Protein AF-A0A7S4UX08-F1 (afdb_monomer_lite)

Sequence (496 aa):
QDEPAREAARRLRASIAGLVKRAPEQLQDCSLLAELLALPMDWGSMAAATCVAMAPLLVRRKPPGAFLEALRAALRIGKPAAPIAEALARRELREVERAEGPLAATVLVALAEHGAASAELAAALQPPLLERLPAAEFWRLAALLAGHGPCDAALRPSVQARLQAAAEAPGAQGPLAQLPQPLLLQLANSAGRSEALGDPALGAIAGAAAPVLAQWPPADALRLVALVASSEGARASERGAALLAEAPQALAPGLAELEPREVVEAACAVSLSESCRGLLEAMAKRLQPCLRDLELLQLLLLTEALLPLGTDHAAAAPAMKRCVEVLASDKGWSKAPMRADADAAVRLASSLARAEGEPKAEELLSKLGKRLVKALDAMSPASLQCARATFASGPDFEGRDRFLAEAGRRVDRPDNGNARAGEGGGESKGDGSGSEHAEPDGRGAATGCAPSGAPGGPGTKASAERNGAADDPGRDPSGRRAAGEGAKEGSRSPPS

Secondary structure (DSSP, 8-state):
--HHHHHHHHHHHHHHHHHHHH-TTGGGSTHHHHHHHHS---HHHHHHHHHHHHHHHHHS---TTTTHHHHHHHHHH-GGGHHHHHHHHHHHHHHHTTS-HHHHHHHHHHHHHTTTTHHHHHHH-STTHHHHS-HHHHHHHHHHHHHHSTTHHHHHHHHHHHHHHHHHS-GGGSTTTTS-HHHHHHHHHHHTT-TTTHHHHHHHHHHHHGGGGGGS-HHHHHHHHHHHHH-HHHHHSHHHHHHHHHHHHHHGGGGGGS-HHHHHHHHHHHTT-GGGHHHHHHHHHHHGGGTTTS-HHHHHHHHHHHGGG-TT-TTTHHHHHHHHHHHHSTTTS-SS--HHHHHHHHHHHHHHTTSTT-HHHHHHHHHHHHHHGGGTTTS-HHHHHHHHHHHHHS---TTHHHHHHHHHHHHSS--TTSSSSS-S----------------------------------------PPPPPPP-------------------------

Foldseek 3Di:
DCVVVVVVLVVVLCVVLVCLQVCVVVCVQLVVLLVVLQDPHQLLVRQVSVLVSCVVVLVDDDAACSNVSNLLSLLVVPPSNLSVNLSSLVSNLVRLVVDAQVSSLSSLLSCLQRVRPLQSSLLSCDPPNVVRHQLQSLLSSLLSSLVVAPNQVSNQVSLVVLLVQQVPDPALPGSLLPYDLVSLLSSLVSQLRGPSCHLSVLLSSLRSCQVVLLVDQLLSSLSSLLSQLLHPSSCVDPSSVSSLLSSLVSNLVNLLVDDLQSLLSSLLSNLSPPSNLSVNLSSLVSCLVVLVVDQLLSLLSNLLSCPSCPCPRPSNVSSLVSNLVLLVDPVNAPLAHALSNLLSLLSSLLSLLVVPPDPSSLSSNQSSQVVNLSHVVSYDLVSLVSSLVSLVPHDDYDCSVVSNVSSVVVNPPPCPPPPPPPPDDDDDDDDDDDDDDDDDDDDDDDDDDDDDDDPPRPPPPPDPDDPDDDDDPDDDDPDDDDDDDDDDDDDDDDDD

Structure (mmCIF, N/CA/C/O backbone):
data_AF-A0A7S4UX08-F1
#
_entry.id   AF-A0A7S4UX08-F1
#
loop_
_atom_site.group_PDB
_atom_site.id
_atom_site.type_symbol
_atom_site.label_atom_id
_atom_site.label_alt_id
_atom_site.label_comp_id
_atom_site.label_asym_id
_atom_site.label_entity_id
_atom_site.label_seq_id
_atom_site.pdbx_PDB_ins_code
_atom_site.Cartn_x
_atom_site.Cartn_y
_atom_site.Cartn_z
_atom_site.occupancy
_atom_site.B_iso_or_equiv
_atom_site.auth_seq_id
_atom_site.auth_comp_id
_atom_site.auth_asym_id
_atom_site.auth_atom_id
_atom_site.pdbx_PDB_model_num
ATOM 1 N N . GLN A 1 1 ? 24.954 -40.751 -14.060 1.00 59.25 1 GLN A N 1
ATOM 2 C CA . GLN A 1 1 ? 24.078 -40.706 -15.250 1.00 59.25 1 GLN A CA 1
ATOM 3 C C . GLN A 1 1 ? 23.961 -39.293 -15.854 1.00 59.25 1 GLN A C 1
ATOM 5 O O . GLN A 1 1 ? 23.560 -39.195 -17.002 1.00 59.25 1 GLN A O 1
ATOM 10 N N . ASP A 1 2 ? 24.438 -38.227 -15.187 1.00 69.31 2 ASP A N 1
ATOM 11 C CA . ASP A 1 2 ? 24.372 -36.836 -15.704 1.00 69.31 2 ASP A CA 1
ATOM 12 C C . ASP A 1 2 ? 25.530 -36.393 -16.619 1.00 69.31 2 ASP A C 1
ATOM 14 O O . ASP A 1 2 ? 25.497 -35.311 -17.206 1.00 69.31 2 ASP A O 1
ATOM 18 N N . GLU A 1 3 ? 26.589 -37.193 -16.731 1.00 77.06 3 GLU A N 1
ATOM 19 C CA . GLU A 1 3 ? 27.788 -36.846 -17.502 1.00 77.06 3 GLU A CA 1
ATOM 20 C C . GLU A 1 3 ? 27.530 -36.551 -18.998 1.00 77.06 3 GLU A C 1
ATOM 22 O O . GLU A 1 3 ? 28.003 -35.510 -19.469 1.00 77.06 3 GLU A O 1
ATOM 27 N N . PRO A 1 4 ? 26.734 -37.348 -19.749 1.00 77.88 4 PRO A N 1
ATOM 28 C CA . PRO A 1 4 ? 26.448 -37.048 -21.155 1.00 77.88 4 PRO A CA 1
ATOM 29 C C . PRO A 1 4 ? 25.630 -35.760 -21.339 1.00 77.88 4 PRO A C 1
ATOM 31 O O . PRO A 1 4 ? 25.887 -35.003 -22.275 1.00 77.88 4 PRO A O 1
ATOM 34 N N . ALA A 1 5 ? 24.702 -35.453 -20.426 1.00 67.56 5 ALA A N 1
ATOM 35 C CA . ALA A 1 5 ? 23.927 -34.211 -20.463 1.00 67.56 5 ALA A CA 1
ATOM 36 C C . ALA A 1 5 ? 24.815 -32.979 -20.204 1.00 67.56 5 ALA A C 1
ATOM 38 O O . ALA A 1 5 ? 24.705 -31.966 -20.897 1.00 67.56 5 ALA A O 1
ATOM 39 N N . ARG A 1 6 ? 25.761 -33.080 -19.259 1.00 70.69 6 ARG A N 1
ATOM 40 C CA . ARG A 1 6 ? 26.743 -32.016 -18.978 1.00 70.69 6 ARG A CA 1
ATOM 41 C C . ARG A 1 6 ? 27.719 -31.794 -20.133 1.00 70.69 6 ARG A C 1
ATOM 43 O O . ARG A 1 6 ? 28.131 -30.661 -20.372 1.00 70.69 6 ARG A O 1
ATOM 50 N N . GLU A 1 7 ? 28.115 -32.849 -20.838 1.00 77.00 7 GLU A N 1
ATOM 51 C CA . GLU A 1 7 ? 28.972 -32.746 -22.024 1.00 77.00 7 GLU A CA 1
ATOM 52 C C . GLU A 1 7 ? 28.223 -32.131 -23.217 1.00 77.00 7 GLU A C 1
ATOM 54 O O . GLU A 1 7 ? 28.741 -31.222 -23.867 1.00 77.00 7 GLU A O 1
ATOM 59 N N . ALA A 1 8 ? 26.968 -32.529 -23.452 1.00 71.62 8 ALA A N 1
ATOM 60 C CA . ALA A 1 8 ? 26.111 -31.906 -24.461 1.00 71.62 8 ALA A CA 1
ATOM 61 C C . ALA A 1 8 ? 25.892 -30.409 -24.176 1.00 71.62 8 ALA A C 1
ATOM 63 O O . ALA A 1 8 ? 26.059 -29.581 -25.072 1.00 71.62 8 ALA A O 1
ATOM 64 N N . ALA A 1 9 ? 25.627 -30.040 -22.917 1.00 65.38 9 ALA A N 1
ATOM 65 C CA . ALA A 1 9 ? 25.504 -28.645 -22.501 1.00 65.38 9 ALA A CA 1
ATOM 66 C C . ALA A 1 9 ? 26.810 -27.857 -22.711 1.00 65.38 9 ALA A C 1
ATOM 68 O O . ALA A 1 9 ? 26.773 -26.724 -23.189 1.00 65.38 9 ALA A O 1
ATOM 69 N N . ARG A 1 10 ? 27.980 -28.446 -22.419 1.00 74.69 10 ARG A N 1
ATOM 70 C CA . ARG A 1 10 ? 29.292 -27.821 -22.683 1.00 74.69 10 ARG A CA 1
ATOM 71 C C . ARG A 1 10 ? 29.549 -27.603 -24.174 1.00 74.69 10 ARG A C 1
ATOM 73 O O . ARG A 1 10 ? 30.016 -26.530 -24.557 1.00 74.69 10 ARG A O 1
ATOM 80 N N . ARG A 1 11 ? 29.204 -28.569 -25.026 1.00 80.12 11 ARG A N 1
ATOM 81 C CA . ARG A 1 11 ? 29.330 -28.436 -26.489 1.00 80.12 11 ARG A CA 1
ATOM 82 C C . ARG A 1 11 ? 28.370 -27.399 -27.053 1.00 80.12 11 ARG A C 1
ATOM 84 O O . ARG A 1 11 ? 28.774 -26.610 -27.906 1.00 80.12 11 ARG A O 1
ATOM 91 N N . LEU A 1 12 ? 27.138 -27.352 -26.546 1.00 72.12 12 LEU A N 1
ATOM 92 C CA . LEU A 1 12 ? 26.158 -26.335 -26.916 1.00 72.12 12 LEU A CA 1
ATOM 93 C C . LEU A 1 12 ? 26.644 -24.937 -26.501 1.00 72.12 12 LEU A C 1
ATOM 95 O O . LEU A 1 12 ? 26.653 -24.033 -27.330 1.00 72.12 12 LEU A O 1
ATOM 99 N N . ARG A 1 13 ? 27.180 -24.783 -25.280 1.00 69.25 13 ARG A N 1
ATOM 100 C CA . ARG A 1 13 ? 27.829 -23.543 -24.806 1.00 69.25 13 ARG A CA 1
ATOM 101 C C . ARG A 1 13 ? 28.959 -23.092 -25.723 1.00 69.25 13 ARG A C 1
ATOM 103 O O . ARG A 1 13 ? 28.984 -21.937 -26.140 1.00 69.25 13 ARG A O 1
ATOM 110 N N . ALA A 1 14 ? 29.886 -23.993 -26.047 1.00 78.62 14 ALA A N 1
ATOM 111 C CA . ALA A 1 14 ? 31.010 -23.691 -26.929 1.00 78.62 14 ALA A CA 1
ATOM 112 C C . ALA A 1 14 ? 30.545 -23.343 -28.352 1.00 78.62 14 ALA A C 1
ATOM 114 O O . ALA A 1 14 ? 31.131 -22.474 -28.997 1.00 78.62 14 ALA A O 1
ATOM 115 N N . SER A 1 15 ? 29.471 -23.978 -28.824 1.00 80.06 15 SER A N 1
ATOM 116 C CA . SER A 1 15 ? 28.893 -23.724 -30.144 1.00 80.06 15 SER A CA 1
ATOM 117 C C . SER A 1 15 ? 28.190 -22.374 -30.200 1.00 80.06 15 SER A C 1
ATOM 119 O O . SER A 1 15 ? 28.465 -21.613 -31.118 1.00 80.06 15 SER A O 1
ATOM 121 N N . ILE A 1 16 ? 27.378 -22.026 -29.197 1.00 75.25 16 ILE A N 1
ATOM 122 C CA . ILE A 1 16 ? 26.711 -20.721 -29.087 1.00 75.25 16 ILE A CA 1
ATOM 123 C C . ILE A 1 16 ? 27.750 -19.609 -28.946 1.00 75.25 16 ILE A C 1
ATOM 125 O O . ILE A 1 16 ? 27.753 -18.670 -29.734 1.00 75.25 16 ILE A O 1
ATOM 129 N N . ALA A 1 17 ? 28.696 -19.737 -28.009 1.00 73.75 17 ALA A N 1
ATOM 130 C CA . ALA A 1 17 ? 29.774 -18.760 -27.854 1.00 73.75 17 ALA A CA 1
ATOM 131 C C . ALA A 1 17 ? 30.624 -18.654 -29.132 1.00 73.75 17 ALA A C 1
ATOM 133 O O . ALA A 1 17 ? 31.046 -17.566 -29.520 1.00 73.75 17 ALA A O 1
ATOM 134 N N . GLY A 1 18 ? 30.855 -19.780 -29.809 1.00 79.69 18 GLY A N 1
ATOM 135 C CA . GLY A 1 18 ? 31.549 -19.841 -31.086 1.00 79.69 18 GLY A CA 1
ATOM 136 C C . GLY A 1 18 ? 30.765 -19.211 -32.236 1.00 79.69 18 GLY A C 1
ATOM 137 O O . GLY A 1 18 ? 31.396 -18.631 -33.111 1.00 79.69 18 GLY A O 1
ATOM 138 N N . LEU A 1 19 ? 29.435 -19.305 -32.247 1.00 76.75 19 LEU A N 1
ATOM 139 C CA . LEU A 1 19 ? 28.553 -18.712 -33.254 1.00 76.75 19 LEU A CA 1
ATOM 140 C C . LEU A 1 19 ? 28.478 -17.197 -33.059 1.00 76.75 19 LEU A C 1
ATOM 142 O O . LEU A 1 19 ? 28.732 -16.454 -34.002 1.00 76.75 19 LEU A O 1
ATOM 146 N N . VAL A 1 20 ? 28.285 -16.746 -31.815 1.00 74.56 20 VAL A N 1
ATOM 147 C CA . VAL A 1 20 ? 28.310 -15.322 -31.449 1.00 74.56 20 VAL A CA 1
ATOM 148 C C . VAL A 1 20 ? 29.653 -14.680 -31.820 1.00 74.56 20 VAL A C 1
ATOM 150 O O . VAL A 1 20 ? 29.682 -13.573 -32.352 1.00 74.56 20 VAL A O 1
ATOM 153 N N . LYS A 1 21 ? 30.775 -15.385 -31.601 1.00 76.06 21 LYS A N 1
ATOM 154 C CA . LYS A 1 21 ? 32.117 -14.895 -31.962 1.00 76.06 21 LYS A CA 1
ATOM 155 C C . LYS A 1 21 ? 32.409 -14.929 -33.464 1.00 76.06 21 LYS A C 1
ATOM 157 O O . LYS A 1 21 ? 33.039 -14.004 -33.964 1.00 76.06 21 LYS A O 1
ATOM 162 N N . ARG A 1 22 ? 32.037 -16.005 -34.170 1.00 78.88 22 ARG A N 1
ATOM 163 C CA . ARG A 1 22 ? 32.418 -1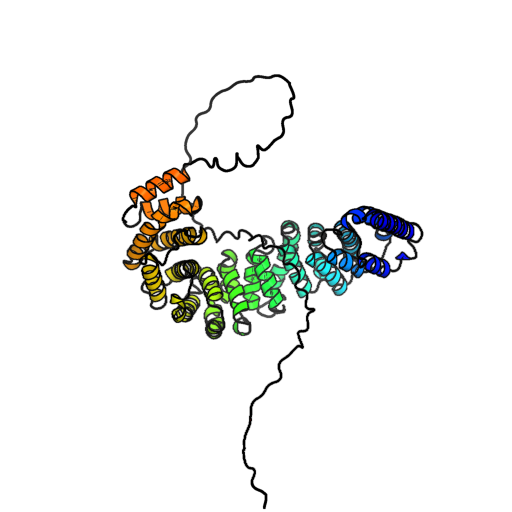6.218 -35.582 1.00 78.88 22 ARG A CA 1
ATOM 164 C C . ARG A 1 22 ? 31.513 -15.493 -36.566 1.00 78.88 22 ARG A C 1
ATOM 166 O O . ARG A 1 22 ? 31.974 -15.144 -37.646 1.00 78.88 22 ARG A O 1
ATOM 173 N N . ALA A 1 23 ? 30.256 -15.273 -36.204 1.00 75.75 23 ALA A N 1
ATOM 174 C CA . ALA A 1 23 ? 29.277 -14.652 -37.079 1.00 75.75 23 ALA A CA 1
ATOM 175 C C . ALA A 1 23 ? 28.464 -13.576 -36.339 1.00 75.75 23 ALA A C 1
ATOM 177 O O . ALA A 1 23 ? 27.236 -13.660 -36.290 1.00 75.75 23 ALA A O 1
ATOM 178 N N . PRO A 1 24 ? 29.112 -12.517 -35.806 1.00 71.31 24 PRO A N 1
ATOM 179 C CA . PRO A 1 24 ? 28.385 -11.388 -35.220 1.00 71.31 24 PRO A CA 1
ATOM 180 C C . PRO A 1 24 ? 27.459 -10.716 -36.247 1.00 71.31 24 PRO A C 1
ATOM 182 O O . PRO A 1 24 ? 26.475 -10.084 -35.874 1.00 71.31 24 PRO A O 1
ATOM 185 N N . GLU A 1 25 ? 27.755 -10.887 -37.540 1.00 74.94 25 GLU A N 1
ATOM 186 C CA . GLU A 1 25 ? 26.927 -10.432 -38.656 1.00 74.94 25 GLU A CA 1
ATOM 187 C C . GLU A 1 25 ? 25.599 -11.202 -38.773 1.00 74.94 25 GLU A C 1
ATOM 189 O O . GLU A 1 25 ? 24.603 -10.632 -39.196 1.00 74.94 25 GLU A O 1
ATOM 194 N N . GLN A 1 26 ? 25.546 -12.478 -38.374 1.00 71.12 26 GLN A N 1
ATOM 195 C CA . GLN A 1 26 ? 24.299 -13.257 -38.381 1.00 71.12 26 GLN A CA 1
ATOM 196 C C . GLN A 1 26 ? 23.383 -12.846 -37.224 1.00 71.12 26 GLN A C 1
ATOM 198 O O . GLN A 1 26 ? 22.171 -12.819 -37.382 1.00 71.12 26 GLN A O 1
ATOM 203 N N . LEU A 1 27 ? 23.964 -12.403 -36.105 1.00 68.50 27 LEU A N 1
ATOM 204 C CA . LEU A 1 27 ? 23.249 -11.764 -34.993 1.00 68.50 27 LEU A CA 1
ATOM 205 C C . LEU A 1 27 ? 22.913 -10.287 -35.263 1.00 68.50 27 LEU A C 1
ATOM 207 O O . LEU A 1 27 ? 22.579 -9.545 -34.338 1.00 68.50 27 LEU A O 1
ATOM 211 N N . GLN A 1 28 ? 23.019 -9.823 -36.516 1.00 68.75 28 GLN A N 1
ATOM 212 C CA . GLN A 1 28 ? 22.483 -8.515 -36.891 1.00 68.75 28 GLN A CA 1
ATOM 213 C C . GLN A 1 28 ? 20.975 -8.445 -36.672 1.00 68.75 28 GLN A C 1
ATOM 215 O O . GLN A 1 28 ? 20.488 -7.344 -36.392 1.00 68.75 28 GLN A O 1
ATOM 220 N N . ASP A 1 29 ? 20.290 -9.585 -36.777 1.00 77.94 29 ASP A N 1
ATOM 221 C CA . ASP A 1 29 ? 18.911 -9.735 -36.356 1.00 77.94 29 ASP A CA 1
ATOM 222 C C . ASP A 1 29 ? 18.860 -10.073 -34.860 1.00 77.94 29 ASP A C 1
ATOM 224 O O . ASP A 1 29 ? 19.256 -11.152 -34.411 1.00 77.94 29 ASP A O 1
ATOM 228 N N . CYS A 1 30 ? 18.403 -9.106 -34.068 1.00 82.94 30 CYS A N 1
ATOM 229 C CA . CYS A 1 30 ? 18.253 -9.245 -32.626 1.00 82.94 30 CYS A CA 1
ATOM 230 C C . CYS A 1 30 ? 17.197 -10.304 -32.245 1.00 82.94 30 CYS A C 1
ATOM 232 O O . CYS A 1 30 ? 17.172 -10.727 -31.087 1.00 82.94 30 CYS A O 1
ATOM 234 N N . SER A 1 31 ? 16.378 -10.768 -33.201 1.00 87.88 31 SER A N 1
ATOM 235 C CA . SER A 1 31 ? 15.421 -11.868 -33.024 1.00 87.88 31 SER A CA 1
ATOM 236 C C . SER A 1 31 ? 16.105 -13.171 -32.589 1.00 87.88 31 SER A C 1
ATOM 238 O O . SER A 1 31 ? 15.672 -13.798 -31.624 1.00 87.88 31 SER A O 1
ATOM 240 N N . LEU A 1 32 ? 17.249 -13.514 -33.193 1.00 88.38 32 LEU A N 1
ATOM 241 C CA . LEU A 1 32 ? 17.999 -14.736 -32.881 1.00 88.38 32 LEU A CA 1
ATOM 242 C C . LEU A 1 32 ? 18.510 -14.752 -31.440 1.00 88.38 32 LEU A C 1
ATOM 244 O O . LEU A 1 32 ? 18.630 -15.811 -30.827 1.00 88.38 32 LEU A O 1
ATOM 248 N N . LEU A 1 33 ? 18.810 -13.580 -30.875 1.00 90.69 33 LEU A N 1
ATOM 249 C CA . LEU A 1 33 ? 19.196 -13.481 -29.472 1.00 90.69 33 LEU A CA 1
ATOM 250 C C . LEU A 1 33 ? 18.003 -13.751 -28.545 1.00 90.69 33 LEU A C 1
ATOM 252 O O . LEU A 1 33 ? 18.175 -14.397 -27.513 1.00 90.69 33 LEU A O 1
ATOM 256 N N . ALA A 1 34 ? 16.804 -13.290 -28.907 1.00 93.62 34 ALA A N 1
ATOM 257 C CA . ALA A 1 34 ? 15.587 -13.594 -28.159 1.00 93.62 34 ALA A CA 1
ATOM 258 C C . ALA A 1 34 ? 15.242 -15.092 -28.229 1.00 93.62 34 ALA A C 1
ATOM 260 O O . ALA A 1 34 ? 14.940 -15.692 -27.199 1.00 93.62 34 ALA A O 1
ATOM 261 N N . GLU A 1 35 ? 15.367 -15.714 -29.406 1.00 92.31 35 GLU A N 1
ATOM 262 C CA . GLU A 1 35 ? 15.190 -17.163 -29.585 1.00 92.31 35 GLU A CA 1
ATOM 263 C C . GLU A 1 35 ? 16.203 -17.965 -28.768 1.00 92.31 35 GLU A C 1
ATOM 265 O O . GLU A 1 35 ? 15.839 -18.919 -28.081 1.00 92.31 35 GLU A O 1
ATOM 270 N N . LEU A 1 36 ? 17.471 -17.542 -28.779 1.00 90.31 36 LEU A N 1
ATOM 271 C CA . LEU A 1 36 ? 18.519 -18.150 -27.969 1.00 90.31 36 LEU A CA 1
ATOM 272 C C . LEU A 1 36 ? 18.176 -18.089 -26.477 1.00 90.31 36 LEU A C 1
ATOM 274 O O . LEU A 1 36 ? 18.363 -19.079 -25.774 1.00 90.31 36 LEU A O 1
ATOM 278 N N . LEU A 1 37 ? 17.677 -16.943 -26.003 1.00 92.88 37 LEU A N 1
ATOM 279 C CA . LEU A 1 37 ? 17.264 -16.732 -24.613 1.00 92.88 37 LEU A CA 1
ATOM 280 C C . LEU A 1 37 ? 16.026 -17.552 -24.229 1.00 92.88 37 LEU A C 1
ATOM 282 O O . LEU A 1 37 ? 15.894 -17.956 -23.078 1.00 92.88 37 LEU A O 1
ATOM 286 N N . ALA A 1 38 ? 15.158 -17.862 -25.190 1.00 92.44 38 ALA A N 1
ATOM 287 C CA . ALA A 1 38 ? 14.003 -18.727 -24.976 1.00 92.44 38 ALA A CA 1
ATOM 288 C C . ALA A 1 38 ? 14.372 -20.215 -24.806 1.00 92.44 38 ALA A C 1
ATOM 290 O O . ALA A 1 38 ? 13.530 -21.004 -24.373 1.00 92.44 38 ALA A O 1
ATOM 291 N N . LEU A 1 39 ? 15.609 -20.622 -25.119 1.00 89.81 39 LEU A N 1
ATOM 292 C CA . LEU A 1 39 ? 16.040 -22.007 -24.934 1.00 89.81 39 LEU A CA 1
ATOM 293 C C . LEU A 1 39 ? 16.183 -22.357 -23.438 1.00 89.81 39 LEU A C 1
ATOM 295 O O . LEU A 1 39 ? 16.720 -21.558 -22.660 1.00 89.81 39 LEU A O 1
ATOM 299 N N . PRO A 1 40 ? 15.785 -23.578 -23.024 1.00 89.06 40 PRO A N 1
ATOM 300 C CA . PRO A 1 40 ? 15.887 -24.041 -21.641 1.00 89.06 40 PRO A CA 1
ATOM 301 C C . PRO A 1 40 ? 17.341 -24.392 -21.292 1.00 89.06 40 PRO A C 1
ATOM 303 O O . PRO A 1 40 ? 17.736 -25.556 -21.233 1.00 89.06 40 PRO A O 1
ATOM 306 N N . MET A 1 41 ? 18.166 -23.365 -21.101 1.00 86.94 41 MET A N 1
ATOM 307 C CA . MET A 1 41 ? 19.579 -23.495 -20.756 1.00 86.94 41 MET A CA 1
ATOM 308 C C . MET A 1 41 ? 19.827 -23.189 -19.278 1.00 86.94 41 MET A C 1
ATOM 310 O O . MET A 1 41 ? 19.076 -22.467 -18.626 1.00 86.94 41 MET A O 1
ATOM 314 N N . ASP A 1 42 ? 20.931 -23.716 -18.748 1.00 88.88 42 ASP A N 1
ATOM 315 C CA . ASP A 1 42 ? 21.436 -23.346 -17.424 1.00 88.88 42 ASP A CA 1
ATOM 316 C C . ASP A 1 42 ? 22.088 -21.952 -17.482 1.00 88.88 42 ASP A C 1
ATOM 318 O O . ASP A 1 42 ? 23.312 -21.796 -17.560 1.00 88.88 42 ASP A O 1
ATOM 322 N N . TRP A 1 43 ? 21.235 -20.927 -17.495 1.00 92.00 43 TRP A N 1
ATOM 323 C CA . TRP A 1 43 ? 21.630 -19.525 -17.603 1.00 92.00 43 TRP A CA 1
ATOM 324 C C . TRP A 1 43 ? 22.507 -19.061 -16.443 1.00 92.00 43 TRP A C 1
ATOM 326 O O . TRP A 1 43 ? 23.393 -18.239 -16.664 1.00 92.00 43 TRP A O 1
ATOM 336 N N . GLY A 1 44 ? 22.366 -19.657 -15.255 1.00 93.19 44 GLY A N 1
ATOM 337 C CA . GLY A 1 44 ? 23.161 -19.293 -14.082 1.00 93.19 44 GLY A CA 1
ATOM 338 C C . GLY A 1 44 ? 24.665 -19.462 -14.304 1.00 93.19 44 GLY A C 1
ATOM 339 O O . GLY A 1 44 ? 25.452 -18.622 -13.878 1.00 93.19 44 GLY A O 1
ATOM 340 N N . SER A 1 45 ? 25.079 -20.496 -15.042 1.00 87.81 45 SER A N 1
ATOM 341 C CA . SER A 1 45 ? 26.493 -20.703 -15.383 1.00 87.81 45 SER A CA 1
ATOM 342 C C . SER A 1 45 ? 26.885 -20.197 -16.778 1.00 87.81 45 SER A C 1
ATOM 344 O O . SER A 1 45 ? 28.070 -20.182 -17.117 1.00 87.81 45 SER A O 1
ATOM 346 N N . MET A 1 46 ? 25.918 -19.768 -17.597 1.00 86.88 46 MET A N 1
ATOM 347 C CA . MET A 1 46 ? 26.151 -19.275 -18.961 1.00 86.88 46 MET A CA 1
ATOM 348 C C . MET A 1 46 ? 26.107 -17.752 -19.094 1.00 86.88 46 MET A C 1
ATOM 350 O O . MET A 1 46 ? 26.691 -17.224 -20.044 1.00 86.88 46 MET A O 1
ATOM 354 N N . ALA A 1 47 ? 25.446 -17.042 -18.177 1.00 92.31 47 ALA A N 1
ATOM 355 C CA . ALA A 1 47 ? 25.171 -15.615 -18.310 1.00 92.31 47 ALA A CA 1
ATOM 356 C C . ALA A 1 47 ? 26.443 -14.788 -18.528 1.00 92.31 47 ALA A C 1
ATOM 358 O O . ALA A 1 47 ? 26.531 -14.054 -19.507 1.00 92.31 47 ALA A O 1
ATOM 359 N N . ALA A 1 48 ? 27.475 -14.984 -17.700 1.00 90.31 48 ALA A N 1
ATOM 360 C CA . ALA A 1 48 ? 28.733 -14.241 -17.810 1.00 90.31 48 ALA A CA 1
ATOM 361 C C . ALA A 1 48 ? 29.437 -14.445 -19.166 1.00 90.31 48 ALA A C 1
ATOM 363 O O . ALA A 1 48 ? 29.823 -13.478 -19.823 1.00 90.31 48 ALA A O 1
ATOM 364 N N . ALA A 1 49 ? 29.566 -15.696 -19.623 1.00 85.25 49 ALA A N 1
ATOM 365 C CA . ALA A 1 49 ? 30.184 -16.004 -20.914 1.00 85.25 49 ALA A CA 1
ATOM 366 C C . ALA A 1 49 ? 29.377 -15.423 -22.086 1.00 85.25 49 ALA A C 1
ATOM 368 O O . ALA A 1 49 ? 29.953 -14.935 -23.061 1.00 85.25 49 ALA A O 1
ATOM 369 N N . THR A 1 50 ? 28.049 -15.438 -21.965 1.00 88.44 50 THR A N 1
ATOM 370 C CA . THR A 1 50 ? 27.131 -14.866 -22.953 1.00 88.44 50 THR A CA 1
ATOM 371 C C . THR A 1 50 ? 27.270 -13.344 -23.005 1.00 88.44 50 THR A C 1
ATOM 373 O O . THR A 1 50 ? 27.421 -12.801 -24.094 1.00 88.44 50 THR A O 1
ATOM 376 N N . CYS A 1 51 ? 27.355 -12.654 -21.861 1.00 92.00 51 CYS A N 1
ATOM 377 C CA . CYS A 1 51 ? 27.611 -11.210 -21.810 1.00 92.00 51 CYS A CA 1
ATOM 378 C C . CYS A 1 51 ? 28.935 -10.828 -22.484 1.00 92.00 51 CYS A C 1
ATOM 380 O O . CYS A 1 51 ? 28.972 -9.890 -23.279 1.00 92.00 51 CYS A O 1
ATOM 382 N N . VAL A 1 52 ? 30.014 -11.579 -22.223 1.00 88.75 52 VAL A N 1
ATOM 383 C CA . VAL A 1 52 ? 31.317 -11.358 -22.879 1.00 88.75 52 VAL A CA 1
ATOM 384 C C . VAL A 1 52 ? 31.204 -11.539 -24.392 1.00 88.75 52 VAL A C 1
ATOM 386 O O . VAL A 1 52 ? 31.742 -10.738 -25.153 1.00 88.75 52 VAL A O 1
ATOM 389 N N . ALA A 1 53 ? 30.486 -12.570 -24.842 1.00 85.62 53 ALA A N 1
ATOM 390 C CA . ALA A 1 53 ? 30.282 -12.823 -26.263 1.00 85.62 53 ALA A CA 1
ATOM 391 C C . ALA A 1 53 ? 29.407 -11.742 -26.928 1.00 85.62 53 ALA A C 1
ATOM 393 O O . ALA A 1 53 ? 29.673 -11.355 -28.062 1.00 85.62 53 ALA A O 1
ATOM 394 N N . MET A 1 54 ? 28.406 -11.217 -26.218 1.00 90.19 54 MET A N 1
ATOM 395 C CA . MET A 1 54 ? 27.510 -10.160 -26.695 1.00 90.19 54 MET A CA 1
ATOM 396 C C . MET A 1 54 ? 28.146 -8.766 -26.691 1.00 90.19 54 MET A C 1
ATOM 398 O O . MET A 1 54 ? 27.665 -7.891 -27.406 1.00 90.19 54 MET A O 1
ATOM 402 N N . ALA A 1 55 ? 29.215 -8.526 -25.925 1.00 92.19 55 ALA A N 1
ATOM 403 C CA . ALA A 1 55 ? 29.794 -7.191 -25.763 1.00 92.19 55 ALA A CA 1
ATOM 404 C C . ALA A 1 55 ? 30.075 -6.451 -27.095 1.00 92.19 55 ALA A C 1
ATOM 406 O O . ALA A 1 55 ? 29.664 -5.294 -27.207 1.00 92.19 55 ALA A O 1
ATOM 407 N N . PRO A 1 56 ? 30.660 -7.072 -28.145 1.00 89.19 56 PRO A N 1
ATOM 408 C CA . PRO A 1 56 ? 30.848 -6.408 -29.437 1.00 89.19 56 PRO A CA 1
ATOM 409 C C . PRO A 1 56 ? 29.529 -6.002 -30.108 1.00 89.19 56 PRO A C 1
ATOM 411 O O . PRO A 1 56 ? 29.448 -4.935 -30.716 1.00 89.19 56 PRO A O 1
ATOM 414 N N . LEU A 1 57 ? 28.481 -6.822 -29.973 1.00 90.19 57 LEU A N 1
ATOM 415 C CA . LEU A 1 57 ? 27.146 -6.537 -30.505 1.00 90.19 57 LEU A CA 1
ATOM 416 C C . LEU A 1 57 ? 26.507 -5.342 -29.781 1.00 90.19 57 LEU A C 1
ATOM 418 O O . LEU A 1 57 ? 25.908 -4.485 -30.426 1.00 90.19 57 LEU A O 1
ATOM 422 N N . LEU A 1 58 ? 26.705 -5.237 -28.462 1.00 93.12 58 LEU A N 1
ATOM 423 C CA . LEU A 1 58 ? 26.192 -4.135 -27.638 1.00 93.12 58 LEU A CA 1
ATOM 424 C C . LEU A 1 58 ? 26.961 -2.812 -27.812 1.00 93.12 58 LEU A C 1
ATOM 426 O O . LEU A 1 58 ? 26.517 -1.770 -27.337 1.00 93.12 58 LEU A O 1
ATOM 430 N N . VAL A 1 59 ? 28.114 -2.810 -28.478 1.00 93.12 59 VAL A N 1
ATOM 431 C CA . VAL A 1 59 ? 28.825 -1.565 -28.821 1.00 93.12 59 VAL A CA 1
ATOM 432 C C . VAL A 1 59 ? 28.370 -1.020 -30.180 1.00 93.12 59 VAL A C 1
ATOM 434 O O . VAL A 1 59 ? 28.464 0.183 -30.429 1.00 93.12 59 VAL A O 1
ATOM 437 N N . ARG A 1 60 ? 27.829 -1.873 -31.063 1.00 90.44 60 ARG A N 1
ATOM 438 C CA . ARG A 1 60 ? 27.337 -1.449 -32.381 1.00 90.44 60 ARG A CA 1
ATOM 439 C C . ARG A 1 60 ? 26.128 -0.518 -32.230 1.00 90.44 60 ARG A C 1
ATOM 441 O O . ARG A 1 60 ? 25.212 -0.761 -31.437 1.00 90.44 60 ARG A O 1
ATOM 448 N N . ARG A 1 61 ? 26.099 0.553 -33.028 1.00 90.62 61 ARG A N 1
ATOM 449 C CA . ARG A 1 61 ? 24.935 1.445 -33.113 1.00 90.62 61 ARG A CA 1
ATOM 450 C C . ARG A 1 61 ? 23.770 0.686 -33.747 1.00 90.62 61 ARG A C 1
ATOM 452 O O . ARG A 1 61 ? 23.892 0.165 -34.853 1.00 90.62 61 ARG A O 1
ATOM 459 N N . LYS A 1 62 ? 22.666 0.609 -33.017 1.00 92.62 62 LYS A N 1
ATOM 460 C CA . LYS A 1 62 ? 21.399 0.001 -33.421 1.00 92.62 62 LYS A CA 1
ATOM 461 C C . LYS A 1 62 ? 20.285 0.973 -33.025 1.00 92.62 62 LYS A C 1
ATOM 463 O O . LYS A 1 62 ? 20.512 1.762 -32.104 1.00 92.62 62 LYS A O 1
ATOM 468 N N . PRO A 1 63 ? 19.139 0.967 -33.725 1.00 93.69 63 PRO A N 1
ATOM 469 C CA . PRO A 1 63 ? 18.021 1.812 -33.333 1.00 93.69 63 PRO A CA 1
ATOM 470 C C . PRO A 1 63 ? 17.552 1.453 -31.910 1.00 93.69 63 PRO A C 1
ATOM 472 O O . PRO A 1 63 ? 17.723 0.303 -31.492 1.00 93.69 63 PRO A O 1
ATOM 475 N N . PRO A 1 64 ? 16.971 2.409 -31.167 1.00 92.88 64 PRO A N 1
ATOM 476 C CA . PRO A 1 64 ? 16.358 2.125 -29.874 1.00 92.88 64 PRO A CA 1
ATOM 477 C C . PRO A 1 64 ? 15.308 1.017 -29.997 1.00 92.88 64 PRO A C 1
ATOM 479 O O . PRO A 1 64 ? 14.611 0.926 -31.006 1.00 92.88 64 PRO A O 1
ATOM 482 N N . GLY A 1 65 ? 15.200 0.163 -28.986 1.00 94.12 65 GLY A N 1
ATOM 483 C CA . GLY A 1 65 ? 14.286 -0.975 -28.972 1.00 94.12 65 GLY A CA 1
ATOM 484 C C . GLY A 1 65 ? 14.749 -2.181 -29.792 1.00 94.12 65 GLY A C 1
ATOM 485 O O . GLY A 1 65 ? 14.072 -3.207 -29.759 1.00 94.12 65 GLY A O 1
ATOM 486 N N . ALA A 1 66 ? 15.891 -2.117 -30.489 1.00 95.06 66 ALA A N 1
ATOM 487 C CA . ALA A 1 66 ? 16.396 -3.244 -31.278 1.00 95.06 66 ALA A CA 1
ATOM 488 C C . ALA A 1 66 ? 16.584 -4.517 -30.439 1.00 95.06 66 ALA A C 1
ATOM 490 O O . ALA A 1 66 ? 16.349 -5.615 -30.932 1.00 95.06 66 ALA A O 1
ATOM 491 N N . PHE A 1 67 ? 16.968 -4.388 -29.169 1.00 95.69 67 PHE A N 1
ATOM 492 C CA . PHE A 1 67 ? 17.159 -5.510 -28.257 1.00 95.69 67 PHE A CA 1
ATOM 493 C C . PHE A 1 67 ? 15.982 -5.728 -27.301 1.00 95.69 67 PHE A C 1
ATOM 495 O O . PHE A 1 67 ? 16.112 -6.515 -26.365 1.00 95.69 67 PHE A O 1
ATOM 502 N N . LEU A 1 68 ? 14.833 -5.080 -27.510 1.00 94.69 68 LEU A N 1
ATOM 503 C CA . LEU A 1 68 ? 13.704 -5.150 -26.581 1.00 94.69 68 LEU A CA 1
ATOM 504 C C . LEU A 1 68 ? 13.160 -6.578 -26.408 1.00 94.69 68 LEU A C 1
ATOM 506 O O . LEU A 1 68 ? 12.895 -6.998 -25.284 1.00 94.69 68 LEU A O 1
ATOM 510 N N . GLU A 1 69 ? 13.045 -7.354 -27.488 1.00 95.31 69 GLU A N 1
ATOM 511 C CA . GLU A 1 69 ? 12.587 -8.750 -27.404 1.00 95.31 69 GLU A CA 1
ATOM 512 C C . GLU A 1 69 ? 13.602 -9.651 -26.695 1.00 95.31 69 GLU A C 1
ATOM 514 O O . GLU A 1 69 ? 13.229 -10.467 -25.851 1.00 95.31 69 GLU A O 1
ATOM 519 N N . ALA A 1 70 ? 14.896 -9.456 -26.962 1.00 95.75 70 ALA A N 1
ATOM 520 C CA . ALA A 1 70 ? 15.958 -10.163 -26.252 1.00 95.75 70 ALA A CA 1
ATOM 521 C C . ALA A 1 70 ? 15.969 -9.802 -24.759 1.00 95.75 70 ALA A C 1
ATOM 523 O O . ALA A 1 70 ? 16.095 -10.676 -23.907 1.00 95.75 70 ALA A O 1
ATOM 524 N N . LEU A 1 71 ? 15.778 -8.525 -24.427 1.00 95.94 71 LEU A N 1
ATOM 525 C CA . LEU A 1 71 ? 15.664 -8.053 -23.052 1.00 95.94 71 LEU A CA 1
ATOM 526 C C . LEU A 1 71 ? 14.473 -8.719 -22.355 1.00 95.94 71 LEU A C 1
ATOM 528 O O . LEU A 1 71 ? 14.653 -9.326 -21.305 1.00 95.94 71 LEU A O 1
ATOM 532 N N . ARG A 1 72 ? 13.279 -8.692 -22.959 1.00 95.38 72 ARG A N 1
ATOM 533 C CA . ARG A 1 72 ? 12.081 -9.364 -22.424 1.00 95.38 72 ARG A CA 1
ATOM 534 C C . ARG A 1 72 ? 12.308 -10.860 -22.222 1.00 95.38 72 ARG A C 1
ATOM 536 O O . ARG A 1 72 ? 11.916 -11.395 -21.189 1.00 95.38 72 ARG A O 1
ATOM 543 N N . ALA A 1 73 ? 12.959 -11.533 -23.171 1.00 95.31 73 ALA A N 1
ATOM 544 C CA . ALA A 1 73 ? 13.307 -12.944 -23.037 1.00 95.31 73 ALA A CA 1
ATOM 545 C C . ALA A 1 73 ? 14.242 -13.184 -21.838 1.00 95.31 73 ALA A C 1
ATOM 547 O O . ALA A 1 73 ? 13.950 -14.044 -21.011 1.00 95.31 73 ALA A O 1
ATOM 548 N N . ALA A 1 74 ? 15.297 -12.376 -21.679 1.00 96.00 74 ALA A N 1
ATOM 549 C CA . ALA A 1 74 ? 16.197 -12.461 -20.528 1.00 96.00 74 ALA A CA 1
ATOM 550 C C . ALA A 1 74 ? 15.470 -12.216 -19.193 1.00 96.00 74 ALA A C 1
ATOM 552 O O . ALA A 1 74 ? 15.710 -12.919 -18.215 1.00 96.00 74 ALA A O 1
ATOM 553 N N . LEU A 1 75 ? 14.548 -11.254 -19.156 1.00 94.19 75 LEU A N 1
ATOM 554 C CA . LEU A 1 75 ? 13.786 -10.907 -17.956 1.00 94.19 75 LEU A CA 1
ATOM 555 C C . LEU A 1 75 ? 12.794 -12.004 -17.541 1.00 94.19 75 LEU A C 1
ATOM 557 O O . LEU A 1 75 ? 12.659 -12.269 -16.348 1.00 94.19 75 LEU A O 1
ATOM 561 N N . ARG A 1 76 ? 12.169 -12.708 -18.499 1.00 94.94 76 ARG A N 1
ATOM 562 C CA . ARG A 1 76 ? 11.301 -13.873 -18.220 1.00 94.94 76 ARG A CA 1
ATOM 563 C C . ARG A 1 76 ? 12.052 -15.040 -17.575 1.00 94.94 76 ARG A C 1
ATOM 565 O O . ARG A 1 76 ? 11.457 -15.784 -16.805 1.00 94.94 76 ARG A O 1
ATOM 572 N N . ILE A 1 77 ? 13.346 -15.195 -17.863 1.00 95.12 77 ILE A N 1
ATOM 573 C CA . ILE A 1 77 ? 14.199 -16.217 -17.230 1.00 95.12 77 ILE A CA 1
ATOM 574 C C . ILE A 1 77 ? 14.456 -15.871 -15.750 1.00 95.12 77 ILE A C 1
ATOM 576 O O . ILE A 1 77 ? 14.654 -16.762 -14.923 1.00 95.12 77 ILE A O 1
ATOM 580 N N . GLY A 1 78 ? 14.444 -14.582 -15.397 1.00 94.69 78 GLY A N 1
ATOM 581 C CA . GLY A 1 78 ? 14.620 -14.092 -14.033 1.00 94.69 78 GLY A CA 1
ATOM 582 C C . GLY A 1 78 ? 16.081 -14.072 -13.571 1.00 94.69 78 GLY A C 1
ATOM 583 O O . GLY A 1 78 ? 17.001 -13.802 -14.345 1.00 94.69 78 GLY A O 1
ATOM 584 N N . LYS A 1 79 ? 16.308 -14.360 -12.281 1.00 95.12 79 LYS A N 1
ATOM 585 C CA . LYS A 1 79 ? 17.626 -14.243 -11.620 1.00 95.12 79 LYS A CA 1
ATOM 586 C C . LYS A 1 79 ? 18.794 -14.907 -12.378 1.00 95.12 79 LYS A C 1
ATOM 588 O O . LYS A 1 79 ? 19.852 -14.285 -12.440 1.00 95.12 79 LYS A O 1
ATOM 593 N N . PRO A 1 80 ? 18.651 -16.107 -12.981 1.00 95.56 80 PRO A N 1
ATOM 594 C CA . PRO A 1 80 ? 19.751 -16.754 -13.701 1.00 95.56 80 PRO A CA 1
ATOM 595 C C . PRO A 1 80 ? 20.287 -15.964 -14.904 1.00 95.56 80 PRO A C 1
ATOM 597 O O . PRO A 1 80 ? 21.460 -16.103 -15.237 1.00 95.56 80 PRO A O 1
ATOM 600 N N . ALA A 1 81 ? 19.459 -15.137 -15.551 1.00 95.50 81 ALA A N 1
ATOM 601 C CA . ALA A 1 81 ? 19.845 -14.330 -16.712 1.00 95.50 81 ALA A CA 1
ATOM 602 C C . ALA A 1 81 ? 19.981 -12.830 -16.392 1.00 95.50 81 ALA A C 1
ATOM 604 O O . ALA A 1 81 ? 20.155 -12.028 -17.312 1.00 95.50 81 ALA A O 1
ATOM 605 N N . ALA A 1 82 ? 19.961 -12.442 -15.110 1.00 94.94 82 ALA A N 1
ATOM 606 C CA . ALA A 1 82 ? 20.070 -11.044 -14.690 1.00 94.94 82 ALA A CA 1
ATOM 607 C C . ALA A 1 82 ? 21.282 -10.304 -15.300 1.00 94.94 82 ALA A C 1
ATOM 609 O O . ALA A 1 82 ? 21.079 -9.211 -15.826 1.00 94.94 82 ALA A O 1
ATOM 610 N N . PRO A 1 83 ? 22.502 -10.888 -15.386 1.00 95.69 83 PRO A N 1
ATOM 611 C CA . PRO A 1 83 ? 23.634 -10.202 -16.017 1.00 95.69 83 PRO A CA 1
ATOM 612 C C . PRO A 1 83 ? 23.415 -9.884 -17.504 1.00 95.69 83 PRO A C 1
ATOM 614 O O . PRO A 1 83 ? 23.906 -8.870 -18.001 1.00 95.69 83 PRO A O 1
ATOM 617 N N . ILE A 1 84 ? 22.687 -10.747 -18.225 1.00 95.62 84 ILE A N 1
ATOM 618 C CA . ILE A 1 84 ? 22.355 -10.527 -19.639 1.00 95.62 84 ILE A CA 1
ATOM 619 C C . ILE A 1 84 ? 21.307 -9.421 -19.741 1.00 95.62 84 ILE A C 1
ATOM 621 O O . ILE A 1 84 ? 21.483 -8.484 -20.520 1.00 95.62 84 ILE A O 1
ATOM 625 N N . ALA A 1 85 ? 20.249 -9.506 -18.931 1.00 96.25 85 ALA A N 1
ATOM 626 C CA . ALA A 1 85 ? 19.204 -8.494 -18.886 1.00 96.25 85 ALA A CA 1
ATOM 627 C C . ALA A 1 85 ? 19.766 -7.105 -18.551 1.00 96.25 85 ALA A C 1
ATOM 629 O O . ALA A 1 85 ? 19.427 -6.141 -19.226 1.00 96.25 85 ALA A O 1
ATOM 630 N N . GLU A 1 86 ? 20.687 -6.994 -17.592 1.00 95.56 86 GLU A N 1
ATOM 631 C CA . GLU A 1 86 ? 21.351 -5.732 -17.245 1.00 95.56 86 GLU A CA 1
ATOM 632 C C . GLU A 1 86 ? 22.228 -5.188 -18.380 1.00 95.56 86 GLU A C 1
ATOM 634 O O . GLU A 1 86 ? 22.227 -3.984 -18.648 1.00 95.56 86 GLU A O 1
ATOM 639 N N . ALA A 1 87 ? 22.972 -6.051 -19.077 1.00 95.75 87 ALA A N 1
ATOM 640 C CA . ALA A 1 87 ? 23.790 -5.631 -20.212 1.00 95.75 87 ALA A CA 1
ATOM 641 C C . ALA A 1 87 ? 22.922 -5.094 -21.366 1.00 95.75 87 ALA A C 1
ATOM 643 O O . ALA A 1 87 ? 23.242 -4.057 -21.958 1.00 95.75 87 ALA A O 1
ATOM 644 N N . LEU A 1 88 ? 21.801 -5.767 -21.646 1.00 96.62 88 LEU A N 1
ATOM 645 C CA . LEU A 1 88 ? 20.791 -5.332 -22.611 1.00 96.62 88 LEU A CA 1
ATOM 646 C C . LEU A 1 88 ? 20.093 -4.042 -22.159 1.00 96.62 88 LEU A C 1
ATOM 648 O O . LEU A 1 88 ? 19.949 -3.112 -22.947 1.00 96.62 88 LEU A O 1
ATOM 652 N N . ALA A 1 89 ? 19.755 -3.930 -20.877 1.00 96.56 89 ALA A N 1
ATOM 653 C CA . ALA A 1 89 ? 19.148 -2.742 -20.291 1.00 96.56 89 ALA A CA 1
ATOM 654 C C . ALA A 1 89 ? 20.034 -1.503 -20.442 1.00 96.56 89 ALA A C 1
ATOM 656 O O . ALA A 1 89 ? 19.604 -0.488 -20.982 1.00 96.56 89 ALA A O 1
ATOM 657 N N . ARG A 1 90 ? 21.312 -1.601 -20.053 1.00 96.38 90 ARG A N 1
ATOM 658 C CA . ARG A 1 90 ? 22.298 -0.515 -20.204 1.00 96.38 90 ARG A CA 1
ATOM 659 C C . ARG A 1 90 ? 22.537 -0.150 -21.669 1.00 96.38 90 ARG A C 1
ATOM 661 O O . ARG A 1 90 ? 22.918 0.980 -21.981 1.00 96.38 90 ARG A O 1
ATOM 668 N N . ARG A 1 91 ? 22.389 -1.102 -22.596 1.00 96.00 91 ARG A N 1
ATOM 669 C CA . ARG A 1 91 ? 22.452 -0.828 -24.038 1.00 96.00 91 ARG A CA 1
ATOM 670 C C . ARG A 1 91 ? 21.268 0.017 -24.485 1.00 96.00 91 ARG A C 1
ATOM 672 O O . ARG A 1 91 ? 21.502 1.020 -25.156 1.00 96.00 91 ARG A O 1
ATOM 679 N N . GLU A 1 92 ? 20.061 -0.416 -24.144 1.00 96.56 92 GLU A N 1
ATOM 680 C CA . GLU A 1 92 ? 18.808 0.221 -24.546 1.00 96.56 92 GLU A CA 1
ATOM 681 C C . GLU A 1 92 ? 18.660 1.610 -23.928 1.00 96.56 92 GLU A C 1
ATOM 683 O O . GLU A 1 92 ? 18.368 2.574 -24.630 1.00 96.56 92 GLU A O 1
ATOM 688 N N . LEU A 1 93 ? 19.002 1.752 -22.647 1.00 96.06 93 LEU A N 1
ATOM 689 C CA . LEU A 1 93 ? 18.968 3.032 -21.948 1.00 96.06 93 LEU A CA 1
ATOM 690 C C . LEU A 1 93 ? 19.878 4.086 -22.604 1.00 96.06 93 LEU A C 1
ATOM 692 O O . LEU A 1 93 ? 19.518 5.252 -22.673 1.00 96.06 93 LEU A O 1
ATOM 696 N N . ARG A 1 94 ? 21.027 3.682 -23.165 1.00 95.38 94 ARG A N 1
ATOM 697 C CA . ARG A 1 94 ? 21.922 4.595 -23.905 1.00 95.38 94 ARG A CA 1
ATOM 698 C C . ARG A 1 94 ? 21.356 5.073 -25.244 1.00 95.38 94 ARG A C 1
ATOM 700 O O . ARG A 1 94 ? 21.810 6.092 -25.754 1.00 95.38 94 ARG A O 1
ATOM 707 N N . GLU A 1 95 ? 20.424 4.339 -25.852 1.00 95.69 95 GLU A N 1
ATOM 708 C CA . GLU A 1 95 ? 19.782 4.753 -27.113 1.00 95.69 95 GLU A CA 1
ATOM 709 C C . GLU A 1 95 ? 18.423 5.400 -26.888 1.00 95.69 95 GLU A C 1
ATOM 711 O O . GLU A 1 95 ? 17.965 6.136 -27.759 1.00 95.69 95 GLU A O 1
ATOM 716 N N . VAL A 1 96 ? 17.788 5.180 -25.734 1.00 95.50 96 VAL A N 1
ATOM 717 C CA . VAL A 1 96 ? 16.448 5.701 -25.439 1.00 95.50 96 VAL A CA 1
ATOM 718 C C . VAL A 1 96 ? 16.378 7.225 -25.532 1.00 95.50 96 VAL A C 1
ATOM 720 O O . VAL A 1 96 ? 15.356 7.778 -25.926 1.00 95.50 96 VAL A O 1
ATOM 723 N N . GLU A 1 97 ? 17.488 7.918 -25.268 1.00 92.50 97 GLU A N 1
ATOM 724 C CA . GLU A 1 97 ? 17.600 9.366 -25.448 1.00 92.50 97 GLU A CA 1
ATOM 725 C C . GLU A 1 97 ? 17.302 9.802 -26.890 1.00 92.50 97 GLU A C 1
ATOM 727 O O . GLU A 1 97 ? 16.806 10.906 -27.109 1.00 92.50 97 GLU A O 1
ATOM 732 N N . ARG A 1 98 ? 17.542 8.936 -27.879 1.00 93.56 98 ARG A N 1
ATOM 733 C CA . ARG A 1 98 ? 17.286 9.186 -29.305 1.00 93.56 98 ARG A CA 1
ATOM 734 C C . ARG A 1 98 ? 15.941 8.641 -29.785 1.00 93.56 98 ARG A C 1
ATOM 736 O O . ARG A 1 98 ? 15.582 8.880 -30.933 1.00 93.56 98 ARG A O 1
ATOM 743 N N . ALA A 1 99 ? 15.219 7.901 -28.947 1.00 94.06 99 ALA A N 1
ATOM 744 C CA . ALA A 1 99 ? 13.936 7.312 -29.303 1.00 94.06 99 ALA A CA 1
ATOM 745 C C . ALA A 1 99 ? 12.807 8.351 -29.308 1.00 94.06 99 ALA A C 1
ATOM 747 O O . ALA A 1 99 ? 12.831 9.339 -28.569 1.00 94.06 99 ALA A O 1
ATOM 748 N N . GLU A 1 100 ? 11.785 8.096 -30.121 1.00 93.25 100 GLU A N 1
ATOM 749 C CA . GLU A 1 100 ? 10.517 8.821 -30.052 1.00 93.25 100 GLU A CA 1
ATOM 750 C C . GLU A 1 100 ? 9.723 8.411 -28.804 1.00 93.25 100 GLU A C 1
ATOM 752 O O . GLU A 1 100 ? 9.857 7.288 -28.315 1.00 93.25 100 GLU A O 1
ATOM 757 N N . GLY A 1 101 ? 8.874 9.314 -28.302 1.00 91.88 101 GLY A N 1
ATOM 758 C CA . GLY A 1 101 ? 8.173 9.179 -27.017 1.00 91.88 101 GLY A CA 1
ATOM 759 C C . GLY A 1 101 ? 7.531 7.805 -26.754 1.00 91.88 101 GLY A C 1
ATOM 760 O O . GLY A 1 101 ? 7.821 7.216 -25.712 1.00 91.88 101 GLY A O 1
ATOM 761 N N . PRO A 1 102 ? 6.716 7.242 -27.670 1.00 94.06 102 PRO A N 1
ATOM 762 C CA . PRO A 1 102 ? 6.066 5.943 -27.450 1.00 94.06 102 PRO A CA 1
ATOM 763 C C . PRO A 1 102 ? 7.041 4.758 -27.377 1.00 94.06 102 PRO A C 1
ATOM 765 O O . PRO A 1 102 ? 6.890 3.863 -26.540 1.00 94.06 102 PRO A O 1
ATOM 768 N N . LEU A 1 103 ? 8.068 4.754 -28.232 1.00 94.81 103 LEU A N 1
ATOM 769 C CA . LEU A 1 103 ? 9.093 3.710 -28.229 1.00 94.81 103 LEU A CA 1
ATOM 770 C C . LEU A 1 103 ? 9.967 3.818 -26.977 1.00 94.81 103 LEU A C 1
ATOM 772 O O . LEU A 1 103 ? 10.235 2.808 -26.328 1.00 94.81 103 LEU A O 1
ATOM 776 N N . ALA A 1 104 ? 10.348 5.044 -26.606 1.00 95.94 104 ALA A N 1
ATOM 777 C CA . ALA A 1 104 ? 11.058 5.327 -25.369 1.00 95.94 104 ALA A CA 1
ATOM 778 C C . ALA A 1 104 ? 10.279 4.795 -24.161 1.00 95.94 104 ALA A C 1
ATOM 780 O O . ALA A 1 104 ? 10.816 4.010 -23.387 1.00 95.94 104 ALA A O 1
ATOM 781 N N . ALA A 1 105 ? 8.995 5.146 -24.045 1.00 96.06 105 ALA A N 1
ATOM 782 C CA . ALA A 1 105 ? 8.122 4.659 -22.982 1.00 96.06 105 ALA A CA 1
ATOM 783 C C . ALA A 1 105 ? 8.086 3.126 -22.923 1.00 96.06 105 ALA A C 1
ATOM 785 O O . ALA A 1 105 ? 8.299 2.551 -21.860 1.00 96.06 105 ALA A O 1
ATOM 786 N N . THR A 1 106 ? 7.909 2.458 -24.067 1.00 95.81 106 THR A N 1
ATOM 787 C CA . THR A 1 106 ? 7.858 0.988 -24.138 1.00 95.81 106 THR A CA 1
ATOM 788 C C . THR A 1 106 ? 9.142 0.339 -23.610 1.00 95.81 106 THR A C 1
ATOM 790 O O . THR A 1 106 ? 9.079 -0.636 -22.858 1.00 95.81 106 THR A O 1
ATOM 793 N N . VAL A 1 107 ? 10.307 0.879 -23.983 1.00 95.19 107 VAL A N 1
ATOM 794 C CA . VAL A 1 107 ? 11.612 0.394 -23.509 1.00 95.19 107 VAL A CA 1
ATOM 795 C C . VAL A 1 107 ? 11.765 0.632 -22.007 1.00 95.19 107 VAL A C 1
ATOM 797 O O . VAL A 1 107 ? 12.086 -0.298 -21.272 1.00 95.19 107 VAL A O 1
ATOM 800 N N . LEU A 1 108 ? 11.498 1.852 -21.533 1.00 96.56 108 LEU A N 1
ATOM 801 C CA . LEU A 1 108 ? 11.641 2.213 -20.120 1.00 96.56 108 LEU A CA 1
ATOM 802 C C . LEU A 1 108 ? 10.700 1.390 -19.229 1.00 96.56 108 LEU A C 1
ATOM 804 O O . LEU A 1 108 ? 11.101 0.978 -18.145 1.00 96.56 108 LEU A O 1
ATOM 808 N N . VAL A 1 109 ? 9.464 1.130 -19.675 1.00 95.75 109 VAL A N 1
ATOM 809 C CA . VAL A 1 109 ? 8.476 0.363 -18.898 1.00 95.75 109 VAL A CA 1
ATOM 810 C C . VAL A 1 109 ? 8.932 -1.081 -18.760 1.00 95.75 109 VAL A C 1
ATOM 812 O O . VAL A 1 109 ? 8.930 -1.602 -17.650 1.00 95.75 109 VAL A O 1
ATOM 815 N N . ALA A 1 110 ? 9.420 -1.694 -19.841 1.00 94.19 110 ALA A N 1
ATOM 816 C CA . ALA A 1 110 ? 9.970 -3.047 -19.783 1.00 94.19 110 ALA A CA 1
ATOM 817 C C . ALA A 1 110 ? 11.164 -3.151 -18.814 1.00 94.19 110 ALA A C 1
ATOM 819 O O . ALA A 1 110 ? 11.324 -4.160 -18.133 1.00 94.19 110 ALA A O 1
ATOM 820 N N . LEU A 1 111 ? 11.991 -2.104 -18.718 1.00 95.06 111 LEU A N 1
ATOM 821 C CA . LEU A 1 111 ? 13.083 -2.040 -17.744 1.00 95.06 111 LEU A CA 1
ATOM 822 C C . LEU A 1 111 ? 12.569 -1.896 -16.306 1.00 95.06 111 LEU A C 1
ATOM 824 O O . LEU A 1 111 ? 13.016 -2.622 -15.414 1.00 95.06 111 LEU A O 1
ATOM 828 N N . ALA A 1 112 ? 11.606 -0.996 -16.095 1.00 95.38 112 ALA A N 1
ATOM 829 C CA . ALA A 1 112 ? 11.024 -0.723 -14.788 1.00 95.38 112 ALA A CA 1
ATOM 830 C C . ALA A 1 112 ? 10.236 -1.917 -14.235 1.00 95.38 112 ALA A C 1
ATOM 832 O O . ALA A 1 112 ? 10.343 -2.201 -13.050 1.00 95.38 112 ALA A O 1
ATOM 833 N N . GLU A 1 113 ? 9.476 -2.649 -15.052 1.00 93.69 113 GLU A N 1
ATOM 834 C CA . GLU A 1 113 ? 8.660 -3.792 -14.601 1.00 93.69 113 GLU A CA 1
ATOM 835 C C . GLU A 1 113 ? 9.492 -4.892 -13.937 1.00 93.69 113 GLU A C 1
ATOM 837 O O . GLU A 1 113 ? 9.031 -5.545 -13.003 1.00 93.69 113 GLU A O 1
ATOM 842 N N . HIS A 1 114 ? 10.741 -5.055 -14.366 1.00 90.88 114 HIS A N 1
ATOM 843 C CA . HIS A 1 114 ? 11.625 -6.092 -13.850 1.00 90.88 114 HIS A CA 1
ATOM 844 C C . HIS A 1 114 ? 12.766 -5.567 -12.969 1.00 90.88 114 HIS A C 1
ATOM 846 O O . HIS A 1 114 ? 13.640 -6.341 -12.579 1.00 90.88 114 HIS A O 1
ATOM 852 N N . GLY A 1 115 ? 12.781 -4.267 -12.663 1.00 90.94 115 GLY A N 1
ATOM 853 C CA . GLY A 1 115 ? 13.807 -3.651 -11.820 1.00 90.94 115 GLY A CA 1
ATOM 854 C C . GLY A 1 115 ? 15.222 -3.718 -12.412 1.00 90.94 115 GLY A C 1
ATOM 855 O O . GLY A 1 115 ? 16.208 -3.736 -11.674 1.00 90.94 115 GLY A O 1
ATOM 856 N N . ALA A 1 116 ? 15.341 -3.801 -13.740 1.00 91.62 116 ALA A N 1
ATOM 857 C CA . ALA A 1 116 ? 16.633 -3.871 -14.410 1.00 91.62 116 ALA A CA 1
ATOM 858 C C . ALA A 1 116 ? 17.221 -2.465 -14.560 1.00 91.62 116 ALA A C 1
ATOM 860 O O . ALA A 1 116 ? 16.613 -1.598 -15.188 1.00 91.62 116 ALA A O 1
ATOM 861 N N . ALA A 1 117 ? 18.425 -2.256 -14.016 1.00 91.81 117 ALA A N 1
ATOM 862 C CA . ALA A 1 117 ? 19.114 -0.963 -14.040 1.00 91.81 117 ALA A CA 1
ATOM 863 C C . ALA A 1 117 ? 18.255 0.192 -13.476 1.00 91.81 117 ALA A C 1
ATOM 865 O O . ALA A 1 117 ? 18.256 1.294 -14.018 1.00 91.81 117 ALA A O 1
ATOM 866 N N . SER A 1 118 ? 17.493 -0.053 -12.399 1.00 92.81 118 SER A N 1
ATOM 867 C CA . SER A 1 118 ? 16.529 0.915 -11.851 1.00 92.81 118 SER A CA 1
ATOM 868 C C . SER A 1 118 ? 17.164 2.259 -11.472 1.00 92.81 118 SER A C 1
ATOM 870 O O . SER A 1 118 ? 16.542 3.304 -11.653 1.00 92.81 118 SER A O 1
ATOM 872 N N . ALA A 1 119 ? 18.406 2.256 -10.973 1.00 92.81 119 ALA A N 1
ATOM 873 C CA . ALA A 1 119 ? 19.126 3.478 -10.612 1.00 92.81 119 ALA A CA 1
ATOM 874 C C . ALA A 1 119 ? 19.488 4.309 -11.851 1.00 92.81 119 ALA A C 1
ATOM 876 O O . ALA A 1 119 ? 19.210 5.508 -11.894 1.00 92.81 119 ALA A O 1
ATOM 877 N N . GLU A 1 120 ? 20.056 3.674 -12.880 1.00 95.12 120 GLU A N 1
ATOM 878 C CA . GLU A 1 120 ? 20.361 4.337 -14.146 1.00 95.12 120 GLU A CA 1
ATOM 879 C C . GLU A 1 120 ? 19.081 4.791 -14.861 1.00 95.12 120 GLU A C 1
ATOM 881 O O . GLU A 1 120 ? 19.041 5.885 -15.418 1.00 95.12 120 GLU A O 1
ATOM 886 N N . LEU A 1 121 ? 18.019 3.984 -14.804 1.00 95.56 121 LEU A N 1
ATOM 887 C CA . LEU A 1 121 ? 16.710 4.305 -15.360 1.00 95.56 121 LEU A CA 1
ATOM 888 C C . LEU A 1 121 ? 16.107 5.552 -14.702 1.00 95.56 121 LEU A C 1
ATOM 890 O O . LEU A 1 121 ? 15.682 6.464 -15.407 1.00 95.56 121 LEU A O 1
ATOM 894 N N . ALA A 1 122 ? 16.116 5.631 -13.369 1.00 95.38 122 ALA A N 1
ATOM 895 C CA . ALA A 1 122 ? 15.652 6.810 -12.642 1.00 95.38 122 ALA A CA 1
ATOM 896 C C . ALA A 1 122 ? 16.489 8.057 -12.977 1.00 95.38 122 ALA A C 1
ATOM 898 O O . ALA A 1 122 ? 15.929 9.129 -13.196 1.00 95.38 122 ALA A O 1
ATOM 899 N N . ALA A 1 123 ? 17.813 7.909 -13.096 1.00 94.00 123 ALA A N 1
ATOM 900 C CA . ALA A 1 123 ? 18.701 8.997 -13.506 1.00 94.00 123 ALA A CA 1
ATOM 901 C C . ALA A 1 123 ? 18.455 9.461 -14.954 1.00 94.00 123 ALA A C 1
ATOM 903 O O . ALA A 1 123 ? 18.625 10.640 -15.255 1.00 94.00 123 ALA A O 1
ATOM 904 N N . ALA A 1 124 ? 18.027 8.562 -15.845 1.00 94.50 124 ALA A N 1
ATOM 905 C CA . ALA A 1 124 ? 17.716 8.881 -17.236 1.00 94.50 124 ALA A CA 1
ATOM 906 C C . ALA A 1 124 ? 16.371 9.607 -17.415 1.00 94.50 124 ALA A C 1
ATOM 908 O O . ALA A 1 124 ? 16.161 10.239 -18.450 1.00 94.50 124 ALA A O 1
ATOM 909 N N . LEU A 1 125 ? 15.459 9.558 -16.432 1.00 95.19 125 LEU A N 1
ATOM 910 C CA . LEU A 1 125 ? 14.155 10.240 -16.469 1.00 95.19 125 LEU A CA 1
ATOM 911 C C . LEU A 1 125 ? 14.264 11.763 -16.271 1.00 95.19 125 LEU A C 1
ATOM 913 O O . LEU A 1 125 ? 13.501 12.358 -15.518 1.00 95.19 125 LEU A O 1
ATOM 917 N N . GLN A 1 126 ? 15.191 12.414 -16.963 1.00 94.06 126 GLN A N 1
ATOM 918 C CA . GLN A 1 126 ? 15.425 13.859 -16.947 1.00 94.06 126 GLN A CA 1
ATOM 919 C C . GLN A 1 126 ? 15.107 14.472 -18.328 1.00 94.06 126 GLN A C 1
ATOM 921 O O . GLN A 1 126 ? 14.924 13.737 -19.308 1.00 94.06 126 GLN A O 1
ATOM 926 N N . PRO A 1 127 ? 14.991 15.806 -18.458 1.00 93.62 127 PRO A N 1
ATOM 927 C CA . PRO A 1 127 ? 14.909 16.454 -19.768 1.00 93.62 127 PRO A CA 1
ATOM 928 C C . PRO A 1 127 ? 16.117 16.091 -20.660 1.00 93.62 127 PRO A C 1
ATOM 930 O O . PRO A 1 127 ? 17.232 15.990 -20.148 1.00 93.62 127 PRO A O 1
ATOM 933 N N . PRO A 1 128 ? 15.934 15.880 -21.981 1.00 93.88 128 PRO A N 1
ATOM 934 C CA . PRO A 1 128 ? 14.697 16.045 -22.757 1.00 93.88 128 PRO A CA 1
ATOM 935 C C . PRO A 1 128 ? 13.819 14.780 -22.814 1.00 93.88 128 PRO A C 1
ATOM 937 O O . PRO A 1 128 ? 12.757 14.781 -23.436 1.00 93.88 128 PRO A O 1
ATOM 940 N N . LEU A 1 129 ? 14.245 13.657 -22.222 1.00 93.94 129 LEU A N 1
ATOM 941 C CA . LEU A 1 129 ? 13.453 12.422 -22.227 1.00 93.94 129 LEU A CA 1
ATOM 942 C C . LEU A 1 129 ? 12.124 12.622 -21.499 1.00 93.94 129 LEU A C 1
ATOM 944 O O . LEU A 1 129 ? 11.078 12.266 -22.037 1.00 93.94 129 LEU A O 1
ATOM 948 N N . LEU A 1 130 ? 12.169 13.268 -20.333 1.00 93.62 130 LEU A N 1
ATOM 949 C CA . LEU A 1 130 ? 10.992 13.553 -19.519 1.00 93.62 130 LEU A CA 1
ATOM 950 C C . LEU A 1 130 ? 9.895 14.291 -20.298 1.00 93.62 130 LEU A C 1
ATOM 952 O O . LEU A 1 130 ? 8.728 13.955 -20.141 1.00 93.62 130 LEU A O 1
ATOM 956 N N . GLU A 1 131 ? 10.249 15.261 -21.139 1.00 93.44 131 GLU A N 1
ATOM 957 C CA . GLU A 1 131 ? 9.298 16.103 -21.883 1.00 93.44 131 GLU A CA 1
ATOM 958 C C . GLU A 1 131 ? 8.603 15.351 -23.023 1.00 93.44 131 GLU A C 1
ATOM 960 O O . GLU A 1 131 ? 7.463 15.652 -23.367 1.00 93.44 131 GLU A O 1
ATOM 965 N N . ARG A 1 132 ? 9.270 14.337 -23.584 1.00 94.31 132 ARG A N 1
ATOM 966 C CA . ARG A 1 132 ? 8.750 13.530 -24.699 1.00 94.31 132 ARG A CA 1
ATOM 967 C C . ARG A 1 132 ? 7.863 12.375 -24.247 1.00 94.31 132 ARG A C 1
ATOM 969 O O . ARG A 1 132 ? 7.154 11.800 -25.073 1.00 94.31 132 ARG A O 1
ATOM 976 N N . LEU A 1 133 ? 7.928 11.993 -22.971 1.00 95.50 133 LEU A N 1
ATOM 977 C CA . LEU A 1 133 ? 7.138 10.884 -22.451 1.00 95.50 133 LEU A CA 1
ATOM 978 C C . LEU A 1 133 ? 5.665 11.289 -22.284 1.00 95.50 133 LEU A C 1
ATOM 980 O O . LEU A 1 133 ? 5.381 12.319 -21.652 1.00 95.50 133 LEU A O 1
ATOM 984 N N . PRO A 1 134 ? 4.720 10.461 -22.775 1.00 94.56 134 PRO A N 1
ATOM 985 C CA . PRO A 1 134 ? 3.309 10.613 -22.446 1.00 94.56 134 PRO A CA 1
ATOM 986 C C . PRO A 1 134 ? 3.108 10.630 -20.927 1.00 94.56 134 PRO A C 1
ATOM 988 O O . PRO A 1 134 ? 3.759 9.876 -20.203 1.00 94.56 134 PRO A O 1
ATOM 991 N N . ALA A 1 135 ? 2.189 11.467 -20.435 1.00 92.62 135 ALA A N 1
ATOM 992 C CA . ALA A 1 135 ? 1.973 11.630 -18.996 1.00 92.62 135 ALA A CA 1
ATOM 993 C C . ALA A 1 135 ? 1.627 10.301 -18.300 1.00 92.62 135 ALA A C 1
ATOM 995 O O . ALA A 1 135 ? 2.195 9.998 -17.254 1.00 92.62 135 ALA A O 1
ATOM 996 N N . ALA A 1 136 ? 0.758 9.483 -18.904 1.00 95.00 136 ALA A N 1
ATOM 997 C CA . ALA A 1 136 ? 0.389 8.176 -18.361 1.00 95.00 136 ALA A CA 1
ATOM 998 C C . ALA A 1 136 ? 1.589 7.229 -18.225 1.00 95.00 136 ALA A C 1
ATOM 1000 O O . ALA A 1 136 ? 1.769 6.607 -17.179 1.00 95.00 136 ALA A O 1
ATOM 1001 N N . GLU A 1 137 ? 2.454 7.184 -19.238 1.00 96.00 137 GLU A N 1
ATOM 1002 C CA . GLU A 1 137 ? 3.649 6.341 -19.211 1.00 96.00 137 GLU A CA 1
ATOM 1003 C C . GLU A 1 137 ? 4.670 6.836 -18.186 1.00 96.00 137 GLU A C 1
ATOM 1005 O O . GLU A 1 137 ? 5.266 6.031 -17.474 1.00 96.00 137 GLU A O 1
ATOM 1010 N N . PHE A 1 138 ? 4.822 8.155 -18.027 1.00 96.12 138 PHE A N 1
ATOM 1011 C CA . PHE A 1 138 ? 5.652 8.714 -16.962 1.00 96.12 138 PHE A CA 1
ATOM 1012 C C . PHE A 1 138 ? 5.174 8.271 -15.571 1.00 96.12 138 PHE A C 1
ATOM 1014 O O . PHE A 1 138 ? 5.977 7.790 -14.774 1.00 96.12 138 PHE A O 1
ATOM 1021 N N . TRP A 1 139 ? 3.878 8.397 -15.272 1.00 96.19 139 TRP A N 1
ATOM 1022 C CA . TRP A 1 139 ? 3.353 8.025 -13.954 1.00 96.19 139 TRP A CA 1
ATOM 1023 C C . TRP A 1 139 ? 3.425 6.520 -13.701 1.00 96.19 139 TRP A C 1
ATOM 1025 O O . TRP A 1 139 ? 3.736 6.107 -12.584 1.00 96.19 139 TRP A O 1
ATOM 1035 N N . ARG A 1 140 ? 3.235 5.695 -14.738 1.00 96.75 140 ARG A N 1
ATOM 1036 C CA . ARG A 1 140 ? 3.476 4.248 -14.665 1.00 96.75 140 ARG A CA 1
ATOM 1037 C C . ARG A 1 140 ? 4.928 3.936 -14.325 1.00 96.75 140 ARG A C 1
ATOM 1039 O O . ARG A 1 140 ? 5.180 3.152 -13.413 1.00 96.75 140 ARG A O 1
ATOM 1046 N N . LEU A 1 141 ? 5.878 4.579 -1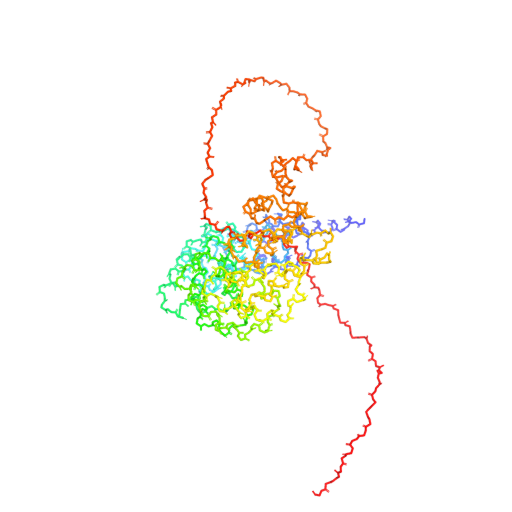5.002 1.00 96.38 141 LEU A N 1
ATOM 1047 C CA . LEU A 1 141 ? 7.307 4.431 -14.720 1.00 96.38 141 LEU A CA 1
ATOM 1048 C C . LEU A 1 141 ? 7.657 4.856 -13.296 1.00 96.38 141 LEU A C 1
ATOM 1050 O O . LEU A 1 141 ? 8.339 4.117 -12.592 1.00 96.38 141 LEU A O 1
ATOM 1054 N N . ALA A 1 142 ? 7.159 6.013 -12.858 1.00 96.12 142 ALA A N 1
ATOM 1055 C CA . ALA A 1 142 ? 7.391 6.517 -11.512 1.00 96.12 142 ALA A CA 1
ATOM 1056 C C . ALA A 1 142 ? 6.843 5.553 -10.449 1.00 96.12 142 ALA A C 1
ATOM 1058 O O . ALA A 1 142 ? 7.549 5.236 -9.495 1.00 96.12 142 ALA A O 1
ATOM 1059 N N . ALA A 1 143 ? 5.628 5.026 -10.639 1.00 96.00 143 ALA A N 1
ATOM 1060 C CA . ALA A 1 143 ? 5.028 4.058 -9.724 1.00 96.00 143 ALA A CA 1
ATOM 1061 C C . ALA A 1 143 ? 5.822 2.742 -9.653 1.00 96.00 143 ALA A C 1
ATOM 1063 O O . ALA A 1 143 ? 6.009 2.208 -8.557 1.00 96.00 143 ALA A O 1
ATOM 1064 N N . LEU A 1 144 ? 6.295 2.228 -10.795 1.00 95.88 144 LEU A N 1
ATOM 1065 C CA . LEU A 1 144 ? 7.120 1.016 -10.859 1.00 95.88 144 LEU A CA 1
ATOM 1066 C C . LEU A 1 144 ? 8.479 1.224 -10.179 1.00 95.88 144 LEU A C 1
ATOM 1068 O O . LEU A 1 144 ? 8.864 0.425 -9.332 1.00 95.88 144 LEU A O 1
ATOM 1072 N N . LEU A 1 145 ? 9.181 2.315 -10.497 1.00 95.31 145 LEU A N 1
ATOM 1073 C CA . LEU A 1 145 ? 10.491 2.641 -9.922 1.00 95.31 145 LEU A CA 1
ATOM 1074 C C . LEU A 1 145 ? 10.430 2.867 -8.409 1.00 95.31 145 LEU A C 1
ATOM 1076 O O . LEU A 1 145 ? 11.269 2.342 -7.680 1.00 95.31 145 LEU A O 1
ATOM 1080 N N . ALA A 1 146 ? 9.414 3.590 -7.938 1.00 93.56 146 ALA A N 1
ATOM 1081 C CA . ALA A 1 146 ? 9.150 3.781 -6.515 1.00 93.56 146 ALA A CA 1
ATOM 1082 C C . ALA A 1 146 ? 8.875 2.453 -5.787 1.00 93.56 146 ALA A C 1
ATOM 1084 O O . ALA A 1 146 ? 9.242 2.291 -4.628 1.00 93.56 146 ALA A O 1
ATOM 1085 N N . GLY A 1 147 ? 8.274 1.475 -6.474 1.00 91.62 147 GLY A N 1
ATOM 1086 C CA . GLY A 1 147 ? 8.052 0.133 -5.935 1.00 91.62 147 GLY A CA 1
ATOM 1087 C C . GLY A 1 147 ? 9.335 -0.670 -5.699 1.00 91.62 147 GLY A C 1
ATOM 1088 O O . GLY A 1 147 ? 9.316 -1.596 -4.891 1.00 91.62 147 GLY A O 1
ATOM 1089 N N . HIS A 1 148 ? 10.443 -0.316 -6.363 1.00 89.69 148 HIS A N 1
ATOM 1090 C CA . HIS A 1 148 ? 11.720 -1.023 -6.220 1.00 89.69 148 HIS A CA 1
ATOM 1091 C C . HIS A 1 148 ? 12.570 -0.524 -5.049 1.00 89.69 148 HIS A C 1
ATOM 1093 O O . HIS A 1 148 ? 13.355 -1.311 -4.527 1.00 89.69 148 HIS A O 1
ATOM 1099 N N . GLY A 1 149 ? 12.428 0.739 -4.621 1.00 83.25 149 GLY A N 1
ATOM 1100 C CA . GLY A 1 149 ? 13.070 1.300 -3.418 1.00 83.25 149 GLY A CA 1
ATOM 1101 C C . GLY A 1 149 ? 14.320 2.180 -3.634 1.00 83.25 149 GLY A C 1
ATOM 1102 O O . GLY A 1 149 ? 14.282 3.360 -3.296 1.00 83.25 149 GLY A O 1
ATOM 1103 N N . PRO A 1 150 ? 15.452 1.696 -4.190 1.00 82.31 150 PRO A N 1
ATOM 1104 C CA . PRO A 1 150 ? 16.738 2.409 -4.143 1.00 82.31 150 PRO A CA 1
ATOM 1105 C C . PRO A 1 150 ? 16.844 3.605 -5.108 1.00 82.31 150 PRO A C 1
ATOM 1107 O O . PRO A 1 150 ? 17.929 4.150 -5.305 1.00 82.31 150 PRO A O 1
ATOM 1110 N N . CYS A 1 151 ? 15.743 4.012 -5.738 1.00 88.38 151 CYS A N 1
ATOM 1111 C CA . CYS A 1 151 ? 15.721 5.006 -6.812 1.00 88.38 151 CYS A CA 1
ATOM 1112 C C . CYS A 1 151 ? 15.188 6.373 -6.376 1.00 88.38 151 CYS A C 1
ATOM 1114 O O . CYS A 1 151 ? 15.150 7.297 -7.190 1.00 88.38 151 CYS A O 1
ATOM 1116 N N . ASP A 1 152 ? 14.798 6.514 -5.109 1.00 88.75 152 ASP A N 1
ATOM 1117 C CA . ASP A 1 152 ? 14.035 7.668 -4.643 1.00 88.75 152 ASP A CA 1
ATOM 1118 C C . ASP A 1 152 ? 14.761 9.005 -4.873 1.00 88.75 152 ASP A C 1
ATOM 1120 O O . ASP A 1 152 ? 14.188 9.954 -5.412 1.00 88.75 152 ASP A O 1
ATOM 1124 N N . ALA A 1 153 ? 16.055 9.075 -4.554 1.00 92.00 153 ALA A N 1
ATOM 1125 C CA . ALA A 1 153 ? 16.835 10.301 -4.721 1.00 92.00 153 ALA A CA 1
ATOM 1126 C C . ALA A 1 153 ? 16.927 10.765 -6.189 1.00 92.00 153 ALA A C 1
ATOM 1128 O O . ALA A 1 153 ? 16.858 11.963 -6.458 1.00 92.00 153 ALA A O 1
ATOM 1129 N N . ALA A 1 154 ? 17.058 9.828 -7.135 1.00 93.50 154 ALA A N 1
ATOM 1130 C CA . ALA A 1 154 ? 17.187 10.132 -8.562 1.00 93.50 154 ALA A CA 1
ATOM 1131 C C . ALA A 1 154 ? 15.837 10.465 -9.219 1.00 93.50 154 ALA A C 1
ATOM 1133 O O . ALA A 1 154 ? 15.783 11.277 -10.141 1.00 93.50 154 ALA A O 1
ATOM 1134 N N . LEU A 1 155 ? 14.748 9.858 -8.734 1.00 93.88 155 LEU A N 1
ATOM 1135 C CA . LEU A 1 155 ? 13.399 10.039 -9.269 1.00 93.88 155 LEU A CA 1
ATOM 1136 C C . LEU A 1 155 ? 12.739 11.350 -8.800 1.00 93.88 155 LEU A C 1
ATOM 1138 O O . LEU A 1 155 ? 11.945 11.944 -9.535 1.00 93.88 155 LEU A O 1
ATOM 1142 N N . ARG A 1 156 ? 13.075 11.815 -7.588 1.00 94.88 156 ARG A N 1
ATOM 1143 C CA . ARG A 1 156 ? 12.443 12.969 -6.925 1.00 94.88 156 ARG A CA 1
ATOM 1144 C C . ARG A 1 156 ? 12.357 14.238 -7.792 1.00 94.88 156 ARG A C 1
ATOM 1146 O O . ARG A 1 156 ? 11.258 14.786 -7.864 1.00 94.88 156 ARG A O 1
ATOM 1153 N N . PRO A 1 157 ? 13.418 14.711 -8.483 1.00 95.12 157 PRO A N 1
ATOM 1154 C CA . PRO A 1 157 ? 13.339 15.950 -9.265 1.00 95.12 157 PRO A CA 1
ATOM 1155 C C . PRO A 1 157 ? 12.288 15.881 -10.381 1.00 95.12 157 PRO A C 1
ATOM 1157 O O . PRO A 1 157 ? 11.511 16.815 -10.578 1.00 95.12 157 PRO A O 1
ATOM 1160 N N . SER A 1 158 ? 12.218 14.745 -11.075 1.00 94.75 158 SER A N 1
ATOM 1161 C CA . SER A 1 158 ? 11.318 14.534 -12.213 1.00 94.75 158 SER A CA 1
ATOM 1162 C C . SER A 1 158 ? 9.866 14.406 -11.771 1.00 94.75 158 SER A C 1
ATOM 1164 O O . SER A 1 158 ? 8.969 14.967 -12.403 1.00 94.75 158 SER A O 1
ATOM 1166 N N . VAL A 1 159 ? 9.636 13.698 -10.661 1.00 95.12 159 VAL A N 1
ATOM 1167 C CA . VAL A 1 159 ? 8.321 13.610 -10.015 1.00 95.12 159 VAL A CA 1
ATOM 1168 C C . VAL A 1 159 ? 7.868 14.987 -9.556 1.00 95.12 159 VAL A C 1
ATOM 1170 O O . VAL A 1 159 ? 6.758 15.387 -9.887 1.00 95.12 159 VAL A O 1
ATOM 1173 N N . GLN A 1 160 ? 8.718 15.738 -8.854 1.00 94.56 160 GLN A N 1
ATOM 1174 C CA . GLN A 1 160 ? 8.363 17.056 -8.338 1.00 94.56 160 GLN A CA 1
ATOM 1175 C C . GLN A 1 160 ? 8.019 18.036 -9.466 1.00 94.56 160 GLN A C 1
ATOM 1177 O O . GLN A 1 160 ? 6.994 18.708 -9.385 1.00 94.56 160 GLN A O 1
ATOM 1182 N N . ALA A 1 161 ? 8.804 18.057 -10.548 1.00 93.25 161 ALA A N 1
ATOM 1183 C CA . ALA A 1 161 ? 8.516 18.886 -11.717 1.00 93.25 161 ALA A CA 1
ATOM 1184 C C . ALA A 1 161 ? 7.145 18.552 -12.339 1.00 93.25 161 ALA A C 1
ATOM 1186 O O . ALA A 1 161 ? 6.358 19.446 -12.655 1.00 93.25 161 ALA A O 1
ATOM 1187 N N . ARG A 1 162 ? 6.817 17.259 -12.475 1.00 94.62 162 ARG A N 1
ATOM 1188 C CA . ARG A 1 162 ? 5.527 16.809 -13.024 1.00 94.62 162 ARG A CA 1
ATOM 1189 C C . ARG A 1 162 ? 4.358 17.032 -12.064 1.00 94.62 162 ARG A C 1
ATOM 1191 O O . ARG A 1 162 ? 3.272 17.365 -12.529 1.00 94.62 162 ARG A O 1
ATOM 1198 N N . LEU A 1 163 ? 4.564 16.881 -10.755 1.00 93.81 163 LEU A N 1
ATOM 1199 C CA . LEU A 1 163 ? 3.562 17.200 -9.735 1.00 93.81 163 LEU A CA 1
ATOM 1200 C C . LEU A 1 163 ? 3.260 18.694 -9.702 1.00 93.81 163 LEU A C 1
ATOM 1202 O O . LEU A 1 163 ? 2.093 19.058 -9.618 1.00 93.81 163 LEU A O 1
ATOM 1206 N N . GLN A 1 164 ? 4.279 19.547 -9.804 1.00 92.38 164 GLN A N 1
ATOM 1207 C CA . GLN A 1 164 ? 4.093 20.993 -9.852 1.00 92.38 164 GLN A CA 1
ATOM 1208 C C . GLN A 1 164 ? 3.287 21.397 -11.092 1.00 92.38 164 GLN A C 1
ATOM 1210 O O . GLN A 1 164 ? 2.262 22.060 -10.959 1.00 92.38 164 GLN A O 1
ATOM 1215 N N . ALA A 1 165 ? 3.658 20.890 -12.272 1.00 90.06 165 ALA A N 1
ATOM 1216 C CA . ALA A 1 165 ? 2.888 21.114 -13.496 1.00 90.06 165 ALA A CA 1
ATOM 1217 C C . ALA A 1 165 ? 1.442 20.588 -13.386 1.00 90.06 165 ALA A C 1
ATOM 1219 O O . ALA A 1 165 ? 0.500 21.219 -13.862 1.00 90.06 165 ALA A O 1
ATOM 1220 N N . ALA A 1 166 ? 1.241 19.439 -12.730 1.00 90.06 166 ALA A N 1
ATOM 1221 C CA . ALA A 1 166 ? -0.092 18.904 -12.469 1.00 90.06 166 ALA A CA 1
ATOM 1222 C C . ALA A 1 166 ? -0.876 19.743 -11.451 1.00 90.06 166 ALA A C 1
ATOM 1224 O O . ALA A 1 166 ? -2.100 19.785 -11.515 1.00 90.06 166 ALA A O 1
ATOM 1225 N N . ALA A 1 167 ? -0.191 20.391 -10.508 1.00 87.19 167 ALA A N 1
ATOM 1226 C CA . ALA A 1 167 ? -0.814 21.215 -9.490 1.00 87.19 167 ALA A CA 1
ATOM 1227 C C . ALA A 1 167 ? -1.260 22.580 -10.017 1.00 87.19 167 ALA A C 1
ATOM 1229 O O . ALA A 1 167 ? -2.262 23.090 -9.525 1.00 87.19 167 ALA A O 1
ATOM 1230 N N . GLU A 1 168 ? -0.545 23.126 -10.999 1.00 88.88 168 GLU A N 1
ATOM 1231 C CA . GLU A 1 168 ? -0.882 24.371 -11.697 1.00 88.88 168 GLU A CA 1
ATOM 1232 C C . GLU A 1 168 ? -2.043 24.190 -12.691 1.00 88.88 168 GLU A C 1
ATOM 1234 O O . GLU A 1 168 ? -2.729 25.155 -13.029 1.00 88.88 168 GLU A O 1
ATOM 1239 N N . ALA A 1 169 ? -2.305 22.956 -13.138 1.00 87.00 169 ALA A N 1
ATOM 1240 C CA . ALA A 1 169 ? -3.435 22.658 -14.006 1.00 87.00 169 ALA A CA 1
ATOM 1241 C C . ALA A 1 169 ? -4.770 22.826 -13.243 1.00 87.00 169 ALA A C 1
ATOM 1243 O O . ALA A 1 169 ? -4.968 22.199 -12.198 1.00 87.00 169 ALA A O 1
ATOM 1244 N N . PRO A 1 170 ? -5.712 23.645 -13.743 1.00 77.06 170 PRO A N 1
ATOM 1245 C CA . PRO A 1 170 ? -6.967 23.898 -13.050 1.00 77.06 170 PRO A CA 1
ATOM 1246 C C . PRO A 1 170 ? -7.872 22.655 -13.032 1.00 77.06 170 PRO A C 1
ATOM 1248 O O . PRO A 1 170 ? -8.328 22.168 -14.068 1.00 77.06 170 PRO A O 1
ATOM 1251 N N . GLY A 1 171 ? -8.186 22.183 -11.824 1.00 69.00 171 GLY A N 1
ATOM 1252 C CA . GLY A 1 171 ? -9.259 21.223 -11.555 1.00 69.00 171 GLY A CA 1
ATOM 1253 C C . GLY A 1 171 ? -9.080 19.831 -12.178 1.00 69.00 171 GLY A C 1
ATOM 1254 O O . GLY A 1 171 ? -7.973 19.317 -12.330 1.00 69.00 171 GLY A O 1
ATOM 1255 N N . ALA A 1 172 ? -10.209 19.211 -12.539 1.00 73.00 172 ALA A N 1
ATOM 1256 C CA . ALA A 1 172 ? -10.315 17.828 -13.024 1.00 73.00 172 ALA A CA 1
ATOM 1257 C C . ALA A 1 172 ? -9.710 17.574 -14.423 1.00 73.00 172 ALA A C 1
ATOM 1259 O O . ALA A 1 172 ? -9.902 16.504 -14.992 1.00 73.00 172 ALA A O 1
ATOM 1260 N N . GLN A 1 173 ? -9.006 18.546 -15.007 1.00 83.31 173 GLN A N 1
ATOM 1261 C CA . GLN A 1 173 ? -8.399 18.428 -16.339 1.00 83.31 173 GLN A CA 1
ATOM 1262 C C . GLN A 1 173 ? -6.885 18.189 -16.297 1.00 83.31 173 GLN A C 1
ATOM 1264 O O . GLN A 1 173 ? -6.266 18.000 -17.347 1.00 83.31 173 GLN A O 1
ATOM 1269 N N . GLY A 1 174 ? -6.285 18.177 -15.103 1.00 89.44 174 GLY A N 1
ATOM 1270 C CA . GLY A 1 174 ? -4.859 17.925 -14.936 1.00 89.44 174 GLY A CA 1
ATOM 1271 C C . GLY A 1 174 ? -4.421 16.548 -15.464 1.00 89.44 174 GLY A C 1
ATOM 1272 O O . GLY A 1 174 ? -5.228 15.622 -15.562 1.00 89.44 174 GLY A O 1
ATOM 1273 N N . PRO A 1 175 ? -3.122 16.366 -15.759 1.00 93.06 175 PRO A N 1
ATOM 1274 C CA . PRO A 1 175 ? -2.594 15.123 -16.329 1.00 93.06 175 PRO A CA 1
ATOM 1275 C C . PRO A 1 175 ? -2.829 13.893 -15.439 1.00 93.06 175 PRO A C 1
ATOM 1277 O O . PRO A 1 175 ? -2.907 12.784 -15.955 1.00 93.06 175 PRO A O 1
ATOM 1280 N N . LEU A 1 176 ? -2.957 14.081 -14.118 1.00 94.94 176 LEU A N 1
ATOM 1281 C CA . LEU A 1 176 ? -3.313 13.013 -13.177 1.00 94.94 176 LEU A CA 1
ATOM 1282 C C . LEU A 1 176 ? -4.789 12.602 -13.287 1.00 94.94 176 LEU A C 1
ATOM 1284 O O . LEU A 1 176 ? -5.093 11.420 -13.203 1.00 94.94 176 LEU A O 1
ATOM 1288 N N . ALA A 1 177 ? -5.703 13.546 -13.523 1.00 94.81 177 ALA A N 1
ATOM 1289 C CA . ALA A 1 177 ? -7.135 13.257 -13.642 1.00 94.81 177 ALA A CA 1
ATOM 1290 C C . ALA A 1 177 ? -7.483 12.483 -14.927 1.00 94.81 177 ALA A C 1
ATOM 1292 O O . ALA A 1 177 ? -8.521 11.836 -15.003 1.00 94.81 177 ALA A O 1
ATOM 1293 N N . GLN A 1 178 ? -6.595 12.515 -15.925 1.00 94.50 178 GLN A N 1
ATOM 1294 C CA . GLN A 1 178 ? -6.727 11.757 -17.173 1.00 94.50 178 GLN A CA 1
ATOM 1295 C C . GLN A 1 178 ? -6.201 10.317 -17.064 1.00 94.50 178 GLN A C 1
ATOM 1297 O O . GLN A 1 178 ? -6.300 9.551 -18.024 1.00 94.50 178 GLN A O 1
ATOM 1302 N N . LEU A 1 179 ? -5.596 9.941 -15.932 1.00 96.06 179 LEU A N 1
ATOM 1303 C CA . LEU A 1 179 ? -5.049 8.602 -15.761 1.00 96.06 179 LEU A CA 1
ATOM 1304 C C . LEU A 1 179 ? -6.156 7.571 -15.512 1.00 96.06 179 LEU A C 1
ATOM 1306 O O . LEU A 1 179 ? -7.114 7.853 -14.792 1.00 96.06 179 LEU A O 1
ATOM 1310 N N . PRO A 1 180 ? -5.997 6.336 -16.022 1.00 96.50 180 PRO A N 1
ATOM 1311 C CA . PRO A 1 180 ? -6.864 5.231 -15.641 1.00 96.50 180 PRO A CA 1
ATOM 1312 C C . PRO A 1 180 ? -6.829 4.990 -14.128 1.00 96.50 180 PRO A C 1
ATOM 1314 O O . PRO A 1 180 ? -5.758 5.006 -13.516 1.00 96.50 180 PRO A O 1
ATOM 1317 N N . GLN A 1 181 ? -7.985 4.672 -13.542 1.00 96.62 181 GLN A N 1
ATOM 1318 C CA . GLN A 1 181 ? -8.116 4.352 -12.117 1.00 96.62 181 GLN A CA 1
ATOM 1319 C C . GLN A 1 181 ? -7.055 3.351 -11.605 1.00 96.62 181 GLN A C 1
ATOM 1321 O O . GLN A 1 181 ? -6.417 3.657 -10.594 1.00 96.62 181 GLN A O 1
ATOM 1326 N N . PRO A 1 182 ? -6.803 2.193 -12.262 1.00 97.19 182 PRO A N 1
ATOM 1327 C CA . PRO A 1 182 ? -5.826 1.226 -11.753 1.00 97.19 182 PRO A CA 1
ATOM 1328 C C . PRO A 1 182 ? -4.423 1.822 -11.609 1.00 97.19 182 PRO A C 1
ATOM 1330 O O . PRO A 1 182 ? -3.697 1.497 -10.672 1.00 97.19 182 PRO A O 1
ATOM 1333 N N . LEU A 1 183 ? -4.061 2.742 -12.506 1.00 96.56 183 LEU A N 1
ATOM 1334 C CA . LEU A 1 183 ? -2.772 3.418 -12.478 1.00 96.56 183 LEU A CA 1
ATOM 1335 C C . LEU A 1 183 ? -2.698 4.463 -11.355 1.00 96.56 183 LEU A C 1
ATOM 1337 O O . LEU A 1 183 ? -1.665 4.562 -10.697 1.00 96.56 183 LEU A O 1
ATOM 1341 N N . LEU A 1 184 ? -3.782 5.204 -11.089 1.00 97.56 184 LEU A N 1
ATOM 1342 C CA . LEU A 1 184 ? -3.850 6.124 -9.944 1.00 97.56 184 LEU A CA 1
ATOM 1343 C C . LEU A 1 184 ? -3.698 5.381 -8.617 1.00 97.56 184 LEU A C 1
ATOM 1345 O O . LEU A 1 184 ? -2.939 5.817 -7.753 1.00 97.56 184 LEU A O 1
ATOM 1349 N N . LEU A 1 185 ? -4.370 4.237 -8.473 1.00 97.69 185 LEU A N 1
ATOM 1350 C CA . LEU A 1 185 ? -4.266 3.420 -7.268 1.00 97.69 185 LEU A CA 1
ATOM 1351 C C . LEU A 1 185 ? -2.870 2.798 -7.123 1.00 97.69 185 LEU A C 1
ATOM 1353 O O . LEU A 1 185 ? -2.307 2.791 -6.028 1.00 97.69 185 LEU A O 1
ATOM 1357 N N . GLN A 1 186 ? -2.268 2.319 -8.216 1.00 96.75 186 GLN A N 1
ATOM 1358 C CA . GLN A 1 186 ? -0.881 1.848 -8.209 1.00 96.75 186 GLN A CA 1
ATOM 1359 C C . GLN A 1 186 ? 0.083 2.962 -7.777 1.00 96.75 186 GLN A C 1
ATOM 1361 O O . GLN A 1 186 ? 0.955 2.731 -6.939 1.00 96.75 186 GLN A O 1
ATOM 1366 N N . LEU A 1 187 ? -0.094 4.176 -8.305 1.00 96.88 187 LEU A N 1
ATOM 1367 C CA . LEU A 1 187 ? 0.724 5.330 -7.947 1.00 96.88 187 LEU A CA 1
ATOM 1368 C C . LEU A 1 187 ? 0.540 5.718 -6.473 1.00 96.88 187 LEU A C 1
ATOM 1370 O O . LEU A 1 187 ? 1.535 5.975 -5.803 1.00 96.88 187 LEU A O 1
ATOM 1374 N N . ALA A 1 188 ? -0.688 5.692 -5.943 1.00 97.69 188 ALA A N 1
ATOM 1375 C CA . ALA A 1 188 ? -0.964 5.952 -4.529 1.00 97.69 188 ALA A CA 1
ATOM 1376 C C . ALA A 1 188 ? -0.291 4.917 -3.610 1.00 97.69 188 ALA A C 1
ATOM 1378 O O . ALA A 1 188 ? 0.343 5.280 -2.621 1.00 97.69 188 ALA A O 1
ATOM 1379 N N . ASN A 1 189 ? -0.360 3.630 -3.967 1.00 96.50 189 ASN A N 1
ATOM 1380 C CA . ASN A 1 189 ? 0.313 2.551 -3.235 1.00 96.50 189 ASN A CA 1
ATOM 1381 C C . ASN A 1 189 ? 1.840 2.702 -3.244 1.00 96.50 189 ASN A C 1
ATOM 1383 O O . ASN A 1 189 ? 2.516 2.379 -2.265 1.00 96.50 189 ASN A O 1
ATOM 1387 N N . SER A 1 190 ? 2.412 3.159 -4.357 1.00 95.94 190 SER A N 1
ATOM 1388 C CA . SER A 1 190 ? 3.840 3.470 -4.426 1.00 95.94 190 SER A CA 1
ATOM 1389 C C . SER A 1 190 ? 4.182 4.738 -3.638 1.00 95.94 190 SER A C 1
ATOM 1391 O O . SER A 1 190 ? 5.206 4.761 -2.962 1.00 95.94 190 SER A O 1
ATOM 1393 N N . ALA A 1 191 ? 3.312 5.751 -3.640 1.00 96.25 191 ALA A N 1
ATOM 1394 C CA . ALA A 1 191 ? 3.495 6.980 -2.870 1.00 96.25 191 ALA A CA 1
ATOM 1395 C C . ALA A 1 191 ? 3.518 6.741 -1.357 1.00 96.25 191 ALA A C 1
ATOM 1397 O O . ALA A 1 191 ? 4.359 7.309 -0.672 1.00 96.25 191 ALA A O 1
ATOM 1398 N N . GLY A 1 192 ? 2.687 5.826 -0.848 1.00 94.44 192 GLY A N 1
ATOM 1399 C CA . GLY A 1 192 ? 2.709 5.432 0.566 1.00 94.44 192 GLY A CA 1
ATOM 1400 C C . GLY A 1 192 ? 3.958 4.650 1.005 1.00 94.44 192 GLY A C 1
ATOM 1401 O O . GLY A 1 192 ? 4.103 4.361 2.190 1.00 94.44 192 GLY A O 1
ATOM 1402 N N . ARG A 1 193 ? 4.844 4.268 0.072 1.00 93.44 193 ARG A N 1
ATOM 1403 C CA . ARG A 1 193 ? 6.059 3.473 0.343 1.00 93.44 193 ARG A CA 1
ATOM 1404 C C . ARG A 1 193 ? 7.364 4.172 -0.041 1.00 93.44 193 ARG A C 1
ATOM 1406 O O . ARG A 1 193 ? 8.402 3.808 0.498 1.00 93.44 193 ARG A O 1
ATOM 1413 N N . SER A 1 194 ? 7.318 5.120 -0.975 1.00 93.94 194 SER A N 1
ATOM 1414 C CA . SER A 1 194 ? 8.487 5.811 -1.531 1.00 93.94 194 SER A CA 1
ATOM 1415 C C . SER A 1 194 ? 8.538 7.255 -1.056 1.00 93.94 194 SER A C 1
ATOM 1417 O O . SER A 1 194 ? 7.578 8.007 -1.222 1.00 93.94 194 SER A O 1
ATOM 1419 N N . GLU A 1 195 ? 9.696 7.673 -0.550 1.00 91.50 195 GLU A N 1
ATOM 1420 C CA . GLU A 1 195 ? 9.958 9.054 -0.140 1.00 91.50 195 GLU A CA 1
ATOM 1421 C C . GLU A 1 195 ? 10.054 10.012 -1.338 1.00 91.50 195 GLU A C 1
ATOM 1423 O O . GLU A 1 195 ? 9.988 11.231 -1.175 1.00 91.50 195 GLU A O 1
ATOM 1428 N N . ALA A 1 196 ? 10.268 9.494 -2.551 1.00 90.25 196 ALA A N 1
ATOM 1429 C CA . ALA A 1 196 ? 10.331 10.316 -3.759 1.00 90.25 196 ALA A CA 1
ATOM 1430 C C . ALA A 1 196 ? 8.958 10.773 -4.241 1.00 90.25 196 ALA A C 1
ATOM 1432 O O . ALA A 1 196 ? 8.831 11.888 -4.744 1.00 90.25 196 ALA A O 1
ATOM 1433 N N . LEU A 1 197 ? 7.955 9.905 -4.106 1.00 93.00 197 LEU A N 1
ATOM 1434 C CA . LEU A 1 197 ? 6.562 10.229 -4.391 1.00 93.00 197 LEU A CA 1
ATOM 1435 C C . LEU A 1 197 ? 5.924 10.910 -3.169 1.00 93.00 197 LEU A C 1
ATOM 1437 O O . LEU A 1 197 ? 5.472 12.052 -3.268 1.00 93.00 197 LEU A O 1
ATOM 1441 N N . GLY A 1 198 ? 5.939 10.215 -2.027 1.00 93.12 198 GLY A N 1
ATOM 1442 C CA . GLY A 1 198 ? 5.514 10.697 -0.716 1.00 93.12 198 GLY A CA 1
ATOM 1443 C C . GLY A 1 198 ? 4.132 11.356 -0.661 1.00 93.12 198 GLY A C 1
ATOM 1444 O O . GLY A 1 198 ? 3.268 11.195 -1.530 1.00 93.12 198 GLY A O 1
ATOM 1445 N N . ASP A 1 199 ? 3.950 12.154 0.387 1.00 95.31 199 ASP A N 1
ATOM 1446 C CA . ASP A 1 199 ? 2.717 12.888 0.674 1.00 95.31 199 ASP A CA 1
ATOM 1447 C C . ASP A 1 199 ? 2.301 13.887 -0.427 1.00 95.31 199 ASP A C 1
ATOM 1449 O O . ASP A 1 199 ? 1.105 13.957 -0.728 1.00 95.31 199 ASP A O 1
ATOM 1453 N N . PRO A 1 200 ? 3.217 14.629 -1.094 1.00 95.06 200 PRO A N 1
ATOM 1454 C CA . PRO A 1 200 ? 2.832 15.547 -2.167 1.00 95.06 200 PRO A CA 1
ATOM 1455 C C . PRO A 1 200 ? 2.180 14.838 -3.359 1.00 95.06 200 PRO A C 1
ATOM 1457 O O . PRO A 1 200 ? 1.184 15.329 -3.898 1.00 95.06 200 PRO A O 1
ATOM 1460 N N . ALA A 1 201 ? 2.710 13.676 -3.764 1.00 95.94 201 ALA A N 1
ATOM 1461 C CA . ALA A 1 201 ? 2.099 12.879 -4.824 1.00 95.94 201 ALA A CA 1
ATOM 1462 C C . ALA A 1 201 ? 0.725 12.371 -4.392 1.00 95.94 201 ALA A C 1
ATOM 1464 O O . ALA A 1 201 ? -0.240 12.489 -5.145 1.00 95.94 201 ALA A O 1
ATOM 1465 N N . LEU A 1 202 ? 0.624 11.854 -3.167 1.00 96.62 202 LEU A N 1
ATOM 1466 C CA . LEU A 1 202 ? -0.617 11.298 -2.644 1.00 96.62 202 LEU A CA 1
ATOM 1467 C C . LEU A 1 202 ? -1.730 12.355 -2.534 1.00 96.62 202 LEU A C 1
ATOM 1469 O O . LEU A 1 202 ? -2.860 12.087 -2.939 1.00 96.62 202 LEU A O 1
ATOM 1473 N N . GLY A 1 203 ? -1.412 13.582 -2.108 1.00 95.88 203 GLY A N 1
ATOM 1474 C CA . GLY A 1 203 ? -2.351 14.709 -2.129 1.00 95.88 203 GLY A CA 1
ATOM 1475 C C . GLY A 1 203 ? -2.786 15.109 -3.547 1.00 95.88 203 GLY A C 1
ATOM 1476 O O . GLY A 1 203 ? -3.960 15.396 -3.787 1.00 95.88 203 GLY A O 1
ATOM 1477 N N . ALA A 1 204 ? -1.879 15.084 -4.529 1.00 95.50 204 ALA A N 1
ATOM 1478 C CA . ALA A 1 204 ? -2.229 15.361 -5.924 1.00 95.50 204 ALA A CA 1
ATOM 1479 C C . ALA A 1 204 ? -3.135 14.274 -6.533 1.00 95.50 204 ALA A C 1
ATOM 1481 O O . ALA A 1 204 ? -4.094 14.602 -7.232 1.00 95.50 204 ALA A O 1
ATOM 1482 N N . ILE A 1 205 ? -2.870 12.999 -6.227 1.00 96.69 205 ILE A N 1
ATOM 1483 C CA . ILE A 1 205 ? -3.710 11.859 -6.625 1.00 96.69 205 ILE A CA 1
ATOM 1484 C C . ILE A 1 205 ? -5.096 11.973 -5.988 1.00 96.69 205 ILE A C 1
ATOM 1486 O O . ILE A 1 205 ? -6.095 11.792 -6.680 1.00 96.69 205 ILE A O 1
ATOM 1490 N N . ALA A 1 206 ? -5.164 12.333 -4.703 1.00 96.88 206 ALA A N 1
ATOM 1491 C CA . ALA A 1 206 ? -6.424 12.554 -4.004 1.00 96.88 206 ALA A CA 1
ATOM 1492 C C . ALA A 1 206 ? -7.277 13.626 -4.697 1.00 96.88 206 ALA A C 1
ATOM 1494 O O . ALA A 1 206 ? -8.450 13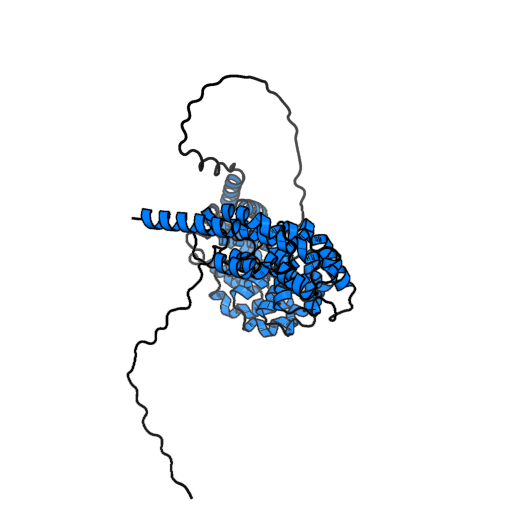.393 -4.976 1.00 96.88 206 ALA A O 1
ATOM 1495 N N . GLY A 1 207 ? -6.672 14.759 -5.069 1.00 95.06 207 GLY A N 1
ATOM 1496 C CA . GLY A 1 207 ? -7.370 15.821 -5.798 1.00 95.06 207 GLY A CA 1
ATOM 1497 C C . GLY A 1 207 ? -7.855 15.396 -7.188 1.00 95.06 207 GLY A C 1
ATOM 1498 O O . GLY A 1 207 ? -8.942 15.788 -7.602 1.00 95.06 207 GLY A O 1
ATOM 1499 N N . ALA A 1 208 ? -7.077 14.573 -7.897 1.00 95.56 208 ALA A N 1
ATOM 1500 C CA . ALA A 1 208 ? -7.466 14.037 -9.201 1.00 95.56 208 ALA A CA 1
ATOM 1501 C C . ALA A 1 208 ? -8.621 13.023 -9.106 1.00 95.56 208 ALA A C 1
ATOM 1503 O O . ALA A 1 208 ? -9.482 12.992 -9.983 1.00 95.56 208 ALA A O 1
ATOM 1504 N N . ALA A 1 209 ? -8.648 12.210 -8.047 1.00 96.81 209 ALA A N 1
ATOM 1505 C CA . ALA A 1 209 ? -9.636 11.152 -7.860 1.00 96.81 209 ALA A CA 1
ATOM 1506 C C . ALA A 1 209 ? -10.945 11.632 -7.214 1.00 96.81 209 ALA A C 1
ATOM 1508 O O . ALA A 1 209 ? -11.997 11.072 -7.510 1.00 96.81 209 ALA A O 1
ATOM 1509 N N . ALA A 1 210 ? -10.907 12.671 -6.371 1.00 96.38 210 ALA A N 1
ATOM 1510 C CA . ALA A 1 210 ? -12.073 13.181 -5.644 1.00 96.38 210 ALA A CA 1
ATOM 1511 C C . ALA A 1 210 ? -13.349 13.362 -6.495 1.00 96.38 210 ALA A C 1
ATOM 1513 O O . ALA A 1 210 ? -14.375 12.795 -6.120 1.00 96.38 210 ALA A O 1
ATOM 1514 N N . PRO A 1 211 ? -13.330 14.047 -7.660 1.00 95.56 211 PRO A N 1
ATOM 1515 C CA . PRO A 1 211 ? -14.551 14.277 -8.443 1.00 95.56 211 PRO A CA 1
ATOM 1516 C C . PRO A 1 211 ? -15.145 13.011 -9.082 1.00 95.56 211 PRO A C 1
ATOM 1518 O O . PRO A 1 211 ? -16.301 13.021 -9.501 1.00 95.56 211 PRO A O 1
ATOM 1521 N N . VAL A 1 212 ? -14.368 11.931 -9.193 1.00 96.62 212 VAL A N 1
ATOM 1522 C CA . VAL A 1 212 ? -14.783 10.671 -9.831 1.00 96.62 212 VAL A CA 1
ATOM 1523 C C . VAL A 1 212 ? -14.867 9.508 -8.842 1.00 96.62 212 VAL A C 1
ATOM 1525 O O . VAL A 1 212 ? -15.172 8.391 -9.251 1.00 96.62 212 VAL A O 1
ATOM 1528 N N . LEU A 1 213 ? -14.648 9.753 -7.544 1.00 97.38 213 LEU A N 1
ATOM 1529 C CA . LEU A 1 213 ? -14.537 8.707 -6.524 1.00 97.38 213 LEU A CA 1
ATOM 1530 C C . LEU A 1 213 ? -15.791 7.824 -6.445 1.00 97.38 213 LEU A C 1
ATOM 1532 O O . LEU A 1 213 ? -15.678 6.611 -6.323 1.00 97.38 213 LEU A O 1
ATOM 1536 N N . ALA A 1 214 ? -16.982 8.411 -6.579 1.00 97.31 214 ALA A N 1
ATOM 1537 C CA . ALA A 1 214 ? -18.252 7.677 -6.549 1.00 97.31 214 ALA A CA 1
ATOM 1538 C C . ALA A 1 214 ? -18.462 6.735 -7.753 1.00 97.31 214 ALA A C 1
ATOM 1540 O O . ALA A 1 214 ? -19.367 5.907 -7.733 1.00 97.31 214 ALA A O 1
ATOM 1541 N N . GLN A 1 215 ? -17.661 6.872 -8.815 1.00 97.25 215 GLN A N 1
ATOM 1542 C CA . GLN A 1 215 ? -17.728 6.028 -10.014 1.00 97.25 215 GLN A CA 1
ATOM 1543 C C . GLN A 1 215 ? -16.778 4.826 -9.929 1.00 97.25 215 GLN A C 1
ATOM 1545 O O . GLN A 1 215 ? -16.838 3.932 -10.771 1.00 97.25 215 GLN A O 1
ATOM 1550 N N . TRP A 1 216 ? -15.876 4.817 -8.946 1.00 98.00 216 TRP A N 1
ATOM 1551 C CA . TRP A 1 216 ? -14.913 3.741 -8.764 1.00 98.00 216 TRP A CA 1
ATOM 1552 C C . TRP A 1 216 ? -15.580 2.540 -8.071 1.00 98.00 216 TRP A C 1
ATOM 1554 O O . TRP A 1 216 ? -16.432 2.728 -7.201 1.00 98.00 216 TRP A O 1
ATOM 1564 N N . PRO A 1 217 ? -15.156 1.301 -8.380 1.00 97.75 217 PRO A N 1
ATOM 1565 C CA . PRO A 1 217 ? -15.374 0.138 -7.532 1.00 97.75 217 PRO A CA 1
ATOM 1566 C C . PRO A 1 217 ? -15.133 0.463 -6.045 1.00 97.75 217 PRO A C 1
ATOM 1568 O O . PRO A 1 217 ? -14.056 0.979 -5.714 1.00 97.75 217 PRO A O 1
ATOM 1571 N N . PRO A 1 218 ? -16.075 0.136 -5.135 1.00 97.38 218 PRO A N 1
ATOM 1572 C CA . PRO A 1 218 ? -15.983 0.521 -3.726 1.00 97.38 218 PRO A CA 1
ATOM 1573 C C . PRO A 1 218 ? -14.680 0.088 -3.049 1.00 97.38 218 PRO A C 1
ATOM 1575 O O . PRO A 1 218 ? -14.128 0.839 -2.250 1.00 97.38 218 PRO A O 1
ATOM 1578 N N . ALA A 1 219 ? -14.150 -1.089 -3.401 1.00 97.38 219 ALA A N 1
ATOM 1579 C CA . ALA A 1 219 ? -12.909 -1.610 -2.829 1.00 97.38 219 ALA A CA 1
ATOM 1580 C C . ALA A 1 219 ? -11.694 -0.737 -3.187 1.00 97.38 219 ALA A C 1
ATOM 1582 O O . ALA A 1 219 ? -10.864 -0.433 -2.331 1.00 97.38 219 ALA A O 1
ATOM 1583 N N . ASP A 1 220 ? -11.607 -0.282 -4.436 1.00 98.12 220 ASP A N 1
ATOM 1584 C CA . ASP A 1 220 ? -10.493 0.539 -4.914 1.00 98.12 220 ASP A CA 1
ATOM 1585 C C . ASP A 1 220 ? -10.581 1.975 -4.392 1.00 98.12 220 ASP A C 1
ATOM 1587 O O . ASP A 1 220 ? -9.574 2.543 -3.962 1.00 98.12 220 ASP A O 1
ATOM 1591 N N . ALA A 1 221 ? -11.789 2.547 -4.371 1.00 98.00 221 ALA A N 1
ATOM 1592 C CA . ALA A 1 221 ? -12.040 3.849 -3.761 1.00 98.00 221 ALA A CA 1
ATOM 1593 C C . ALA A 1 221 ? -11.695 3.837 -2.264 1.00 98.00 221 ALA A C 1
ATOM 1595 O O . ALA A 1 221 ? -11.034 4.751 -1.767 1.00 98.00 221 ALA A O 1
ATOM 1596 N N . LEU A 1 222 ? -12.074 2.770 -1.554 1.00 97.75 222 LEU A N 1
ATOM 1597 C CA . LEU A 1 222 ? -11.774 2.614 -0.138 1.00 97.75 222 LEU A CA 1
ATOM 1598 C C . LEU A 1 222 ? -10.269 2.491 0.122 1.00 97.75 222 LEU A C 1
ATOM 1600 O O . LEU A 1 222 ? -9.759 3.125 1.045 1.00 97.75 222 LEU A O 1
ATOM 1604 N N . ARG A 1 223 ? -9.546 1.732 -0.712 1.00 97.81 223 ARG A N 1
ATOM 1605 C CA . ARG A 1 223 ? -8.079 1.625 -0.636 1.00 97.81 223 ARG A CA 1
ATOM 1606 C C . ARG A 1 223 ? -7.406 2.981 -0.824 1.00 97.81 223 ARG A C 1
ATOM 1608 O O . ARG A 1 223 ? -6.513 3.318 -0.051 1.00 97.81 223 ARG A O 1
ATOM 1615 N N . LEU A 1 224 ? -7.848 3.780 -1.797 1.00 98.25 224 LEU A N 1
ATOM 1616 C CA . LEU A 1 224 ? -7.314 5.129 -1.991 1.00 98.25 224 LEU A CA 1
ATOM 1617 C C . LEU A 1 224 ? -7.563 6.021 -0.764 1.00 98.25 224 LEU A C 1
ATOM 1619 O O . LEU A 1 224 ? -6.633 6.665 -0.280 1.00 98.25 224 LEU A O 1
ATOM 1623 N N . VAL A 1 225 ? -8.792 6.036 -0.242 1.00 98.06 225 VAL A N 1
ATOM 1624 C CA . VAL A 1 225 ? -9.153 6.815 0.954 1.00 98.06 225 VAL A CA 1
ATOM 1625 C C . VAL A 1 225 ? -8.321 6.388 2.165 1.00 98.06 225 VAL A C 1
ATOM 1627 O O . VAL A 1 225 ? -7.812 7.245 2.883 1.00 98.06 225 VAL A O 1
ATOM 1630 N N . ALA A 1 226 ? -8.113 5.084 2.361 1.00 97.06 226 ALA A N 1
ATOM 1631 C CA . ALA A 1 226 ? -7.285 4.556 3.442 1.00 97.06 226 ALA A CA 1
ATOM 1632 C C . ALA A 1 226 ? -5.817 5.006 3.328 1.00 97.06 226 ALA A C 1
ATOM 1634 O O . ALA A 1 226 ? -5.227 5.426 4.326 1.00 97.06 226 ALA A O 1
ATOM 1635 N N . LEU A 1 227 ? -5.235 4.976 2.122 1.00 97.19 227 LEU A N 1
ATOM 1636 C CA . LEU A 1 227 ? -3.870 5.462 1.882 1.00 97.19 227 LEU A CA 1
ATOM 1637 C C . LEU A 1 227 ? -3.742 6.949 2.230 1.00 97.19 227 LEU A C 1
ATOM 1639 O O . LEU A 1 227 ? -2.833 7.333 2.963 1.00 97.19 227 LEU A O 1
ATOM 1643 N N . VAL A 1 228 ? -4.678 7.777 1.753 1.00 97.81 228 VAL A N 1
ATOM 1644 C CA . VAL A 1 228 ? -4.682 9.227 2.005 1.00 97.81 228 VAL A CA 1
ATOM 1645 C C . VAL A 1 228 ? -4.892 9.535 3.489 1.00 97.81 228 VAL A C 1
ATOM 1647 O O . VAL A 1 228 ? -4.199 10.389 4.030 1.00 97.81 228 VAL A O 1
ATOM 1650 N N . ALA A 1 229 ? -5.795 8.826 4.171 1.00 96.88 229 ALA A N 1
ATOM 1651 C CA . ALA A 1 229 ? -6.069 9.038 5.594 1.00 96.88 229 ALA A CA 1
ATOM 1652 C C . ALA A 1 229 ? -4.905 8.622 6.513 1.00 96.88 229 ALA A C 1
ATOM 1654 O O . ALA A 1 229 ? -4.720 9.220 7.579 1.00 96.88 229 ALA A O 1
ATOM 1655 N N . SER A 1 230 ? -4.118 7.630 6.083 1.00 95.38 230 SER A N 1
ATOM 1656 C CA . SER A 1 230 ? -2.945 7.127 6.812 1.00 95.38 230 SER A CA 1
ATOM 1657 C C . SER A 1 230 ? -1.715 8.029 6.675 1.00 95.38 230 SER A C 1
ATOM 1659 O O . SER A 1 230 ? -0.814 7.959 7.508 1.00 95.38 230 SER A O 1
ATOM 1661 N N . SER A 1 231 ? -1.660 8.867 5.637 1.00 96.31 231 SER A N 1
ATOM 1662 C CA . SER A 1 231 ? -0.573 9.821 5.405 1.00 96.31 231 SER A CA 1
ATOM 1663 C C . SER A 1 231 ? -0.900 11.170 6.043 1.00 96.31 231 SER A C 1
ATOM 1665 O O . SER A 1 231 ? -1.899 11.811 5.714 1.00 96.31 231 SER A O 1
ATOM 1667 N N . GLU A 1 232 ? -0.042 11.627 6.955 1.00 95.31 232 GLU A N 1
ATOM 1668 C CA . GLU A 1 232 ? -0.235 12.901 7.647 1.00 95.31 232 GLU A CA 1
ATOM 1669 C C . GLU A 1 232 ? -0.174 14.092 6.681 1.00 95.31 232 GLU A C 1
ATOM 1671 O O . GLU A 1 232 ? -1.078 14.931 6.700 1.00 95.31 232 GLU A O 1
ATOM 1676 N N . GLY A 1 233 ? 0.828 14.150 5.796 1.00 95.25 233 GLY A N 1
ATOM 1677 C CA . GLY A 1 233 ? 0.959 15.246 4.839 1.00 95.25 233 GLY A CA 1
ATOM 1678 C C . GLY A 1 233 ? -0.115 15.223 3.751 1.00 95.25 233 GLY A C 1
ATOM 1679 O O . GLY A 1 233 ? -0.607 16.286 3.368 1.00 95.25 233 GLY A O 1
ATOM 1680 N N . ALA A 1 234 ? -0.550 14.042 3.288 1.00 96.12 234 ALA A N 1
ATOM 1681 C CA . ALA A 1 234 ? -1.648 13.964 2.326 1.00 96.12 234 ALA A CA 1
ATOM 1682 C C . ALA A 1 234 ? -2.962 14.413 2.971 1.00 96.12 234 ALA A C 1
ATOM 1684 O O . ALA A 1 234 ? -3.661 15.243 2.389 1.00 96.12 234 ALA A O 1
ATOM 1685 N N . ARG A 1 235 ? -3.265 13.949 4.191 1.00 96.56 235 ARG A N 1
ATOM 1686 C CA . ARG A 1 235 ? -4.441 14.377 4.964 1.00 96.56 235 ARG A CA 1
ATOM 1687 C C . ARG A 1 235 ? -4.442 15.880 5.252 1.00 96.56 235 ARG A C 1
ATOM 1689 O O . ARG A 1 235 ? -5.501 16.495 5.196 1.00 96.56 235 ARG A O 1
ATOM 1696 N N . ALA A 1 236 ? -3.282 16.464 5.554 1.00 96.06 236 ALA A N 1
ATOM 1697 C CA . ALA A 1 236 ? -3.143 17.898 5.814 1.00 96.06 236 ALA A CA 1
ATOM 1698 C C . ALA A 1 236 ? -3.243 18.764 4.544 1.00 96.06 236 ALA A C 1
ATOM 1700 O O . ALA A 1 236 ? -3.479 19.968 4.637 1.00 96.06 236 ALA A O 1
ATOM 1701 N N . SER A 1 237 ? -3.064 18.177 3.356 1.00 95.56 237 SER A N 1
ATOM 1702 C CA . SER A 1 237 ? -3.224 18.896 2.092 1.00 95.56 237 SER A CA 1
ATOM 1703 C C . SER A 1 237 ? -4.699 19.197 1.797 1.00 95.56 237 SER A C 1
ATOM 1705 O O . SER A 1 237 ? -5.569 18.362 2.036 1.00 95.56 237 SER A O 1
ATOM 1707 N N . GLU A 1 238 ? -4.985 20.355 1.194 1.00 95.50 238 GLU A N 1
ATOM 1708 C CA . GLU A 1 238 ? -6.347 20.757 0.792 1.00 95.50 238 GLU A CA 1
ATOM 1709 C C . GLU A 1 238 ? -7.031 19.694 -0.086 1.00 95.50 238 GLU A C 1
ATOM 1711 O O . GLU A 1 238 ? -8.198 19.360 0.104 1.00 95.50 238 GLU A O 1
ATOM 1716 N N . ARG A 1 239 ? -6.272 19.104 -1.017 1.00 95.31 239 ARG A N 1
ATOM 1717 C CA . ARG A 1 239 ? -6.756 18.075 -1.947 1.00 95.31 239 ARG A CA 1
ATOM 1718 C C . ARG A 1 239 ? -7.063 16.749 -1.254 1.00 95.31 239 ARG A C 1
ATOM 1720 O O . ARG A 1 239 ? -8.055 16.106 -1.587 1.00 95.31 239 ARG A O 1
ATOM 1727 N N . GLY A 1 240 ? -6.227 16.341 -0.299 1.00 96.44 240 GLY A N 1
ATOM 1728 C CA . GLY A 1 240 ? -6.487 15.156 0.515 1.00 96.44 240 GLY A CA 1
ATOM 1729 C C . GLY A 1 240 ? -7.694 15.356 1.423 1.00 96.44 240 GLY A C 1
ATOM 1730 O O . GLY A 1 240 ? -8.584 14.512 1.435 1.00 96.44 240 GLY A O 1
ATOM 1731 N N . ALA A 1 241 ? -7.786 16.501 2.103 1.00 96.38 241 ALA A N 1
ATOM 1732 C CA . ALA A 1 241 ? -8.943 16.853 2.922 1.00 96.38 241 ALA A CA 1
ATOM 1733 C C . ALA A 1 241 ? -10.251 16.848 2.110 1.00 96.38 241 ALA A C 1
ATOM 1735 O O . ALA A 1 241 ? -11.246 16.288 2.568 1.00 96.38 241 ALA A O 1
ATOM 1736 N N . ALA A 1 242 ? -10.238 17.385 0.883 1.00 95.94 242 ALA A N 1
ATOM 1737 C CA . ALA A 1 242 ? -11.390 17.348 -0.018 1.00 95.94 242 ALA A CA 1
ATOM 1738 C C . ALA A 1 242 ? -11.820 15.910 -0.363 1.00 95.94 242 ALA A C 1
ATOM 1740 O O . ALA A 1 242 ? -12.995 15.578 -0.226 1.00 95.94 242 ALA A O 1
ATOM 1741 N N . LEU A 1 243 ? -10.879 15.027 -0.731 1.00 97.62 243 LEU A N 1
ATOM 1742 C CA . LEU A 1 243 ? -11.180 13.607 -0.963 1.00 97.62 243 LEU A CA 1
ATOM 1743 C C . LEU A 1 243 ? -11.812 12.955 0.279 1.00 97.62 243 LEU A C 1
ATOM 1745 O O . LEU A 1 243 ? -12.810 12.246 0.167 1.00 97.62 243 LEU A O 1
ATOM 1749 N N . LEU A 1 244 ? -11.233 13.186 1.461 1.00 97.75 244 LEU A N 1
ATOM 1750 C CA . LEU A 1 244 ? -11.698 12.585 2.714 1.00 97.75 244 LEU A CA 1
ATOM 1751 C C . LEU A 1 244 ? -13.074 13.109 3.155 1.00 97.75 244 LEU A C 1
ATOM 1753 O O . LEU A 1 244 ? -13.804 12.371 3.815 1.00 97.75 244 LEU A O 1
ATOM 1757 N N . ALA A 1 245 ? -13.435 14.340 2.785 1.00 96.38 245 ALA A N 1
ATOM 1758 C CA . ALA A 1 245 ? -14.755 14.919 3.032 1.00 96.38 245 ALA A CA 1
ATOM 1759 C C . ALA A 1 245 ? -15.841 14.350 2.096 1.00 96.38 245 ALA A C 1
ATOM 1761 O O . ALA A 1 245 ? -16.981 14.173 2.524 1.00 96.38 245 ALA A O 1
ATOM 1762 N N . GLU A 1 246 ? -15.489 14.019 0.850 1.00 96.75 246 GLU A N 1
ATOM 1763 C CA . GLU A 1 246 ? -16.393 13.389 -0.130 1.00 96.75 246 GLU A CA 1
ATOM 1764 C C . GLU A 1 246 ? -16.554 11.874 0.096 1.00 96.75 246 GLU A C 1
ATOM 1766 O O . GLU A 1 246 ? -17.589 11.279 -0.224 1.00 96.75 246 GLU A O 1
ATOM 1771 N N . ALA A 1 247 ? -15.545 11.233 0.694 1.00 97.50 247 ALA A N 1
ATOM 1772 C CA . ALA A 1 247 ? -15.492 9.788 0.896 1.00 97.50 247 ALA A CA 1
ATOM 1773 C C . ALA A 1 247 ? -16.742 9.174 1.569 1.00 97.50 247 ALA A C 1
ATOM 1775 O O . ALA A 1 247 ? -17.205 8.143 1.076 1.00 97.50 247 ALA A O 1
ATOM 1776 N N . PRO A 1 248 ? -17.345 9.754 2.633 1.00 97.31 248 PRO A N 1
ATOM 1777 C CA . PRO A 1 248 ? -18.565 9.211 3.231 1.00 97.31 248 PRO A CA 1
ATOM 1778 C C . PRO A 1 248 ? -19.723 9.083 2.238 1.00 97.31 248 PRO A C 1
ATOM 1780 O O . PRO A 1 248 ? -20.417 8.071 2.247 1.00 97.31 248 PRO A O 1
ATOM 1783 N N . GLN A 1 249 ? -19.924 10.082 1.374 1.00 96.88 249 GLN A N 1
ATOM 1784 C CA . GLN A 1 249 ? -21.030 10.085 0.413 1.00 96.88 249 GLN A CA 1
ATOM 1785 C C . GLN A 1 249 ? -20.768 9.110 -0.737 1.00 96.88 249 GLN A C 1
ATOM 1787 O O . GLN A 1 249 ? -21.667 8.368 -1.128 1.00 96.88 249 GLN A O 1
ATOM 1792 N N . ALA A 1 250 ? -19.529 9.075 -1.235 1.00 97.25 250 ALA A N 1
ATOM 1793 C CA . ALA A 1 250 ? -19.132 8.204 -2.336 1.00 97.25 250 ALA A CA 1
ATOM 1794 C C . ALA A 1 250 ? -19.127 6.714 -1.951 1.00 97.25 250 ALA A C 1
ATOM 1796 O O . ALA A 1 250 ? -19.551 5.872 -2.739 1.00 97.25 250 ALA A O 1
ATOM 1797 N N . LEU A 1 251 ? -18.654 6.376 -0.746 1.00 97.62 251 LEU A N 1
ATOM 1798 C CA . LEU A 1 251 ? -18.410 4.986 -0.349 1.00 97.62 251 LEU A CA 1
ATOM 1799 C C . LEU A 1 251 ? -19.571 4.334 0.399 1.00 97.62 251 LEU A C 1
ATOM 1801 O O . LEU A 1 251 ? -19.728 3.118 0.291 1.00 97.62 251 LEU A O 1
ATOM 1805 N N . ALA A 1 252 ? -20.385 5.091 1.147 1.00 96.06 252 ALA A N 1
ATOM 1806 C CA . ALA A 1 252 ? -21.437 4.510 1.988 1.00 96.06 252 ALA A CA 1
ATOM 1807 C C . ALA A 1 252 ? -22.385 3.540 1.246 1.00 96.06 252 ALA A C 1
ATOM 1809 O O . ALA A 1 252 ? -22.673 2.484 1.816 1.00 96.06 252 ALA A O 1
ATOM 1810 N N . PRO A 1 253 ? -22.829 3.809 -0.002 1.00 97.38 253 PRO A N 1
ATOM 1811 C CA . PRO A 1 253 ? -23.679 2.876 -0.746 1.00 97.38 253 PRO A CA 1
ATOM 1812 C C . PRO A 1 253 ? -22.998 1.535 -1.065 1.00 97.38 253 PRO A C 1
ATOM 1814 O O . PRO A 1 253 ? -23.662 0.502 -1.074 1.00 97.38 253 PRO A O 1
ATOM 1817 N N . GLY A 1 254 ? -21.680 1.543 -1.293 1.00 97.62 254 GLY A N 1
ATOM 1818 C CA . GLY A 1 254 ? -20.897 0.373 -1.704 1.00 97.62 254 GLY A CA 1
ATOM 1819 C C . GLY A 1 254 ? -20.339 -0.468 -0.552 1.00 97.62 254 GLY A C 1
ATOM 1820 O O . GLY A 1 254 ? -19.860 -1.574 -0.782 1.00 97.62 254 GLY A O 1
ATOM 1821 N N . LEU A 1 255 ? -20.422 -0.003 0.703 1.00 97.75 255 LEU A N 1
ATOM 1822 C CA . LEU A 1 255 ? -19.891 -0.741 1.864 1.00 97.75 255 LEU A CA 1
ATOM 1823 C C . LEU A 1 255 ? -20.536 -2.124 2.052 1.00 97.75 255 LEU A C 1
ATOM 1825 O O . LEU A 1 255 ? -19.948 -3.007 2.678 1.00 97.75 255 LEU A O 1
ATOM 1829 N N . ALA A 1 256 ? -21.754 -2.327 1.542 1.00 97.38 256 ALA A N 1
ATOM 1830 C CA . ALA A 1 256 ? -22.433 -3.620 1.577 1.00 97.38 256 ALA A CA 1
ATOM 1831 C C . ALA A 1 256 ? -21.659 -4.712 0.816 1.00 97.38 256 ALA A C 1
ATOM 1833 O O . ALA A 1 256 ? -21.632 -5.855 1.272 1.00 97.38 256 ALA A O 1
ATOM 1834 N N . GLU A 1 257 ? -20.998 -4.337 -0.280 1.00 97.69 257 GLU A N 1
ATOM 1835 C CA . GLU A 1 257 ? -20.312 -5.229 -1.225 1.00 97.69 257 GLU A CA 1
ATOM 1836 C C . GLU A 1 257 ? -18.925 -5.667 -0.746 1.00 97.69 257 GLU A C 1
ATOM 1838 O O . GLU A 1 257 ? -18.341 -6.592 -1.303 1.00 97.69 257 GLU A O 1
ATOM 1843 N N . LEU A 1 258 ? -18.395 -5.003 0.281 1.00 97.94 258 LEU A N 1
ATOM 1844 C CA . LEU A 1 258 ? -17.051 -5.241 0.786 1.00 97.94 258 LEU A CA 1
ATOM 1845 C C . LEU A 1 258 ? -17.008 -6.370 1.808 1.00 97.94 258 LEU A C 1
ATOM 1847 O O . LEU A 1 258 ? -17.928 -6.553 2.617 1.00 97.94 258 LEU A O 1
ATOM 1851 N N . GLU A 1 259 ? -15.880 -7.074 1.820 1.00 97.25 259 GLU A N 1
ATOM 1852 C CA . GLU A 1 259 ? -15.600 -8.088 2.825 1.00 97.25 259 GLU A CA 1
ATOM 1853 C C . GLU A 1 259 ? -15.401 -7.438 4.205 1.00 97.25 259 GLU A C 1
ATOM 1855 O O . GLU A 1 259 ? -14.734 -6.402 4.309 1.00 97.25 259 GLU A O 1
ATOM 1860 N N . PRO A 1 260 ? -15.907 -8.035 5.305 1.00 97.25 260 PRO A N 1
ATOM 1861 C CA . PRO A 1 260 ? -15.784 -7.456 6.645 1.00 97.25 260 PRO A CA 1
ATOM 1862 C C . PRO A 1 260 ? -14.346 -7.097 7.030 1.00 97.25 260 PRO A C 1
ATOM 1864 O O . PRO A 1 260 ? -14.111 -6.079 7.678 1.00 97.25 260 PRO A O 1
ATOM 1867 N N . ARG A 1 261 ? -13.375 -7.907 6.592 1.00 96.62 261 ARG A N 1
ATOM 1868 C CA . ARG A 1 261 ? -11.951 -7.660 6.826 1.00 96.62 261 ARG A CA 1
ATOM 1869 C C . ARG A 1 261 ? -11.474 -6.352 6.190 1.00 96.62 261 ARG A C 1
ATOM 1871 O O . ARG A 1 261 ? -10.802 -5.578 6.863 1.00 96.62 261 ARG A O 1
ATOM 1878 N N . GLU A 1 262 ? -11.836 -6.097 4.934 1.00 96.56 262 GLU A N 1
ATOM 1879 C CA . GLU A 1 262 ? -11.446 -4.875 4.219 1.00 96.56 262 GLU A CA 1
ATOM 1880 C C . GLU A 1 262 ? -12.065 -3.634 4.878 1.00 96.56 262 GLU A C 1
ATOM 1882 O O . GLU A 1 262 ? -11.408 -2.603 5.015 1.00 96.56 262 GLU A O 1
ATOM 1887 N N . VAL A 1 263 ? -13.307 -3.752 5.366 1.00 97.94 263 VAL A N 1
ATOM 1888 C CA . VAL A 1 263 ? -13.987 -2.671 6.095 1.00 97.94 263 VAL A CA 1
ATOM 1889 C C . VAL A 1 263 ? -13.291 -2.366 7.427 1.00 97.94 263 VAL A C 1
ATOM 1891 O O . VAL A 1 263 ? -13.143 -1.197 7.771 1.00 97.94 263 VAL A O 1
ATOM 1894 N N . VAL A 1 264 ? -12.831 -3.383 8.168 1.00 97.88 264 VAL A N 1
ATOM 1895 C CA . VAL A 1 264 ? -12.069 -3.185 9.417 1.00 97.88 264 VAL A CA 1
ATOM 1896 C C . VAL A 1 264 ? -10.722 -2.515 9.141 1.00 97.88 264 VAL A C 1
ATOM 1898 O O . VAL A 1 264 ? -10.386 -1.541 9.811 1.00 97.88 264 VAL A O 1
ATOM 1901 N N . GLU A 1 265 ? -9.965 -2.998 8.151 1.00 95.94 265 GLU A N 1
ATOM 1902 C CA . GLU A 1 265 ? -8.661 -2.421 7.788 1.00 95.94 265 GLU A CA 1
ATOM 1903 C C . GLU A 1 265 ? -8.801 -0.944 7.386 1.00 95.94 265 GLU A C 1
ATOM 1905 O O . GLU A 1 265 ? -8.034 -0.092 7.842 1.00 95.94 265 GLU A O 1
ATOM 1910 N N . ALA A 1 266 ? -9.835 -0.610 6.611 1.00 96.12 266 ALA A N 1
ATOM 1911 C CA . ALA A 1 266 ? -10.094 0.771 6.240 1.00 96.12 266 ALA A CA 1
ATOM 1912 C C . ALA A 1 266 ? -10.612 1.629 7.401 1.00 96.12 266 ALA A C 1
ATOM 1914 O O . ALA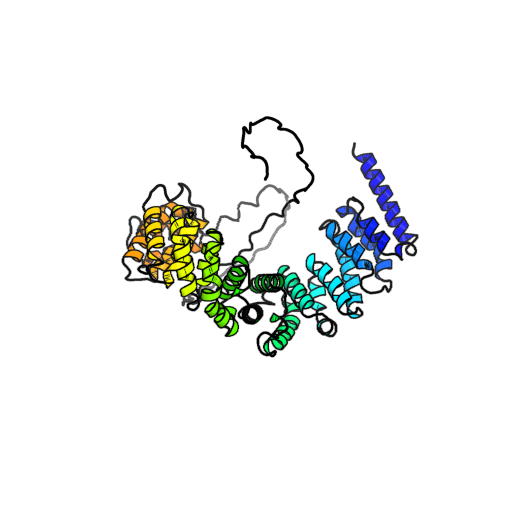 A 1 266 ? -10.218 2.790 7.496 1.00 96.12 266 ALA A O 1
ATOM 1915 N N . ALA A 1 267 ? -11.431 1.081 8.307 1.00 97.88 267 ALA A N 1
ATOM 1916 C CA . ALA A 1 267 ? -11.867 1.784 9.514 1.00 97.88 267 ALA A CA 1
ATOM 1917 C C . ALA A 1 267 ? -10.663 2.250 10.349 1.00 97.88 267 ALA A C 1
ATOM 1919 O O . ALA A 1 267 ? -10.625 3.404 10.771 1.00 97.88 267 ALA A O 1
ATOM 1920 N N . CYS A 1 268 ? -9.649 1.394 10.517 1.00 96.44 268 CYS A N 1
ATOM 1921 C CA . CYS A 1 268 ? -8.402 1.751 11.199 1.00 96.44 268 CYS A CA 1
ATOM 1922 C C . CYS A 1 268 ? -7.618 2.860 10.485 1.00 96.44 268 CYS A C 1
ATOM 1924 O O . CYS A 1 268 ? -6.997 3.692 11.139 1.00 96.44 268 CYS A O 1
ATOM 1926 N N . ALA A 1 269 ? -7.624 2.875 9.151 1.00 95.75 269 ALA A N 1
ATOM 1927 C CA . ALA A 1 269 ? -6.933 3.905 8.380 1.00 95.75 269 ALA A CA 1
ATOM 1928 C C . ALA A 1 269 ? -7.630 5.271 8.494 1.00 95.75 269 ALA A C 1
ATOM 1930 O O . ALA A 1 269 ? -6.977 6.302 8.649 1.00 95.75 269 ALA A O 1
ATOM 1931 N N . VAL A 1 270 ? -8.966 5.286 8.439 1.00 97.12 270 VAL A N 1
ATOM 1932 C CA . VAL A 1 270 ? -9.751 6.529 8.432 1.00 97.12 270 VAL A CA 1
ATOM 1933 C C . VAL A 1 270 ? -10.041 7.086 9.823 1.00 97.12 270 VAL A C 1
ATOM 1935 O O . VAL A 1 270 ? -10.377 8.264 9.931 1.00 97.12 270 VAL A O 1
ATOM 1938 N N . SER A 1 271 ? -9.872 6.298 10.892 1.00 96.62 271 SER A N 1
ATOM 1939 C CA . SER A 1 271 ? -10.142 6.732 12.272 1.00 96.62 271 SER A CA 1
ATOM 1940 C C . SER A 1 271 ? -9.275 7.901 12.738 1.00 96.62 271 SER A C 1
ATOM 1942 O O . SER A 1 271 ? -9.604 8.558 13.718 1.00 96.62 271 SER A O 1
ATOM 1944 N N . LEU A 1 272 ? -8.167 8.176 12.049 1.00 92.62 272 LEU A N 1
ATOM 1945 C CA . LEU A 1 272 ? -7.287 9.309 12.340 1.00 92.62 272 LEU A CA 1
ATOM 1946 C C . LEU A 1 272 ? -7.744 10.623 11.680 1.00 92.62 272 LEU A C 1
ATOM 1948 O O . LEU A 1 272 ? -7.094 11.651 11.862 1.00 92.62 272 LEU A O 1
ATOM 1952 N N . SER A 1 273 ? -8.814 10.599 10.879 1.00 94.88 273 SER A N 1
ATOM 1953 C CA . SER A 1 273 ? -9.328 11.760 10.153 1.00 94.88 273 SER A CA 1
ATOM 1954 C C . SER A 1 273 ? -10.742 12.119 10.600 1.00 94.88 273 SER A C 1
ATOM 1956 O O . SER A 1 273 ? -11.700 11.404 10.309 1.00 94.88 273 SER A O 1
ATOM 1958 N N . GLU A 1 274 ? -10.896 13.292 11.216 1.00 94.50 274 GLU A N 1
ATOM 1959 C CA . GLU A 1 274 ? -12.206 13.838 11.603 1.00 94.50 274 GLU A CA 1
ATOM 1960 C C . GLU A 1 274 ? -13.152 14.007 10.403 1.00 94.50 274 GLU A C 1
ATOM 1962 O O . GLU A 1 274 ? -14.362 13.812 10.519 1.00 94.50 274 GLU A O 1
ATOM 1967 N N . SER A 1 275 ? -12.610 14.295 9.212 1.00 95.44 275 SER A N 1
ATOM 1968 C CA . SER A 1 275 ? -13.403 14.411 7.976 1.00 95.44 275 SER A CA 1
ATOM 1969 C C . SER A 1 275 ? -14.070 13.090 7.575 1.00 95.44 275 SER A C 1
ATOM 1971 O O . SER A 1 275 ? -15.089 13.090 6.892 1.00 95.44 275 SER A O 1
ATOM 1973 N N . CYS A 1 276 ? -13.537 11.958 8.042 1.00 97.00 276 CYS A N 1
ATOM 1974 C CA . CYS A 1 276 ? -14.063 10.627 7.761 1.00 97.00 276 CYS A CA 1
ATOM 1975 C C . CYS A 1 276 ? -15.007 10.095 8.844 1.00 97.00 276 CYS A C 1
ATOM 1977 O O . CYS A 1 276 ? -15.419 8.937 8.762 1.00 97.00 276 CYS A O 1
ATOM 1979 N N . ARG A 1 277 ? -15.406 10.910 9.830 1.00 96.88 277 ARG A N 1
ATOM 1980 C CA . ARG A 1 277 ? -16.303 10.483 10.914 1.00 96.88 277 ARG A CA 1
ATOM 1981 C C . ARG A 1 277 ? -17.588 9.824 10.399 1.00 96.88 277 ARG A C 1
ATOM 1983 O O . ARG A 1 277 ? -17.947 8.739 10.849 1.00 96.88 277 ARG A O 1
ATOM 1990 N N . GLY A 1 278 ? -18.237 10.423 9.397 1.00 97.06 278 GLY A N 1
ATOM 1991 C CA . GLY A 1 278 ? -19.451 9.861 8.790 1.00 97.06 278 GLY A CA 1
ATOM 1992 C C . GLY A 1 278 ? -19.220 8.519 8.080 1.00 97.06 278 GLY A C 1
ATOM 1993 O O . GLY A 1 278 ? -20.067 7.629 8.146 1.00 97.06 278 GLY A O 1
ATOM 1994 N N . LEU A 1 279 ? -18.054 8.340 7.450 1.00 97.75 279 LEU A N 1
ATOM 1995 C CA . LEU A 1 279 ? -17.670 7.072 6.826 1.00 97.75 279 LEU A CA 1
ATOM 1996 C C . LEU A 1 279 ? -17.410 5.997 7.890 1.00 97.75 279 LEU A C 1
ATOM 1998 O O . LEU A 1 279 ? -17.900 4.877 7.759 1.00 97.75 279 LEU A O 1
ATOM 2002 N N . LEU A 1 280 ? -16.708 6.350 8.969 1.00 98.19 280 LEU A N 1
ATOM 2003 C CA . LEU A 1 280 ? -16.434 5.461 10.096 1.00 98.19 280 LEU A CA 1
ATOM 2004 C C . LEU A 1 280 ? -17.733 4.970 10.762 1.00 98.19 280 LEU A C 1
ATOM 2006 O O . LEU A 1 280 ? -17.876 3.784 11.063 1.00 98.19 280 LEU A O 1
ATOM 2010 N N . GLU A 1 281 ? -18.728 5.847 10.921 1.00 98.31 281 GLU A N 1
ATOM 2011 C CA . GLU A 1 281 ? -20.063 5.462 11.393 1.00 98.31 281 GLU A CA 1
ATOM 2012 C C . GLU A 1 281 ? -20.774 4.491 10.440 1.00 98.31 281 GLU A C 1
ATOM 2014 O O . GLU A 1 281 ? -21.420 3.540 10.892 1.00 98.31 281 GLU A O 1
ATOM 2019 N N . ALA A 1 282 ? -20.670 4.713 9.127 1.00 98.06 282 ALA A N 1
ATOM 2020 C CA . ALA A 1 282 ? -21.256 3.832 8.121 1.00 98.06 282 ALA A CA 1
ATOM 2021 C C . ALA A 1 282 ? -20.597 2.440 8.133 1.00 98.06 282 ALA A C 1
ATOM 2023 O O . ALA A 1 282 ? -21.300 1.427 8.103 1.00 98.06 282 ALA A O 1
ATOM 2024 N N . MET A 1 283 ? -19.269 2.377 8.273 1.00 98.44 283 MET A N 1
ATOM 2025 C CA . MET A 1 283 ? -18.508 1.130 8.423 1.00 98.44 283 MET A CA 1
ATOM 2026 C C . MET A 1 283 ? -18.914 0.359 9.680 1.00 98.44 283 MET A C 1
ATOM 2028 O O . MET A 1 283 ? -19.178 -0.842 9.617 1.00 98.44 283 MET A O 1
ATOM 2032 N N . ALA A 1 284 ? -19.036 1.049 10.814 1.00 98.25 284 ALA A N 1
ATOM 2033 C CA . ALA A 1 284 ? -19.470 0.443 12.068 1.00 98.25 284 ALA A CA 1
ATOM 2034 C C . ALA A 1 284 ? -20.876 -0.169 11.956 1.00 98.25 284 ALA A C 1
ATOM 2036 O O . ALA A 1 284 ? -21.092 -1.318 12.345 1.00 98.25 284 ALA A O 1
ATOM 2037 N N . LYS A 1 285 ? -21.825 0.564 11.354 1.00 98.19 285 LYS A N 1
ATOM 2038 C CA . LYS A 1 285 ? -23.187 0.069 11.087 1.00 98.19 285 LYS A CA 1
ATOM 2039 C C . LYS A 1 285 ? -23.175 -1.153 10.167 1.00 98.19 285 LYS A C 1
ATOM 2041 O O . LYS A 1 285 ? -23.870 -2.129 10.438 1.00 98.19 285 LYS A O 1
ATOM 2046 N N . ARG A 1 286 ? -22.355 -1.133 9.111 1.00 97.44 286 ARG A N 1
ATOM 2047 C CA . ARG A 1 286 ? -22.181 -2.258 8.178 1.00 97.44 286 ARG A CA 1
ATOM 2048 C C . ARG A 1 286 ? -21.622 -3.511 8.858 1.00 97.44 286 ARG A C 1
ATOM 2050 O O . ARG A 1 286 ? -22.007 -4.624 8.492 1.00 97.44 286 ARG A O 1
ATOM 2057 N N . LEU A 1 287 ? -20.714 -3.344 9.816 1.00 98.12 287 LEU A N 1
ATOM 2058 C CA . LEU A 1 287 ? -20.071 -4.447 10.535 1.00 98.12 287 LEU A CA 1
ATOM 2059 C C . LEU A 1 287 ? -20.907 -4.986 11.698 1.00 98.12 287 LEU A C 1
ATOM 2061 O O . LEU A 1 287 ? -20.678 -6.115 12.127 1.00 98.12 287 LEU A O 1
ATOM 2065 N N . GLN A 1 288 ? -21.902 -4.233 12.174 1.00 97.88 288 GLN A N 1
ATOM 2066 C CA . GLN A 1 288 ? -22.774 -4.616 13.286 1.00 97.88 288 GLN A CA 1
ATOM 2067 C C . GLN A 1 288 ? -23.333 -6.055 13.212 1.00 97.88 288 GLN A C 1
ATOM 2069 O O . GLN A 1 288 ? -23.216 -6.766 14.215 1.00 97.88 288 GLN A O 1
ATOM 2074 N N . PRO A 1 289 ? -23.907 -6.535 12.086 1.00 98.00 289 PRO A N 1
ATOM 2075 C CA . PRO A 1 289 ? -24.405 -7.911 11.999 1.00 98.00 289 PRO A CA 1
ATOM 2076 C C . PRO A 1 289 ? -23.296 -8.973 12.074 1.00 98.00 289 PRO A C 1
ATOM 2078 O O . PRO A 1 289 ? -23.563 -10.085 12.516 1.00 98.00 289 PRO A O 1
ATOM 2081 N N . CYS A 1 290 ? -22.062 -8.629 11.698 1.00 97.62 290 CYS A N 1
ATOM 2082 C CA . CYS A 1 290 ? -20.923 -9.546 11.610 1.00 97.62 290 CYS A CA 1
ATOM 2083 C C . CYS A 1 290 ? -20.027 -9.531 12.860 1.00 97.62 290 CYS A C 1
ATOM 2085 O O . CYS A 1 290 ? -19.087 -10.315 12.943 1.00 97.62 290 CYS A O 1
ATOM 2087 N N . LEU A 1 291 ? -20.291 -8.676 13.860 1.00 97.75 291 LEU A N 1
ATOM 2088 C CA . LEU A 1 291 ? -19.434 -8.523 15.053 1.00 97.75 291 LEU A CA 1
ATOM 2089 C C . LEU A 1 291 ? -19.184 -9.830 15.822 1.00 97.75 291 LEU A C 1
ATOM 2091 O O . LEU A 1 291 ? -18.212 -9.941 16.568 1.00 97.75 291 LEU A O 1
ATOM 2095 N N . ARG A 1 292 ? -20.086 -10.809 15.706 1.00 96.50 292 ARG A N 1
ATOM 2096 C CA . ARG A 1 292 ? -19.935 -12.115 16.361 1.00 96.50 292 ARG A CA 1
ATOM 2097 C C . ARG A 1 292 ? -18.948 -13.029 15.647 1.00 96.50 292 ARG A C 1
ATOM 2099 O O . ARG A 1 292 ? -18.353 -13.859 16.332 1.00 96.50 292 ARG A O 1
ATOM 2106 N N . ASP A 1 293 ? -18.798 -12.831 14.343 1.00 96.50 293 ASP A N 1
ATOM 2107 C CA . ASP A 1 293 ? -18.004 -13.655 13.436 1.00 96.50 293 ASP A CA 1
ATOM 2108 C C . ASP A 1 293 ? -16.594 -13.086 13.230 1.00 96.50 293 ASP A C 1
ATOM 2110 O O . ASP A 1 293 ? -15.717 -13.789 12.737 1.00 96.50 293 ASP A O 1
ATOM 2114 N N . LEU A 1 294 ? -16.360 -11.829 13.631 1.00 96.31 294 LEU A N 1
ATOM 2115 C CA . LEU A 1 294 ? -15.029 -11.225 13.611 1.00 96.31 294 LEU A CA 1
ATOM 2116 C C . LEU A 1 294 ? -14.067 -11.973 14.537 1.00 96.31 294 LEU A C 1
ATOM 2118 O O . LEU A 1 294 ? -14.385 -12.287 15.690 1.00 96.31 294 LEU A O 1
ATOM 2122 N N . GLU A 1 295 ? -12.850 -12.180 14.044 1.00 94.25 295 GLU A N 1
ATOM 2123 C CA . GLU A 1 295 ? -11.745 -12.681 14.855 1.00 94.25 295 GLU A CA 1
ATOM 2124 C C . GLU A 1 295 ? -11.389 -11.679 15.963 1.00 94.25 295 GLU A C 1
ATOM 2126 O O . GLU A 1 295 ? -11.622 -10.474 15.832 1.00 94.25 295 GLU A O 1
ATOM 2131 N N . LEU A 1 296 ? -10.774 -12.156 17.054 1.00 92.44 296 LEU A N 1
ATOM 2132 C CA . LEU A 1 296 ? -10.399 -11.294 18.182 1.00 92.44 296 LEU A CA 1
ATOM 2133 C C . LEU A 1 296 ? -9.540 -10.106 17.726 1.00 92.44 296 LEU A C 1
ATOM 2135 O O . LEU A 1 296 ? -9.815 -8.978 18.123 1.00 92.44 296 LEU A O 1
ATOM 2139 N N . LEU A 1 297 ? -8.550 -10.341 16.858 1.00 93.81 297 LEU A N 1
ATOM 2140 C CA . LEU A 1 297 ? -7.698 -9.280 16.325 1.00 93.81 297 LEU A CA 1
ATOM 2141 C C . LEU A 1 297 ? -8.512 -8.212 15.583 1.00 93.81 297 LEU A C 1
ATOM 2143 O O . LEU A 1 297 ? -8.351 -7.024 15.848 1.00 93.81 297 LEU A O 1
ATOM 2147 N N . GLN A 1 298 ? -9.416 -8.626 14.694 1.00 96.31 298 GLN A N 1
ATOM 2148 C CA . GLN A 1 298 ? -10.269 -7.713 13.929 1.00 96.31 298 GLN A CA 1
ATOM 2149 C C . GLN A 1 298 ? -11.219 -6.933 14.839 1.00 96.31 298 GLN A C 1
ATOM 2151 O O . GLN A 1 298 ? -11.409 -5.736 14.649 1.00 96.31 298 GLN A O 1
ATOM 2156 N N . LEU A 1 299 ? -11.783 -7.588 15.857 1.00 97.00 299 LEU A N 1
ATOM 2157 C CA . LEU A 1 299 ? -12.643 -6.941 16.842 1.00 97.00 299 LEU A CA 1
ATOM 2158 C C . LEU A 1 299 ? -11.875 -5.902 17.669 1.00 97.00 299 LEU A C 1
ATOM 2160 O O . LEU A 1 299 ? -12.399 -4.812 17.891 1.00 97.00 299 LEU A O 1
ATOM 2164 N N . LEU A 1 300 ? -10.647 -6.204 18.104 1.00 95.81 300 LEU A N 1
ATOM 2165 C CA . LEU A 1 300 ? -9.791 -5.261 18.834 1.00 95.81 300 LEU A CA 1
ATOM 2166 C C . LEU A 1 300 ? -9.445 -4.042 17.969 1.00 95.81 300 LEU A C 1
ATOM 2168 O O . LEU A 1 300 ? -9.608 -2.914 18.426 1.00 95.81 300 LEU A O 1
ATOM 2172 N N . LEU A 1 301 ? -9.038 -4.274 16.718 1.00 96.38 301 LEU A N 1
ATOM 2173 C CA . LEU A 1 301 ? -8.716 -3.224 15.748 1.00 96.38 301 LEU A CA 1
ATOM 2174 C C . LEU A 1 301 ? -9.926 -2.340 15.428 1.00 96.38 301 LEU A C 1
ATOM 2176 O O . LEU A 1 301 ? -9.816 -1.117 15.440 1.00 96.38 301 LEU A O 1
ATOM 2180 N N . LEU A 1 302 ? -11.095 -2.946 15.207 1.00 97.94 302 LEU A N 1
ATOM 2181 C CA . LEU A 1 302 ? -12.339 -2.211 15.000 1.00 97.94 302 LEU A CA 1
ATOM 2182 C C . LEU A 1 302 ? -12.701 -1.384 16.236 1.00 97.94 302 LEU A C 1
ATOM 2184 O O . LEU A 1 302 ? -13.071 -0.224 16.118 1.00 97.94 302 LEU A O 1
ATOM 2188 N N . THR A 1 303 ? -12.585 -1.967 17.428 1.00 97.25 303 THR A N 1
ATOM 2189 C CA . THR A 1 303 ? -12.880 -1.267 18.684 1.00 97.25 303 THR A CA 1
ATOM 2190 C C . THR A 1 303 ? -11.973 -0.046 18.844 1.00 97.25 303 THR A C 1
ATOM 2192 O O . THR A 1 303 ? -12.470 1.035 19.139 1.00 97.25 303 THR A O 1
ATOM 2195 N N . GLU A 1 304 ? -10.671 -0.193 18.581 1.00 96.19 304 GLU A N 1
ATOM 2196 C CA . GLU A 1 304 ? -9.696 0.904 18.593 1.00 96.19 304 GLU A CA 1
ATOM 2197 C C . GLU A 1 304 ? -10.065 1.993 17.575 1.00 96.19 304 GLU A C 1
ATOM 2199 O O . GLU A 1 304 ? -10.128 3.170 17.929 1.00 96.19 304 GLU A O 1
ATOM 2204 N N . ALA A 1 305 ? -10.390 1.598 16.341 1.00 97.38 305 ALA A N 1
ATOM 2205 C CA . ALA A 1 305 ? -10.767 2.513 15.268 1.00 97.38 305 ALA A CA 1
ATOM 2206 C C . ALA A 1 305 ? -12.039 3.320 15.571 1.00 97.38 305 ALA A C 1
ATOM 2208 O O . ALA A 1 305 ? -12.184 4.435 15.084 1.00 97.38 305 ALA A O 1
ATOM 2209 N N . LEU A 1 306 ? -12.966 2.779 16.369 1.00 97.50 306 LEU A N 1
ATOM 2210 C CA . LEU A 1 306 ? -14.238 3.430 16.699 1.00 97.50 306 LEU A CA 1
ATOM 2211 C C . LEU A 1 306 ? -14.175 4.345 17.928 1.00 97.50 306 LEU A C 1
ATOM 2213 O O . LEU A 1 306 ? -15.144 5.061 18.181 1.00 97.50 306 LEU A O 1
ATOM 2217 N N . LEU A 1 307 ? -13.063 4.367 18.671 1.00 95.94 307 LEU A N 1
ATOM 2218 C CA . LEU A 1 307 ? -12.909 5.232 19.848 1.00 95.94 307 LEU A CA 1
ATOM 2219 C C . LEU A 1 307 ? -13.135 6.728 19.580 1.00 95.94 307 LEU A C 1
ATOM 2221 O O . LEU A 1 307 ? -13.794 7.351 20.411 1.00 95.94 307 LEU A O 1
ATOM 2225 N N . PRO A 1 308 ? -12.698 7.317 18.448 1.00 95.69 308 PRO A N 1
ATOM 2226 C CA . PRO A 1 308 ? -12.961 8.728 18.145 1.00 95.69 308 PRO A CA 1
ATOM 2227 C C . PRO A 1 308 ? -14.452 9.093 18.064 1.00 95.69 308 PRO A C 1
ATOM 2229 O O . PRO A 1 308 ? -14.814 10.260 18.200 1.00 95.69 308 PRO A O 1
ATOM 2232 N N . LEU A 1 309 ? -15.346 8.113 17.869 1.00 96.25 309 LEU A N 1
ATOM 2233 C CA . LEU A 1 309 ? -16.791 8.353 17.909 1.00 96.25 309 LEU A CA 1
ATOM 2234 C C . LEU A 1 309 ? -17.322 8.541 19.342 1.00 96.25 309 LEU A C 1
ATOM 2236 O O . LEU A 1 309 ? -18.385 9.142 19.507 1.00 96.25 309 LEU A O 1
ATOM 2240 N N . GLY A 1 310 ? -16.594 8.047 20.351 1.00 95.31 310 GLY A N 1
ATOM 2241 C CA . GLY A 1 310 ? -16.997 7.944 21.758 1.00 95.31 310 GLY A CA 1
ATOM 2242 C C . GLY A 1 310 ? -17.561 6.561 22.110 1.00 95.31 310 GLY A C 1
ATOM 2243 O O . GLY A 1 310 ? -18.243 5.932 21.294 1.00 95.31 310 GLY A O 1
ATOM 2244 N N . THR A 1 311 ? -17.315 6.063 23.331 1.00 94.56 311 THR A N 1
ATOM 2245 C CA . THR A 1 311 ? -17.731 4.691 23.715 1.00 94.56 311 THR A CA 1
ATOM 2246 C C . THR A 1 311 ? -19.251 4.516 23.836 1.00 94.56 311 THR A C 1
ATOM 2248 O O . THR A 1 311 ? -19.768 3.400 23.709 1.00 94.56 311 THR A O 1
ATOM 2251 N N . ASP A 1 312 ? -19.980 5.617 24.025 1.00 94.25 312 ASP A N 1
ATOM 2252 C CA . ASP A 1 312 ? -21.445 5.658 24.069 1.00 94.25 312 ASP A CA 1
ATOM 2253 C C . ASP A 1 312 ? -22.100 5.916 22.709 1.00 94.25 312 ASP A C 1
ATOM 2255 O O . ASP A 1 312 ? -23.327 5.858 22.587 1.00 94.25 312 ASP A O 1
ATOM 2259 N N . HIS A 1 313 ? -21.309 6.155 21.662 1.00 96.69 313 HIS A N 1
ATOM 2260 C CA . HIS A 1 313 ? -21.846 6.397 20.333 1.00 96.69 313 HIS A CA 1
ATOM 2261 C C . HIS A 1 313 ? -22.630 5.181 19.832 1.00 96.69 313 HIS A C 1
ATOM 2263 O O . HIS A 1 313 ? -22.144 4.050 19.892 1.00 96.69 313 HIS A O 1
ATOM 2269 N N . ALA A 1 314 ? -23.823 5.402 19.268 1.00 97.50 314 ALA A N 1
ATOM 2270 C CA . ALA A 1 314 ? -24.721 4.323 18.841 1.00 97.50 314 ALA A CA 1
ATOM 2271 C C . ALA A 1 314 ? -24.059 3.325 17.870 1.00 97.50 314 ALA A C 1
ATOM 2273 O O . ALA A 1 314 ? -24.370 2.136 17.893 1.00 97.50 314 ALA A O 1
ATOM 2274 N N . ALA A 1 315 ? -23.123 3.805 17.044 1.00 97.00 315 ALA A N 1
ATOM 2275 C CA . ALA A 1 315 ? -22.367 2.975 16.109 1.00 97.00 315 ALA A CA 1
ATOM 2276 C C . ALA A 1 315 ? -21.188 2.216 16.764 1.00 97.00 315 ALA A C 1
ATOM 2278 O O . ALA A 1 315 ? -20.867 1.113 16.332 1.00 97.00 315 ALA A O 1
ATOM 2279 N N . ALA A 1 316 ? -20.564 2.767 17.814 1.00 96.81 316 ALA A N 1
ATOM 2280 C CA . ALA A 1 316 ? -19.390 2.180 18.474 1.00 96.81 316 ALA A CA 1
ATOM 2281 C C . ALA A 1 316 ? -19.759 1.228 19.624 1.00 96.81 316 ALA A C 1
ATOM 2283 O O . ALA A 1 316 ? -19.124 0.187 19.812 1.00 96.81 316 ALA A O 1
ATOM 2284 N N . ALA A 1 317 ? -20.823 1.546 20.366 1.00 96.31 317 ALA A N 1
ATOM 2285 C CA . ALA A 1 317 ? -21.252 0.802 21.546 1.00 96.31 317 ALA A CA 1
ATOM 2286 C C . ALA A 1 317 ? -21.435 -0.718 21.319 1.00 96.31 317 ALA A C 1
ATOM 2288 O O . ALA A 1 317 ? -21.047 -1.489 22.203 1.00 96.31 317 ALA A O 1
ATOM 2289 N N . PRO A 1 318 ? -21.962 -1.207 20.172 1.00 97.56 318 PRO A N 1
ATOM 2290 C CA . PRO A 1 318 ? -22.073 -2.645 19.919 1.00 97.56 318 PRO A CA 1
ATOM 2291 C C . PRO A 1 318 ? -20.718 -3.363 19.845 1.00 97.56 318 PRO A C 1
ATOM 2293 O O . PRO A 1 318 ? -20.577 -4.449 20.411 1.00 97.56 318 PRO A O 1
ATOM 2296 N N . ALA A 1 319 ? -19.721 -2.759 19.188 1.00 96.81 319 ALA A N 1
ATOM 2297 C CA . ALA A 1 319 ? -18.375 -3.321 19.084 1.00 96.81 319 ALA A CA 1
ATOM 2298 C C . ALA A 1 319 ? -17.683 -3.338 20.454 1.00 96.81 319 ALA A C 1
ATOM 2300 O O . ALA A 1 319 ? -17.162 -4.375 20.861 1.00 96.81 319 ALA A O 1
ATOM 2301 N N . MET A 1 320 ? -17.790 -2.239 21.213 1.00 95.69 320 MET A N 1
ATOM 2302 C CA . MET A 1 320 ? -17.279 -2.133 22.587 1.00 95.69 320 MET A CA 1
ATOM 2303 C C . MET A 1 320 ? -17.864 -3.227 23.486 1.00 95.69 320 MET A C 1
ATOM 2305 O O . MET A 1 320 ? -17.129 -3.981 24.122 1.00 95.69 320 MET A O 1
ATOM 2309 N N . LYS A 1 321 ? -19.195 -3.376 23.482 1.00 95.50 321 LYS A N 1
ATOM 2310 C CA . LYS A 1 321 ? -19.895 -4.410 24.253 1.00 95.50 321 LYS A CA 1
ATOM 2311 C C . LYS A 1 321 ? -19.421 -5.810 23.871 1.00 95.50 321 LYS A C 1
ATOM 2313 O O . LYS A 1 321 ? -19.123 -6.621 24.746 1.00 95.50 321 LYS A O 1
ATOM 2318 N N . ARG A 1 322 ? -19.323 -6.095 22.570 1.00 95.81 322 ARG A N 1
ATOM 2319 C CA . ARG A 1 322 ? -18.852 -7.393 22.081 1.00 95.81 322 ARG A CA 1
ATOM 2320 C C . ARG A 1 322 ? -17.410 -7.666 22.509 1.00 95.81 322 ARG A C 1
ATOM 2322 O O . ARG A 1 322 ? -17.108 -8.783 22.921 1.00 95.81 322 ARG A O 1
ATOM 2329 N N . CYS A 1 323 ? -16.544 -6.658 22.460 1.00 94.25 323 CYS A N 1
ATOM 2330 C CA . CYS A 1 323 ? -15.165 -6.750 22.927 1.00 94.25 323 CYS A CA 1
ATOM 2331 C C . CYS A 1 323 ? -15.108 -7.103 24.422 1.00 94.25 323 CYS A C 1
ATOM 2333 O O . CYS A 1 323 ? -14.453 -8.076 24.796 1.00 94.25 323 CYS A O 1
ATOM 2335 N N . VAL A 1 324 ? -15.891 -6.417 25.266 1.00 92.25 324 VAL A N 1
ATOM 2336 C CA . VAL A 1 324 ? -16.015 -6.737 26.701 1.00 92.25 324 VAL A CA 1
ATOM 2337 C C . VAL A 1 324 ? -16.484 -8.180 26.920 1.00 92.25 324 VAL A C 1
ATOM 2339 O O . VAL A 1 324 ? -15.884 -8.901 27.716 1.00 92.25 324 VAL A O 1
ATOM 2342 N N . GLU A 1 325 ? -17.514 -8.639 26.202 1.00 93.44 325 GLU A N 1
ATOM 2343 C CA . GLU A 1 325 ? -18.031 -10.013 26.310 1.00 93.44 325 GLU A CA 1
ATOM 2344 C C . GLU A 1 325 ? -16.974 -11.068 25.944 1.00 93.44 325 GLU A C 1
ATOM 2346 O O . GLU A 1 325 ? -16.798 -12.059 26.661 1.00 93.44 325 GLU A O 1
ATOM 2351 N N . VAL A 1 326 ? -16.252 -10.858 24.838 1.00 91.50 326 VAL A N 1
ATOM 2352 C CA . VAL A 1 326 ? -15.203 -11.776 24.370 1.00 91.50 326 VAL A CA 1
ATOM 2353 C C . VAL A 1 326 ? -14.032 -11.805 25.353 1.00 91.50 326 VAL A C 1
ATOM 2355 O O . VAL A 1 326 ? -13.556 -12.887 25.692 1.00 91.50 326 VAL A O 1
ATOM 2358 N N . LEU A 1 327 ? -13.615 -10.649 25.873 1.00 88.31 327 LEU A N 1
ATOM 2359 C CA . LEU A 1 327 ? -12.532 -10.545 26.854 1.00 88.31 327 LEU A CA 1
ATOM 2360 C C . LEU A 1 327 ? -12.928 -11.084 28.235 1.00 88.31 327 LEU A C 1
ATOM 2362 O O . LEU A 1 327 ? -12.084 -11.623 28.955 1.00 88.31 327 LEU A O 1
ATOM 2366 N N . ALA A 1 328 ? -14.201 -10.991 28.619 1.00 88.50 328 ALA A N 1
ATOM 2367 C CA . ALA A 1 328 ? -14.711 -11.596 29.846 1.00 88.50 328 ALA A CA 1
ATOM 2368 C C . ALA A 1 328 ? -14.767 -13.130 29.748 1.00 88.50 328 ALA A C 1
ATOM 2370 O O . ALA A 1 328 ? -14.520 -13.815 30.739 1.00 88.50 328 ALA A O 1
ATOM 2371 N N . SER A 1 329 ? -15.026 -13.679 28.560 1.00 89.00 329 SER A N 1
ATOM 2372 C CA . SER A 1 329 ? -15.068 -15.122 28.328 1.00 89.00 329 SER A CA 1
ATOM 2373 C C . SER A 1 329 ? -13.676 -15.753 28.356 1.00 89.00 329 SER A C 1
ATOM 2375 O O . SER A 1 329 ? -12.795 -15.401 27.575 1.00 89.00 329 SER A O 1
ATOM 2377 N N . ASP A 1 330 ? -13.482 -16.781 29.185 1.00 79.12 330 ASP A N 1
ATOM 2378 C CA . ASP A 1 330 ? -12.241 -17.571 29.180 1.00 79.12 330 ASP A CA 1
ATOM 2379 C C . ASP A 1 330 ? -11.996 -18.348 27.886 1.00 79.12 330 ASP A C 1
ATOM 2381 O O . ASP A 1 330 ? -10.886 -18.822 27.662 1.00 79.12 330 ASP A O 1
ATOM 2385 N N . LYS A 1 331 ? -13.012 -18.454 27.024 1.00 80.25 331 LYS A N 1
ATOM 2386 C CA . LYS A 1 331 ? -12.910 -19.106 25.715 1.00 80.25 331 LYS A CA 1
ATOM 2387 C C . LYS A 1 331 ? -12.524 -18.141 24.591 1.00 80.25 331 LYS A C 1
ATOM 2389 O O . LYS A 1 331 ? -12.160 -18.611 23.521 1.00 80.25 331 LYS A O 1
ATOM 2394 N N . GLY A 1 332 ? -12.654 -16.828 24.803 1.00 70.19 332 GLY A N 1
ATOM 2395 C CA . GLY A 1 332 ? -12.448 -15.818 23.757 1.00 70.19 332 GLY A CA 1
ATOM 2396 C C . GLY A 1 332 ? -10.980 -15.558 23.434 1.00 70.19 332 GLY A C 1
ATOM 2397 O O . GLY A 1 332 ? -10.647 -15.182 22.317 1.00 70.19 332 GLY A O 1
ATOM 2398 N N . TRP A 1 333 ? -10.101 -15.809 24.401 1.00 76.94 333 TRP A N 1
ATOM 2399 C CA . TRP A 1 333 ? -8.659 -15.726 24.225 1.00 76.94 333 TRP A CA 1
ATOM 2400 C C . TRP A 1 333 ? -8.116 -17.149 24.089 1.00 76.94 333 TRP A C 1
ATOM 2402 O O . TRP A 1 333 ? -8.309 -17.972 24.988 1.00 76.94 333 TRP A O 1
ATOM 2412 N N . SER A 1 334 ? -7.465 -17.468 22.969 1.00 73.94 334 SER A N 1
ATOM 2413 C CA . SER A 1 334 ? -6.798 -18.763 22.807 1.00 73.94 334 SER A CA 1
ATOM 2414 C C . SER A 1 334 ? -5.829 -19.004 23.976 1.00 73.94 334 SER A C 1
ATOM 2416 O O . SER A 1 334 ? -5.266 -18.069 24.549 1.00 73.94 334 SER A O 1
ATOM 2418 N N . LYS A 1 335 ? -5.602 -20.274 24.345 1.00 66.19 335 LYS A N 1
ATOM 2419 C CA . LYS A 1 335 ? -4.665 -20.627 25.433 1.00 66.19 335 LYS A CA 1
ATOM 2420 C C . LYS A 1 335 ? -3.241 -20.095 25.200 1.00 66.19 335 LYS A C 1
ATOM 2422 O O . LYS A 1 335 ? -2.479 -19.996 26.155 1.00 66.19 335 LYS A O 1
ATOM 2427 N N . ALA A 1 336 ? -2.906 -19.759 23.956 1.00 66.94 336 ALA A N 1
ATOM 2428 C CA . ALA A 1 336 ? -1.688 -19.071 23.564 1.00 66.94 336 ALA A CA 1
ATOM 2429 C C . ALA A 1 336 ? -2.063 -17.909 22.619 1.00 66.94 336 ALA A C 1
ATOM 2431 O O . ALA A 1 336 ? -2.294 -18.180 21.436 1.00 66.94 336 ALA A O 1
ATOM 2432 N N . PRO A 1 337 ? -2.171 -16.654 23.115 1.00 72.81 337 PRO A N 1
ATOM 2433 C CA . PRO A 1 337 ? -2.340 -15.481 22.261 1.00 72.81 337 PRO A CA 1
ATOM 2434 C C . PRO A 1 337 ? -1.364 -15.509 21.098 1.00 72.81 337 PRO A C 1
ATOM 2436 O O . PRO A 1 337 ? -0.175 -15.775 21.307 1.00 72.81 337 PRO A O 1
ATOM 2439 N N . MET A 1 338 ? -1.815 -15.130 19.906 1.00 80.75 338 MET A N 1
ATOM 2440 C CA . MET A 1 338 ? -0.846 -14.692 18.916 1.00 80.75 338 MET A CA 1
ATOM 2441 C C . MET A 1 338 ? -0.249 -13.365 19.395 1.00 80.75 338 MET A C 1
ATOM 2443 O O . MET A 1 338 ? -0.924 -12.539 20.012 1.00 80.75 338 MET A O 1
ATOM 2447 N N . ARG A 1 339 ? 1.034 -13.142 19.102 1.00 85.25 339 ARG A N 1
ATOM 2448 C CA . ARG A 1 339 ? 1.722 -11.879 19.417 1.00 85.25 339 ARG A CA 1
ATOM 2449 C C . ARG A 1 339 ? 0.962 -10.655 18.898 1.00 85.25 339 ARG A C 1
ATOM 2451 O O . ARG A 1 339 ? 0.872 -9.652 19.595 1.00 85.25 339 ARG A O 1
ATOM 2458 N N . ALA A 1 340 ? 0.367 -10.772 17.709 1.00 86.31 340 ALA A N 1
ATOM 2459 C CA . ALA A 1 340 ? -0.450 -9.723 17.108 1.00 86.31 340 ALA A CA 1
ATOM 2460 C C . ALA A 1 340 ? -1.653 -9.327 17.984 1.00 86.31 340 ALA A C 1
ATOM 2462 O O . ALA A 1 340 ? -1.914 -8.136 18.135 1.00 86.31 340 ALA A O 1
ATOM 2463 N N . ASP A 1 341 ? -2.330 -10.297 18.608 1.00 89.31 341 ASP A N 1
ATOM 2464 C CA . ASP A 1 341 ? -3.488 -10.048 19.477 1.00 89.31 341 ASP A CA 1
ATOM 2465 C C . ASP A 1 341 ? -3.073 -9.287 20.735 1.00 89.31 341 ASP A C 1
ATOM 2467 O O . ASP A 1 341 ? -3.723 -8.322 21.130 1.00 89.31 341 ASP A O 1
ATOM 2471 N N . ALA A 1 342 ? -1.966 -9.708 21.356 1.00 91.44 342 ALA A N 1
ATOM 2472 C CA . ALA A 1 342 ? -1.445 -9.073 22.560 1.00 91.44 342 ALA A CA 1
ATOM 2473 C C . ALA A 1 342 ? -0.989 -7.633 22.276 1.00 91.44 342 ALA A C 1
ATOM 2475 O O . ALA A 1 342 ? -1.325 -6.721 23.028 1.00 91.44 342 ALA A O 1
ATOM 2476 N N . ASP A 1 343 ? -0.285 -7.415 21.163 1.00 92.94 343 ASP A N 1
ATOM 2477 C CA . ASP A 1 343 ? 0.166 -6.087 20.749 1.00 92.94 343 ASP A CA 1
ATOM 2478 C C . ASP A 1 343 ? -1.028 -5.172 20.395 1.00 92.94 343 ASP A C 1
ATOM 2480 O O . ASP A 1 343 ? -1.040 -4.003 20.779 1.00 92.94 343 ASP A O 1
ATOM 2484 N N . ALA A 1 344 ? -2.067 -5.692 19.728 1.00 93.19 344 ALA A N 1
ATOM 2485 C CA . ALA A 1 344 ? -3.297 -4.942 19.450 1.00 93.19 344 ALA A CA 1
ATOM 2486 C C . ALA A 1 344 ? -4.086 -4.606 20.725 1.00 93.19 344 ALA A C 1
ATOM 2488 O O . ALA A 1 344 ? -4.548 -3.479 20.886 1.00 93.19 344 ALA A O 1
ATOM 2489 N N . ALA A 1 345 ? -4.190 -5.547 21.665 1.00 93.94 345 ALA A N 1
ATOM 2490 C CA . ALA A 1 345 ? -4.837 -5.330 22.955 1.00 93.94 345 ALA A CA 1
ATOM 2491 C C . ALA A 1 345 ? -4.136 -4.239 23.782 1.00 93.94 345 ALA A C 1
ATOM 2493 O O . ALA A 1 345 ? -4.809 -3.446 24.440 1.00 93.94 345 ALA A O 1
ATOM 2494 N N . VAL A 1 346 ? -2.800 -4.164 23.729 1.00 94.88 346 VAL A N 1
ATOM 2495 C CA . VAL A 1 346 ? -2.044 -3.079 24.372 1.00 94.88 346 VAL A CA 1
ATOM 2496 C C . VAL A 1 346 ? -2.343 -1.732 23.721 1.00 94.88 346 VAL A C 1
ATOM 2498 O O . VAL A 1 346 ? -2.614 -0.779 24.445 1.00 94.88 346 VAL A O 1
ATOM 2501 N N . ARG A 1 347 ? -2.346 -1.639 22.384 1.00 94.56 347 ARG A N 1
ATOM 2502 C CA . ARG A 1 347 ? -2.683 -0.378 21.700 1.00 94.56 347 ARG A CA 1
ATOM 2503 C C . ARG A 1 347 ? -4.093 0.097 22.038 1.00 94.56 347 ARG A C 1
ATOM 2505 O O . ARG A 1 347 ? -4.268 1.256 22.403 1.00 94.56 347 ARG A O 1
ATOM 2512 N N . LEU A 1 348 ? -5.068 -0.814 22.022 1.00 94.12 348 LEU A N 1
ATOM 2513 C CA . LEU A 1 348 ? -6.432 -0.514 22.449 1.00 94.12 348 LEU A CA 1
ATOM 2514 C C . LEU A 1 348 ? -6.465 -0.009 23.899 1.00 94.12 348 LEU A C 1
ATOM 2516 O O . LEU A 1 348 ? -7.110 0.999 24.171 1.00 94.12 348 LEU A O 1
ATOM 2520 N N . ALA A 1 349 ? -5.747 -0.660 24.820 1.00 94.44 349 ALA A N 1
ATOM 2521 C CA . ALA A 1 349 ? -5.656 -0.215 26.211 1.00 94.44 349 ALA A CA 1
ATOM 252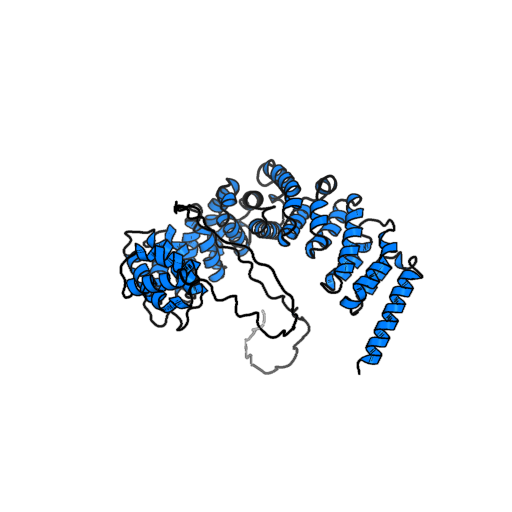2 C C . ALA A 1 349 ? -5.083 1.209 26.325 1.00 94.44 349 ALA A C 1
ATOM 2524 O O . ALA A 1 349 ? -5.619 2.029 27.067 1.00 94.44 349 ALA A O 1
ATOM 2525 N N . SER A 1 350 ? -4.034 1.525 25.564 1.00 94.38 350 SER A N 1
ATOM 2526 C CA . SER A 1 350 ? -3.439 2.865 25.535 1.00 94.38 350 SER A CA 1
ATOM 2527 C C . SER A 1 350 ? -4.381 3.923 24.970 1.00 94.38 350 SER A C 1
ATOM 2529 O O . SER A 1 350 ? -4.401 5.045 25.470 1.00 94.38 350 SER A O 1
ATOM 2531 N N . SER A 1 351 ? -5.172 3.578 23.955 1.00 92.88 351 SER A N 1
ATOM 2532 C CA . SER A 1 351 ? -6.175 4.477 23.381 1.00 92.88 351 SER A CA 1
ATOM 2533 C C . SER A 1 351 ? -7.351 4.699 24.341 1.00 92.88 351 SER A C 1
ATOM 2535 O O . SER A 1 351 ? -7.777 5.835 24.522 1.00 92.88 351 SER A O 1
ATOM 2537 N N . LEU A 1 352 ? -7.813 3.653 25.037 1.00 92.19 352 LEU A N 1
ATOM 2538 C CA . LEU A 1 352 ? -8.852 3.747 26.072 1.00 92.19 352 LEU A CA 1
ATOM 2539 C C . LEU A 1 352 ? -8.409 4.579 27.275 1.00 92.19 352 LEU A C 1
ATOM 2541 O O . LEU A 1 352 ? -9.201 5.348 27.804 1.00 92.19 352 LEU A O 1
ATOM 2545 N N . ALA A 1 353 ? -7.144 4.469 27.682 1.00 92.88 353 ALA A N 1
ATOM 2546 C CA . ALA A 1 353 ? -6.604 5.260 28.783 1.00 92.88 353 ALA A CA 1
ATOM 2547 C C . ALA A 1 353 ? -6.599 6.771 28.494 1.00 92.88 353 ALA A C 1
ATOM 2549 O O . ALA A 1 353 ? -6.494 7.554 29.424 1.00 92.88 353 ALA A O 1
ATOM 2550 N N . ARG A 1 354 ? -6.722 7.196 27.227 1.00 91.00 354 ARG A N 1
ATOM 2551 C CA . ARG A 1 354 ? -6.885 8.616 26.866 1.00 91.00 354 ARG A CA 1
ATOM 2552 C C . ARG A 1 354 ? -8.336 9.094 26.959 1.00 91.00 354 ARG A C 1
ATOM 2554 O O . ARG A 1 354 ? -8.562 10.299 26.984 1.00 91.00 354 ARG A O 1
ATOM 2561 N N . ALA A 1 355 ? -9.298 8.176 27.011 1.00 88.31 355 ALA A N 1
ATOM 2562 C CA . ALA A 1 355 ? -10.718 8.454 27.215 1.00 88.31 355 ALA A CA 1
ATOM 2563 C C . ALA A 1 355 ? -11.070 8.401 28.717 1.00 88.31 355 ALA A C 1
ATOM 2565 O O . ALA A 1 355 ? -11.981 7.683 29.135 1.00 88.31 355 ALA A O 1
ATOM 2566 N N . GLU A 1 356 ? -10.294 9.106 29.547 1.00 82.69 356 GLU A N 1
ATOM 2567 C CA . GLU A 1 356 ? -10.481 9.115 31.004 1.00 82.69 356 GLU A CA 1
ATOM 2568 C C . GLU A 1 356 ? -11.878 9.634 31.387 1.00 82.69 356 GLU A C 1
ATOM 2570 O O . GLU A 1 356 ? -12.377 10.606 30.819 1.00 82.69 356 GLU A O 1
ATOM 2575 N N . GLY A 1 357 ? -12.504 8.988 32.376 1.00 85.81 357 GLY A N 1
ATOM 2576 C CA . GLY A 1 357 ? -13.827 9.357 32.887 1.00 85.81 357 GLY A CA 1
ATOM 2577 C C . GLY A 1 357 ? -15.010 8.661 32.207 1.00 85.81 357 GLY A C 1
ATOM 2578 O O . GLY A 1 357 ? -16.139 8.825 32.668 1.00 85.81 357 GLY A O 1
ATOM 2579 N N . GLU A 1 358 ? -14.787 7.856 31.162 1.00 89.06 358 GLU A N 1
ATOM 2580 C CA . GLU A 1 358 ? -15.835 7.025 30.559 1.00 89.06 358 GLU A CA 1
ATOM 2581 C C . GLU A 1 358 ? -15.923 5.649 31.259 1.00 89.06 358 GLU A C 1
ATOM 2583 O O . GLU A 1 358 ? -15.016 4.822 31.112 1.00 89.06 358 GLU A O 1
ATOM 2588 N N . PRO A 1 359 ? -17.025 5.319 31.969 1.00 89.06 359 PRO A N 1
ATOM 2589 C CA . PRO A 1 359 ? -17.118 4.084 32.762 1.00 89.06 359 PRO A CA 1
ATOM 2590 C C . PRO A 1 359 ? -16.913 2.799 31.945 1.00 89.06 359 PRO A C 1
ATOM 2592 O O . PRO A 1 359 ? -16.344 1.820 32.427 1.00 89.06 359 PRO A O 1
ATOM 2595 N N . LYS A 1 360 ? -17.359 2.798 30.683 1.00 88.00 360 LYS A N 1
ATOM 2596 C CA . LYS A 1 360 ? -17.171 1.666 29.763 1.00 88.00 360 LYS A CA 1
ATOM 2597 C C . LYS A 1 360 ? -15.713 1.497 29.346 1.00 88.00 360 LYS A C 1
ATOM 2599 O O . LYS A 1 360 ? -15.267 0.362 29.171 1.00 88.00 360 LYS A O 1
ATOM 2604 N N . ALA A 1 361 ? -14.980 2.600 29.187 1.00 88.50 361 ALA A N 1
ATOM 2605 C CA . ALA A 1 361 ? -13.561 2.553 28.868 1.00 88.50 361 ALA A CA 1
ATOM 2606 C C . ALA A 1 361 ? -12.771 1.955 30.039 1.00 88.50 361 ALA A C 1
ATOM 2608 O O . ALA A 1 361 ? -11.950 1.065 29.824 1.00 88.50 361 ALA A O 1
ATOM 2609 N N . GLU A 1 362 ? -13.085 2.356 31.274 1.00 89.81 362 GLU A N 1
ATOM 2610 C CA . GLU A 1 362 ? -12.475 1.800 32.488 1.00 89.81 362 GLU A CA 1
ATOM 2611 C C . GLU A 1 362 ? -12.770 0.305 32.666 1.00 89.81 362 GLU A C 1
ATOM 2613 O O . GLU A 1 362 ? -11.859 -0.479 32.959 1.00 89.81 362 GLU A O 1
ATOM 2618 N N . GLU A 1 363 ? -14.020 -0.118 32.441 1.00 90.69 363 GLU A N 1
ATOM 2619 C CA . GLU A 1 363 ? -14.395 -1.534 32.487 1.00 90.69 363 GLU A CA 1
ATOM 2620 C C . GLU A 1 363 ? -13.576 -2.349 31.478 1.00 90.69 363 GLU A C 1
ATOM 2622 O O . GLU A 1 363 ? -12.959 -3.359 31.836 1.00 90.69 363 GLU A O 1
ATOM 2627 N N . LEU A 1 364 ? -13.538 -1.900 30.220 1.00 89.94 364 LEU A N 1
ATOM 2628 C CA . LEU A 1 364 ? -12.805 -2.574 29.154 1.00 89.94 364 LEU A CA 1
ATOM 2629 C C . LEU A 1 364 ? -11.299 -2.612 29.448 1.00 89.94 364 LEU A C 1
ATOM 2631 O O . LEU A 1 364 ? -10.667 -3.660 29.293 1.00 89.94 364 LEU A O 1
ATOM 2635 N N . LEU A 1 365 ? -10.737 -1.511 29.947 1.00 91.81 365 LEU A N 1
ATOM 2636 C CA . LEU A 1 365 ? -9.330 -1.398 30.318 1.00 91.81 365 LEU A CA 1
ATOM 2637 C C . LEU A 1 365 ? -8.959 -2.363 31.457 1.00 91.81 365 LEU A C 1
ATOM 2639 O O . LEU A 1 365 ? -7.942 -3.054 31.370 1.00 91.81 365 LEU A O 1
ATOM 2643 N N . SER A 1 366 ? -9.816 -2.510 32.472 1.00 91.81 366 SER A N 1
ATOM 2644 C CA . SER A 1 366 ? -9.633 -3.495 33.550 1.00 91.81 366 SER A CA 1
ATOM 2645 C C . SER A 1 366 ? -9.644 -4.938 33.020 1.00 91.81 366 SER A C 1
ATOM 2647 O O . SER A 1 366 ? -8.789 -5.758 33.377 1.00 91.81 366 SER A O 1
ATOM 2649 N N . LYS A 1 367 ? -10.573 -5.268 32.109 1.00 91.31 367 LYS A N 1
ATOM 2650 C CA . LYS A 1 367 ? -10.651 -6.602 31.480 1.00 91.31 367 LYS A CA 1
ATOM 2651 C C . LYS A 1 367 ? -9.427 -6.899 30.612 1.00 91.31 367 LYS A C 1
ATOM 2653 O O . LYS A 1 367 ? -8.898 -8.013 30.681 1.00 91.31 367 LYS A O 1
ATOM 2658 N N . LEU A 1 368 ? -8.962 -5.917 29.837 1.00 91.50 368 LEU A N 1
ATOM 2659 C CA . LEU A 1 368 ? -7.734 -6.013 29.046 1.00 91.50 368 LEU A CA 1
ATOM 2660 C C . LEU A 1 368 ? -6.523 -6.257 29.949 1.00 91.50 368 LEU A C 1
ATOM 2662 O O . LEU A 1 368 ? -5.780 -7.203 29.701 1.00 91.50 368 LEU A O 1
ATOM 2666 N N . GLY A 1 369 ? -6.372 -5.492 31.034 1.00 91.81 369 GLY A N 1
ATOM 2667 C CA . GLY A 1 369 ? -5.284 -5.663 32.003 1.00 91.81 369 GLY A CA 1
ATOM 2668 C C . GLY A 1 369 ? -5.206 -7.090 32.551 1.00 91.81 369 GLY A C 1
ATOM 2669 O O . GLY A 1 369 ? -4.165 -7.745 32.446 1.00 91.81 369 GLY A O 1
ATOM 2670 N N . LYS A 1 370 ? -6.336 -7.636 33.024 1.00 91.81 370 LYS A N 1
ATOM 2671 C CA . LYS A 1 370 ? -6.414 -9.023 33.525 1.00 91.81 370 LYS A CA 1
ATOM 2672 C C . LYS A 1 370 ? -5.967 -10.061 32.497 1.00 91.81 370 LYS A C 1
ATOM 2674 O O . LYS A 1 370 ? -5.379 -11.084 32.855 1.00 91.81 370 LYS A O 1
ATOM 2679 N N . ARG A 1 371 ? -6.268 -9.839 31.219 1.00 90.62 371 ARG A N 1
ATOM 2680 C CA . ARG A 1 371 ? -5.882 -10.769 30.157 1.00 90.62 371 ARG A CA 1
ATOM 2681 C C . ARG A 1 371 ? -4.437 -10.588 29.709 1.00 90.62 371 ARG A C 1
ATOM 2683 O O . ARG A 1 371 ? -3.751 -11.587 29.510 1.00 90.62 371 ARG A O 1
ATOM 2690 N N . LEU A 1 372 ? -3.958 -9.351 29.618 1.00 92.31 372 LEU A N 1
ATOM 2691 C CA . LEU A 1 372 ? -2.576 -9.039 29.260 1.00 92.31 372 LEU A CA 1
ATOM 2692 C C . LEU A 1 372 ? -1.583 -9.636 30.264 1.00 92.31 372 LEU A C 1
ATOM 2694 O O . LEU A 1 372 ? -0.520 -10.088 29.850 1.00 92.31 372 LEU A O 1
ATOM 2698 N N . VAL A 1 373 ? -1.961 -9.785 31.541 1.00 92.38 373 VAL A N 1
ATOM 2699 C CA . VAL A 1 373 ? -1.184 -10.558 32.534 1.00 92.38 373 VAL A CA 1
ATOM 2700 C C . VAL A 1 373 ? -0.884 -11.981 32.054 1.00 92.38 373 VAL A C 1
ATOM 2702 O O . VAL A 1 373 ? 0.221 -12.480 32.252 1.00 92.38 373 VAL A O 1
ATOM 2705 N N . LYS A 1 374 ? -1.843 -12.636 31.391 1.00 90.94 374 LYS A N 1
ATOM 2706 C CA . LYS A 1 374 ? -1.684 -13.996 30.850 1.00 90.94 374 LYS A CA 1
ATOM 2707 C C . LYS A 1 374 ? -0.934 -14.020 29.512 1.00 90.94 374 LYS A C 1
ATOM 2709 O O . LYS A 1 374 ? -0.498 -15.085 29.093 1.00 90.94 374 LYS A O 1
ATOM 2714 N N . ALA A 1 375 ? -0.790 -12.872 28.848 1.00 92.12 375 ALA A N 1
ATOM 2715 C CA . ALA A 1 375 ? -0.196 -12.734 27.519 1.00 92.12 375 ALA A CA 1
ATOM 2716 C C . ALA A 1 375 ? 1.202 -12.082 27.526 1.00 92.12 375 ALA A C 1
ATOM 2718 O O . ALA A 1 375 ? 1.724 -11.761 26.461 1.00 92.12 375 ALA A O 1
ATOM 2719 N N . LEU A 1 376 ? 1.818 -11.881 28.701 1.00 92.81 376 LEU A N 1
ATOM 2720 C CA . LEU A 1 376 ? 3.130 -11.229 28.865 1.00 92.81 376 LEU A CA 1
ATOM 2721 C C . LEU A 1 376 ? 4.240 -11.838 27.997 1.00 92.81 376 LEU A C 1
ATOM 2723 O O . LEU A 1 376 ? 5.112 -11.112 27.527 1.00 92.81 376 LEU A O 1
ATOM 2727 N N . ASP A 1 377 ? 4.206 -13.153 27.771 1.00 92.06 377 ASP A N 1
ATOM 2728 C CA . ASP A 1 377 ? 5.169 -13.872 26.923 1.00 92.06 377 ASP A CA 1
ATOM 2729 C C . ASP A 1 377 ? 4.984 -13.627 25.425 1.00 92.06 377 ASP A C 1
ATOM 2731 O O . ASP A 1 377 ? 5.928 -13.793 24.658 1.00 92.06 377 ASP A O 1
ATOM 2735 N N . ALA A 1 378 ? 3.787 -13.219 25.003 1.00 92.06 378 ALA A N 1
ATOM 2736 C CA . ALA A 1 378 ? 3.467 -12.996 23.599 1.00 92.06 378 ALA A CA 1
ATOM 2737 C C . ALA A 1 378 ? 3.728 -11.550 23.145 1.00 92.06 378 ALA A C 1
ATOM 2739 O O . ALA A 1 378 ? 3.807 -11.312 21.944 1.00 92.06 378 ALA A O 1
ATOM 2740 N N . MET A 1 379 ? 3.855 -10.590 24.067 1.00 94.12 379 MET A N 1
ATOM 2741 C CA . MET A 1 379 ? 4.012 -9.167 23.742 1.00 94.12 379 MET A CA 1
ATOM 2742 C C . MET A 1 379 ? 5.400 -8.821 23.200 1.00 94.12 379 MET A C 1
ATOM 2744 O O . MET A 1 379 ? 6.423 -9.358 23.628 1.00 94.12 379 MET A O 1
ATOM 2748 N N . SER A 1 380 ? 5.443 -7.846 22.293 1.00 94.12 380 SER A N 1
ATOM 2749 C CA . SER A 1 380 ? 6.701 -7.217 21.889 1.00 94.12 380 SER A CA 1
ATOM 2750 C C . SER A 1 380 ? 7.308 -6.347 23.009 1.00 94.12 380 SER A C 1
ATOM 2752 O O . SER A 1 380 ? 6.571 -5.858 23.868 1.00 94.12 380 SER A O 1
ATOM 2754 N N . PRO A 1 381 ? 8.628 -6.063 22.988 1.00 93.38 381 PRO A N 1
ATOM 2755 C CA . PRO A 1 381 ? 9.243 -5.122 23.932 1.00 93.38 381 PRO A CA 1
ATOM 2756 C C . PRO A 1 381 ? 8.591 -3.730 23.918 1.00 93.38 381 PRO A C 1
ATOM 2758 O O . PRO A 1 381 ? 8.351 -3.149 24.975 1.00 93.38 381 PRO A O 1
ATOM 2761 N N . ALA A 1 382 ? 8.228 -3.231 22.730 1.00 94.12 382 ALA A N 1
ATOM 2762 C CA . ALA A 1 382 ? 7.537 -1.951 22.575 1.00 94.12 382 ALA A CA 1
ATOM 2763 C C . ALA A 1 382 ? 6.148 -1.976 23.238 1.00 94.12 382 ALA A C 1
ATOM 2765 O O . ALA A 1 382 ? 5.786 -1.052 23.966 1.00 94.12 382 ALA A O 1
ATOM 2766 N N . SER A 1 383 ? 5.399 -3.067 23.059 1.00 95.12 383 SER A N 1
ATOM 2767 C CA . SER A 1 383 ? 4.107 -3.278 23.721 1.00 95.12 383 SER A CA 1
ATOM 2768 C C . SER A 1 383 ? 4.247 -3.394 25.236 1.00 95.12 383 SER A C 1
ATOM 2770 O O . SER A 1 383 ? 3.444 -2.822 25.960 1.00 95.12 383 SER A O 1
ATOM 2772 N N . LEU A 1 384 ? 5.276 -4.073 25.750 1.00 95.75 384 LEU A N 1
ATOM 2773 C CA . LEU A 1 384 ? 5.522 -4.158 27.195 1.00 95.75 384 LEU A CA 1
ATOM 2774 C C . LEU A 1 384 ? 5.788 -2.778 27.807 1.00 95.75 384 LEU A C 1
ATOM 2776 O O . LEU A 1 384 ? 5.219 -2.445 28.847 1.00 95.75 384 LEU A O 1
ATOM 2780 N N . GLN A 1 385 ? 6.607 -1.958 27.145 1.00 95.50 385 GLN A N 1
ATOM 2781 C CA . GLN A 1 385 ? 6.869 -0.585 27.575 1.00 95.50 385 GLN A CA 1
ATOM 2782 C C . GLN A 1 385 ? 5.592 0.267 27.539 1.00 95.50 385 GLN A C 1
ATOM 2784 O O . GLN A 1 385 ? 5.283 0.969 28.504 1.00 95.50 385 GLN A O 1
ATOM 2789 N N . CYS A 1 386 ? 4.822 0.165 26.455 1.00 95.56 386 CYS A N 1
ATOM 2790 C CA . CYS A 1 386 ? 3.569 0.889 26.276 1.00 95.56 386 CYS A CA 1
ATOM 2791 C C . CYS A 1 386 ? 2.512 0.482 27.318 1.00 95.56 386 CYS A C 1
ATOM 2793 O O . CYS A 1 386 ? 1.887 1.337 27.949 1.00 95.56 386 CYS A O 1
ATOM 2795 N N . ALA A 1 387 ? 2.370 -0.818 27.581 1.00 95.25 387 ALA A N 1
ATOM 2796 C CA . ALA A 1 387 ? 1.448 -1.341 28.577 1.00 95.25 387 ALA A CA 1
ATOM 2797 C C . ALA A 1 387 ? 1.852 -0.925 29.996 1.00 95.25 387 ALA A C 1
ATOM 2799 O O . ALA A 1 387 ? 0.996 -0.539 30.789 1.00 95.25 387 ALA A O 1
ATOM 2800 N N . ARG A 1 388 ? 3.154 -0.932 30.314 1.00 95.50 388 ARG A N 1
ATOM 2801 C CA . ARG A 1 388 ? 3.663 -0.439 31.601 1.00 95.50 388 ARG A CA 1
ATOM 2802 C C . ARG A 1 388 ? 3.296 1.028 31.816 1.00 95.50 388 ARG A C 1
ATOM 2804 O O . ARG A 1 388 ? 2.818 1.359 32.893 1.00 95.50 388 ARG A O 1
ATOM 2811 N N . ALA A 1 389 ? 3.482 1.882 30.809 1.00 95.12 389 ALA A N 1
ATOM 2812 C CA . ALA A 1 389 ? 3.086 3.287 30.894 1.00 95.12 389 ALA A CA 1
ATOM 2813 C C . ALA A 1 389 ? 1.564 3.438 31.068 1.00 95.12 389 ALA A C 1
ATOM 2815 O O . ALA A 1 389 ? 1.115 4.144 31.963 1.00 95.12 389 ALA A O 1
ATOM 2816 N N . THR A 1 390 ? 0.784 2.703 30.271 1.00 95.00 390 THR A N 1
ATOM 2817 C CA . THR A 1 390 ? -0.688 2.760 30.269 1.00 95.00 390 THR A CA 1
ATOM 2818 C C . THR A 1 390 ? -1.287 2.345 31.616 1.00 95.00 390 THR A C 1
ATOM 2820 O O . THR A 1 390 ? -2.127 3.042 32.175 1.00 95.00 390 THR A O 1
ATOM 2823 N N . PHE A 1 391 ? -0.844 1.220 32.180 1.00 95.50 391 PHE A N 1
ATOM 2824 C CA . PHE A 1 391 ? -1.396 0.690 33.429 1.00 95.50 391 PHE A CA 1
ATOM 2825 C C . PHE A 1 391 ? -0.726 1.258 34.691 1.00 95.50 391 PHE A C 1
ATOM 2827 O O . PHE A 1 391 ? -1.184 0.979 35.800 1.00 95.50 391 PHE A O 1
ATOM 2834 N N . ALA A 1 392 ? 0.331 2.068 34.570 1.00 94.94 392 ALA A N 1
ATOM 2835 C CA . ALA A 1 392 ? 0.900 2.790 35.711 1.00 94.94 392 ALA A CA 1
ATOM 2836 C C . ALA A 1 392 ? -0.042 3.893 36.218 1.00 94.94 392 ALA A C 1
ATOM 2838 O O . ALA A 1 392 ? -0.156 4.067 37.427 1.00 94.94 392 ALA A O 1
ATOM 2839 N N . SER A 1 393 ? -0.759 4.575 35.323 1.00 91.19 393 SER A N 1
ATOM 2840 C CA . SER A 1 393 ? -1.788 5.570 35.668 1.00 91.19 393 SER A CA 1
ATOM 2841 C C . SER A 1 393 ? -3.224 5.056 35.513 1.00 91.19 393 SER A C 1
ATOM 2843 O O . SER A 1 393 ? -4.144 5.696 36.009 1.00 91.19 393 SER A O 1
ATOM 2845 N N . GLY A 1 394 ? -3.421 3.915 34.846 1.00 89.12 394 GLY A N 1
ATOM 2846 C CA . GLY A 1 394 ? -4.741 3.347 34.571 1.00 89.12 394 GLY A CA 1
ATOM 2847 C C . GLY A 1 394 ? -5.496 2.770 35.785 1.00 89.12 394 GLY A C 1
ATOM 2848 O O . GLY A 1 394 ? -4.972 2.741 36.905 1.00 89.12 394 GLY A O 1
ATOM 2849 N N . PRO A 1 395 ? -6.727 2.270 35.555 1.00 88.44 395 PRO A N 1
ATOM 2850 C CA . PRO A 1 395 ? -7.594 1.716 36.585 1.00 88.44 395 PRO A CA 1
ATOM 2851 C C . PRO A 1 395 ? -6.963 0.489 37.236 1.00 88.44 395 PRO A C 1
ATOM 2853 O O . PRO A 1 395 ? -6.184 -0.247 36.619 1.00 88.44 395 PRO A O 1
ATOM 2856 N N . ASP A 1 396 ? -7.326 0.251 38.493 1.00 89.06 396 ASP A N 1
ATOM 2857 C CA . ASP A 1 396 ? -6.838 -0.913 39.213 1.00 89.06 396 ASP A CA 1
ATOM 2858 C C . ASP A 1 396 ? -7.484 -2.210 38.699 1.00 89.06 396 ASP A C 1
ATOM 2860 O O . ASP A 1 396 ? -8.656 -2.259 38.310 1.00 89.06 396 ASP A O 1
ATOM 2864 N N . PHE A 1 397 ? -6.702 -3.287 38.674 1.00 91.44 397 PHE A N 1
ATOM 2865 C CA . PHE A 1 397 ? -7.184 -4.610 38.300 1.00 91.44 397 PHE A CA 1
ATOM 2866 C C . PHE A 1 397 ? -6.376 -5.701 38.991 1.00 91.44 397 PHE A C 1
ATOM 2868 O O . PHE A 1 397 ? -5.206 -5.556 39.339 1.00 91.44 397 PHE A O 1
ATOM 2875 N N . GLU A 1 398 ? -7.015 -6.853 39.154 1.00 91.00 398 GLU A N 1
ATOM 2876 C CA . GLU A 1 398 ? -6.404 -8.024 39.772 1.00 91.00 398 GLU A CA 1
ATOM 2877 C C . GLU A 1 398 ? -5.112 -8.437 39.050 1.00 91.00 398 GLU A C 1
ATOM 2879 O O . GLU A 1 398 ? -5.129 -8.832 37.882 1.00 91.00 398 GLU A O 1
ATOM 2884 N N . GLY A 1 399 ? -3.988 -8.356 39.765 1.00 90.62 399 GLY A N 1
ATOM 2885 C CA . GLY A 1 399 ? -2.667 -8.684 39.234 1.00 90.62 399 GLY A CA 1
ATOM 2886 C C . GLY A 1 399 ? -1.918 -7.518 38.584 1.00 90.62 399 GLY A C 1
ATOM 2887 O O . GLY A 1 399 ? -0.853 -7.767 38.020 1.00 90.62 399 GLY A O 1
ATOM 2888 N N . ARG A 1 400 ? -2.407 -6.273 38.682 1.00 95.12 400 ARG A N 1
ATOM 2889 C CA . ARG A 1 400 ? -1.747 -5.070 38.144 1.00 95.12 400 ARG A CA 1
ATOM 2890 C C . ARG A 1 400 ? -0.308 -4.899 38.624 1.00 95.12 400 ARG A C 1
ATOM 2892 O O . ARG A 1 400 ? 0.588 -4.792 37.794 1.00 95.12 400 ARG A O 1
ATOM 2899 N N . ASP A 1 401 ? -0.053 -4.943 39.929 1.00 95.44 401 ASP A N 1
ATOM 2900 C CA . ASP A 1 401 ? 1.309 -4.756 40.459 1.00 95.44 401 ASP A CA 1
ATOM 2901 C C . ASP A 1 401 ? 2.268 -5.835 39.957 1.00 95.44 401 ASP A C 1
ATOM 2903 O O . ASP A 1 401 ? 3.397 -5.558 39.548 1.00 95.44 401 ASP A O 1
ATOM 2907 N N . ARG A 1 402 ? 1.788 -7.084 39.911 1.00 93.62 402 ARG A N 1
ATOM 2908 C CA . ARG A 1 402 ? 2.538 -8.208 39.345 1.00 93.62 402 ARG A CA 1
ATOM 2909 C C . ARG A 1 402 ? 2.812 -7.995 37.858 1.00 93.62 402 ARG A C 1
ATOM 2911 O O . ARG A 1 402 ? 3.918 -8.282 37.408 1.00 93.62 402 ARG A O 1
ATOM 2918 N N . PHE A 1 403 ? 1.822 -7.516 37.109 1.00 93.44 403 PHE A N 1
ATOM 2919 C CA . PHE A 1 403 ? 1.950 -7.193 35.693 1.00 93.44 403 PHE A CA 1
ATOM 2920 C C . PHE A 1 403 ? 3.001 -6.107 35.461 1.00 93.44 403 PHE A C 1
ATOM 2922 O O . PHE A 1 403 ? 3.913 -6.316 34.667 1.00 93.44 403 PHE A O 1
ATOM 2929 N N . LEU A 1 404 ? 2.928 -4.991 36.191 1.00 95.62 404 LEU A N 1
ATOM 2930 C CA . LEU A 1 404 ? 3.875 -3.880 36.079 1.00 95.62 404 LEU A CA 1
ATOM 2931 C C . LEU A 1 404 ? 5.298 -4.302 36.468 1.00 95.62 404 LEU A C 1
ATOM 2933 O O . LEU A 1 404 ? 6.250 -3.955 35.767 1.00 95.62 404 LEU A O 1
ATOM 2937 N N . ALA A 1 405 ? 5.444 -5.092 37.536 1.00 95.38 405 ALA A N 1
ATOM 2938 C CA . ALA A 1 405 ? 6.733 -5.630 37.957 1.00 95.38 405 ALA A CA 1
ATOM 2939 C C . ALA A 1 405 ? 7.333 -6.572 36.901 1.00 95.38 405 ALA A C 1
ATOM 2941 O O . ALA A 1 405 ? 8.508 -6.451 36.558 1.00 95.38 405 ALA A O 1
ATOM 2942 N N . GLU A 1 406 ? 6.540 -7.498 36.355 1.00 94.12 406 GLU A N 1
ATOM 2943 C CA . GLU A 1 406 ? 7.009 -8.454 35.347 1.00 94.12 406 GLU A CA 1
ATOM 2944 C C . GLU A 1 406 ? 7.304 -7.787 33.998 1.00 94.12 406 GLU A C 1
ATOM 2946 O O . GLU A 1 406 ? 8.334 -8.075 33.390 1.00 94.12 406 GLU A O 1
ATOM 2951 N N . ALA A 1 407 ? 6.454 -6.857 33.555 1.00 94.00 407 ALA A N 1
ATOM 2952 C CA . ALA A 1 407 ? 6.707 -6.053 32.364 1.00 94.00 407 ALA A CA 1
ATOM 2953 C C . ALA A 1 407 ? 7.998 -5.232 32.520 1.00 94.00 407 ALA A C 1
ATOM 2955 O O . ALA A 1 407 ? 8.826 -5.233 31.612 1.00 94.00 407 ALA A O 1
ATOM 2956 N N . GLY A 1 408 ? 8.216 -4.608 33.686 1.00 94.75 408 GLY A N 1
ATOM 2957 C CA . GLY A 1 408 ? 9.459 -3.901 34.009 1.00 94.75 408 GLY A CA 1
ATOM 2958 C C . GLY A 1 408 ? 10.686 -4.807 33.912 1.00 94.75 408 GLY A C 1
ATOM 2959 O O . GLY A 1 408 ? 11.593 -4.521 33.137 1.00 94.75 408 GLY A O 1
ATOM 2960 N N . ARG A 1 409 ? 10.661 -5.966 34.586 1.00 94.81 409 ARG A N 1
ATOM 2961 C CA . ARG A 1 409 ? 11.757 -6.952 34.533 1.00 94.81 409 ARG A CA 1
ATOM 2962 C C . ARG A 1 409 ? 12.121 -7.385 33.113 1.00 94.81 409 ARG A C 1
ATOM 2964 O O . ARG A 1 409 ? 13.283 -7.683 32.861 1.00 94.81 409 ARG A O 1
ATOM 2971 N N . ARG A 1 410 ? 11.145 -7.474 32.206 1.00 92.75 410 ARG A N 1
ATOM 2972 C CA . ARG A 1 410 ? 11.362 -7.897 30.813 1.00 92.75 410 ARG A CA 1
ATOM 2973 C C . ARG A 1 410 ? 11.889 -6.786 29.925 1.00 92.75 410 ARG A C 1
ATOM 2975 O O . ARG A 1 410 ? 12.726 -7.070 29.080 1.00 92.75 410 ARG A O 1
ATOM 2982 N N . VAL A 1 411 ? 11.411 -5.560 30.120 1.00 92.56 411 VAL A N 1
ATOM 2983 C CA . VAL A 1 411 ? 11.925 -4.378 29.415 1.00 92.56 411 VAL A CA 1
ATOM 2984 C C . VAL A 1 411 ? 13.376 -4.107 29.821 1.00 92.56 411 VAL A C 1
ATOM 2986 O O . VAL A 1 411 ? 14.199 -3.818 28.962 1.00 92.56 411 VAL A O 1
ATOM 2989 N N . ASP A 1 412 ? 13.699 -4.269 31.107 1.00 91.69 412 ASP A N 1
ATOM 2990 C CA . ASP A 1 412 ? 15.042 -4.019 31.644 1.00 91.69 412 ASP A CA 1
ATOM 2991 C C . ASP A 1 412 ? 16.012 -5.191 31.403 1.00 91.69 412 ASP A C 1
ATOM 2993 O O . ASP A 1 412 ? 17.214 -5.074 31.656 1.00 91.69 412 ASP A O 1
ATOM 2997 N N . ARG A 1 413 ? 15.517 -6.344 30.927 1.00 89.94 413 ARG A N 1
ATOM 2998 C CA . ARG A 1 413 ? 16.371 -7.491 30.615 1.00 89.94 413 ARG A CA 1
ATOM 2999 C C . ARG A 1 413 ? 17.179 -7.142 29.362 1.00 89.94 413 ARG A C 1
ATOM 3001 O O . ARG A 1 413 ? 16.574 -6.992 28.302 1.00 89.94 413 ARG A O 1
ATOM 3008 N N . PRO A 1 414 ? 18.520 -7.041 29.446 1.00 77.44 414 PRO A N 1
ATOM 3009 C CA . PRO A 1 414 ? 19.335 -6.828 28.260 1.00 77.44 414 PRO A CA 1
ATOM 3010 C C . PRO A 1 414 ? 19.027 -7.950 27.274 1.00 77.44 414 PRO A C 1
ATOM 3012 O O . PRO A 1 414 ? 18.891 -9.110 27.684 1.00 77.44 414 PRO A O 1
ATOM 3015 N N . ASP A 1 415 ? 18.855 -7.587 26.004 1.00 73.19 415 ASP A N 1
ATOM 3016 C CA . ASP A 1 415 ? 18.473 -8.484 24.915 1.00 73.19 415 ASP A CA 1
ATOM 3017 C C . ASP A 1 415 ? 19.620 -9.467 24.614 1.00 73.19 415 ASP A C 1
ATOM 3019 O O . ASP A 1 415 ? 20.299 -9.422 23.594 1.00 73.19 415 ASP A O 1
ATOM 3023 N N . ASN A 1 416 ? 19.880 -10.374 25.555 1.00 65.69 416 ASN A N 1
ATOM 3024 C CA . ASN A 1 416 ? 20.929 -11.388 25.488 1.00 65.69 416 ASN A CA 1
ATOM 3025 C C . ASN A 1 416 ? 20.566 -12.509 24.491 1.00 65.69 416 ASN A C 1
ATOM 3027 O O . ASN A 1 416 ? 21.219 -13.552 24.457 1.00 65.69 416 ASN A O 1
ATOM 3031 N N . GLY A 1 417 ? 19.500 -12.322 23.704 1.00 60.06 417 GLY A N 1
ATOM 3032 C CA . GLY A 1 417 ? 18.867 -13.330 22.862 1.00 60.06 417 GLY A CA 1
ATOM 3033 C C . GLY A 1 417 ? 19.472 -13.513 21.473 1.00 60.06 417 GLY A C 1
ATOM 3034 O O . GLY A 1 417 ? 19.171 -14.523 20.847 1.00 60.06 417 GLY A O 1
ATOM 3035 N N . ASN A 1 418 ? 20.349 -12.621 20.997 1.00 51.31 418 ASN A N 1
ATOM 3036 C CA . ASN A 1 418 ? 20.905 -12.735 19.638 1.00 51.31 418 ASN A CA 1
ATOM 3037 C C . ASN A 1 418 ? 22.370 -13.199 19.563 1.00 51.31 418 ASN A C 1
ATOM 3039 O O . ASN A 1 418 ? 22.900 -13.364 18.469 1.00 51.31 418 ASN A O 1
ATOM 3043 N N . ALA A 1 419 ? 23.022 -13.476 20.697 1.00 52.50 419 ALA A N 1
ATOM 3044 C CA . ALA A 1 419 ? 24.416 -13.936 20.711 1.00 52.50 419 ALA A CA 1
ATOM 3045 C C . ALA A 1 419 ? 24.587 -15.466 20.570 1.00 52.50 419 ALA A C 1
ATOM 3047 O O . ALA A 1 419 ? 25.699 -15.935 20.365 1.00 52.50 419 ALA A O 1
ATOM 3048 N N . ARG A 1 420 ? 23.518 -16.274 20.662 1.00 51.81 420 ARG A N 1
ATOM 3049 C CA . ARG A 1 420 ? 23.626 -17.753 20.705 1.00 51.81 420 ARG A CA 1
ATOM 3050 C C . ARG A 1 420 ? 23.288 -18.502 19.412 1.00 51.81 420 ARG A C 1
ATOM 3052 O O . ARG A 1 420 ? 23.300 -19.728 19.421 1.00 51.81 420 ARG A O 1
ATOM 3059 N N . ALA A 1 421 ? 23.027 -17.811 18.304 1.00 52.94 421 ALA A N 1
ATOM 3060 C CA . ALA A 1 421 ? 22.709 -18.461 17.025 1.00 52.94 421 ALA A CA 1
ATOM 3061 C C . ALA A 1 421 ? 23.923 -18.682 16.089 1.00 52.94 421 ALA A C 1
ATOM 3063 O O . ALA A 1 421 ? 23.732 -19.180 14.984 1.00 52.94 421 ALA A O 1
ATOM 3064 N N . GLY A 1 422 ? 25.152 -18.330 16.500 1.00 55.00 422 GLY A N 1
ATOM 3065 C CA . GLY A 1 422 ? 26.330 -18.338 15.611 1.00 55.00 422 GLY A CA 1
ATOM 3066 C C . GLY A 1 422 ? 27.527 -19.204 16.020 1.00 55.00 422 GLY A C 1
ATOM 3067 O O . GLY A 1 422 ? 28.385 -19.455 15.180 1.00 55.00 422 GLY A O 1
ATOM 3068 N N . GLU A 1 423 ? 27.617 -19.701 17.256 1.00 48.16 423 GLU A N 1
ATOM 3069 C CA . GLU A 1 423 ? 28.774 -20.503 17.695 1.00 48.16 423 GLU A CA 1
ATOM 3070 C C . GLU A 1 423 ? 28.546 -22.000 17.450 1.00 48.16 423 GLU A C 1
ATOM 3072 O O . GLU A 1 423 ? 28.466 -22.821 18.360 1.00 48.16 423 GLU A O 1
ATOM 3077 N N . GLY A 1 424 ? 28.405 -22.348 16.173 1.00 52.19 424 GLY A N 1
ATOM 3078 C CA . GLY A 1 424 ? 28.442 -23.718 15.685 1.00 52.19 424 GLY A CA 1
ATOM 3079 C C . GLY A 1 424 ? 29.674 -23.936 14.815 1.00 52.19 424 GLY A C 1
ATOM 3080 O O . GLY A 1 424 ? 29.596 -23.762 13.607 1.00 52.19 424 GLY A O 1
ATOM 3081 N N . GLY A 1 425 ? 30.781 -24.351 15.434 1.00 53.75 425 GLY A N 1
ATOM 3082 C CA . GLY A 1 425 ? 31.812 -25.184 14.802 1.00 53.75 425 GLY A CA 1
ATOM 3083 C C . GLY A 1 425 ? 32.744 -24.509 13.792 1.00 53.75 425 GLY A C 1
ATOM 3084 O O . GLY A 1 425 ? 32.512 -24.548 12.589 1.00 53.75 425 GLY A O 1
ATOM 3085 N N . GLY A 1 426 ? 33.879 -24.018 14.284 1.00 52.31 426 GLY A N 1
ATOM 3086 C CA . GLY A 1 426 ? 35.018 -23.624 13.459 1.00 52.31 426 GLY A CA 1
ATOM 3087 C C . GLY A 1 426 ? 36.287 -23.515 14.294 1.00 52.31 426 GLY A C 1
ATOM 3088 O O . GLY A 1 426 ? 36.813 -22.423 14.468 1.00 52.31 426 GLY A O 1
ATOM 3089 N N . GLU A 1 427 ? 36.750 -24.638 14.853 1.00 54.88 427 GLU A N 1
ATOM 3090 C CA . GLU A 1 427 ? 38.099 -24.758 15.415 1.00 54.88 427 GLU A CA 1
ATOM 3091 C C . GLU A 1 427 ? 39.128 -24.372 14.345 1.00 54.88 427 GLU A C 1
ATOM 3093 O O . GLU A 1 427 ? 39.412 -25.143 13.430 1.00 54.88 427 GLU A O 1
ATOM 3098 N N . SER A 1 428 ? 39.720 -23.188 14.478 1.00 53.31 428 SER A N 1
ATOM 3099 C CA . SER A 1 428 ? 40.976 -22.861 13.817 1.00 53.31 428 SER A CA 1
ATOM 3100 C C . SER A 1 428 ? 41.942 -22.347 14.875 1.00 53.31 428 SER A C 1
ATOM 3102 O O . SER A 1 428 ? 41.845 -21.216 15.344 1.00 53.31 428 SER A O 1
ATOM 3104 N N . LYS A 1 429 ? 42.858 -23.233 15.280 1.00 59.34 429 LYS A N 1
ATOM 3105 C CA . LYS A 1 429 ? 44.046 -22.904 16.071 1.00 59.34 429 LYS A CA 1
ATOM 3106 C C . LYS A 1 429 ? 44.877 -21.872 15.310 1.00 59.34 429 LYS A C 1
ATOM 3108 O O . LYS A 1 429 ? 45.253 -22.116 14.166 1.00 59.34 429 LYS A O 1
ATOM 3113 N N . GLY A 1 430 ? 45.188 -20.758 15.958 1.00 48.94 430 GLY A N 1
ATOM 3114 C CA . GLY A 1 430 ? 46.109 -19.750 15.449 1.00 48.94 430 GLY A CA 1
ATOM 3115 C C . GLY A 1 430 ? 46.636 -18.905 16.598 1.00 48.94 430 GLY A C 1
ATOM 3116 O O . GLY A 1 430 ? 45.946 -18.007 17.069 1.00 48.94 430 GLY A O 1
ATOM 3117 N N . ASP A 1 431 ? 47.837 -19.246 17.058 1.00 51.78 431 ASP A N 1
ATOM 3118 C CA . ASP A 1 431 ? 48.630 -18.496 18.031 1.00 51.78 431 ASP A CA 1
ATOM 3119 C C . ASP A 1 431 ? 49.043 -17.115 17.489 1.00 51.78 431 ASP A C 1
ATOM 3121 O O . ASP A 1 431 ? 49.380 -16.976 16.313 1.00 51.78 431 ASP A O 1
ATOM 3125 N N . GLY A 1 432 ? 49.106 -16.113 18.372 1.00 38.94 432 GLY A N 1
ATOM 3126 C CA . GLY A 1 432 ? 49.727 -14.807 18.105 1.00 38.94 432 GLY A CA 1
ATOM 3127 C C . GLY A 1 432 ? 49.067 -13.685 18.911 1.00 38.94 432 GLY A C 1
ATOM 3128 O O . GLY A 1 432 ? 48.061 -13.136 18.493 1.00 38.94 432 GLY A O 1
ATOM 3129 N N . SER A 1 433 ? 49.451 -13.479 20.171 1.00 45.50 433 SER A N 1
ATOM 3130 C CA . SER A 1 433 ? 50.524 -12.568 20.615 1.00 45.50 433 SER A CA 1
ATOM 3131 C C . SER A 1 433 ? 50.174 -11.071 20.532 1.00 45.50 433 SER A C 1
ATOM 3133 O O . SER A 1 433 ? 50.237 -10.470 19.468 1.00 45.50 433 SER A O 1
ATOM 3135 N N . GLY A 1 434 ? 49.877 -10.503 21.711 1.00 39.41 434 GLY A N 1
ATOM 3136 C CA . GLY A 1 434 ? 50.381 -9.206 22.184 1.00 39.41 434 GLY A CA 1
ATOM 3137 C C . GLY A 1 434 ? 49.725 -7.913 21.684 1.00 39.41 434 GLY A C 1
ATOM 3138 O O . GLY A 1 434 ? 49.969 -7.497 20.563 1.00 39.41 434 GLY A O 1
ATOM 3139 N N . SER A 1 435 ? 49.045 -7.186 22.581 1.00 39.09 435 SER A N 1
ATOM 3140 C CA . SER A 1 435 ? 49.589 -5.946 23.177 1.00 39.09 435 SER A CA 1
ATOM 3141 C C . SER A 1 435 ? 48.557 -5.240 24.064 1.00 39.09 435 SER A C 1
ATOM 3143 O O . SER A 1 435 ? 47.411 -5.033 23.670 1.00 39.09 435 SER A O 1
ATOM 3145 N N . GLU A 1 436 ? 49.011 -4.860 25.253 1.00 44.62 436 GLU A N 1
ATOM 3146 C CA . GLU A 1 436 ? 48.348 -4.045 26.270 1.00 44.62 436 GLU A CA 1
ATOM 3147 C C . GLU A 1 436 ? 48.077 -2.605 25.794 1.00 44.62 436 GLU A C 1
ATOM 3149 O O . GLU A 1 436 ? 48.930 -2.031 25.124 1.00 44.62 436 GLU A O 1
ATOM 3154 N N . HIS A 1 437 ? 46.967 -1.988 26.230 1.00 37.12 437 HIS A N 1
ATOM 3155 C CA . HIS A 1 437 ? 46.975 -0.624 26.791 1.00 37.12 437 HIS A CA 1
ATOM 3156 C C . HIS A 1 437 ? 45.627 -0.192 27.416 1.00 37.12 437 HIS A C 1
ATOM 3158 O O . HIS A 1 437 ? 44.618 -0.060 26.735 1.00 37.12 437 HIS A O 1
ATOM 3164 N N . ALA A 1 438 ? 45.698 0.037 28.733 1.00 35.22 438 ALA A N 1
ATOM 3165 C CA . ALA A 1 438 ? 45.221 1.191 29.512 1.00 35.22 438 ALA A CA 1
ATOM 3166 C C . ALA A 1 438 ? 43.756 1.700 29.422 1.00 35.22 438 ALA A C 1
ATOM 3168 O O . ALA A 1 438 ? 43.334 2.335 28.462 1.00 35.22 438 ALA A O 1
ATOM 3169 N N . GLU A 1 439 ? 43.063 1.530 30.555 1.00 40.19 439 GLU A N 1
ATOM 3170 C CA . GLU A 1 439 ? 42.054 2.413 31.189 1.00 40.19 439 GLU A CA 1
ATOM 3171 C C . GLU A 1 439 ? 42.622 3.821 31.567 1.00 40.19 439 GLU A C 1
ATOM 3173 O O . GLU A 1 439 ? 43.835 3.995 31.408 1.00 40.19 439 GLU A O 1
ATOM 3178 N N . PRO A 1 440 ? 41.877 4.796 32.176 1.00 57.09 440 PRO A N 1
ATOM 3179 C CA . PRO A 1 440 ? 40.453 4.841 32.594 1.00 57.09 440 PRO A CA 1
ATOM 3180 C C . PRO A 1 440 ? 39.701 6.194 32.353 1.00 57.09 440 PRO A C 1
ATOM 3182 O O . PRO A 1 440 ? 40.257 7.191 31.903 1.00 57.09 440 PRO A O 1
ATOM 3185 N N . ASP A 1 441 ? 38.440 6.193 32.817 1.00 34.34 441 ASP A N 1
ATOM 3186 C CA . ASP A 1 441 ? 37.667 7.278 33.463 1.00 34.34 441 ASP A CA 1
ATOM 3187 C C . ASP A 1 441 ? 36.862 8.313 32.653 1.00 34.34 441 ASP A C 1
ATOM 3189 O O . ASP A 1 441 ? 37.360 9.066 31.823 1.00 34.34 441 ASP A O 1
ATOM 3193 N N . GLY A 1 442 ? 35.581 8.439 33.042 1.00 30.55 442 GLY A N 1
ATOM 3194 C CA . GLY A 1 442 ? 34.724 9.573 32.688 1.00 30.55 442 GLY A CA 1
ATOM 3195 C C . GLY A 1 442 ? 33.236 9.389 33.004 1.00 30.55 442 GLY A C 1
ATOM 3196 O O . GLY A 1 442 ? 32.440 9.098 32.118 1.00 30.55 442 GLY A O 1
ATOM 3197 N N . ARG A 1 443 ? 32.839 9.598 34.269 1.00 33.94 443 ARG A N 1
ATOM 3198 C CA . ARG A 1 443 ? 31.434 9.767 34.700 1.00 33.94 443 ARG A CA 1
ATOM 3199 C C . ARG A 1 443 ? 30.827 11.048 34.102 1.00 33.94 443 ARG A C 1
ATOM 3201 O O . ARG A 1 443 ? 31.476 12.087 34.131 1.00 33.94 443 ARG A O 1
ATOM 3208 N N . GLY A 1 444 ? 29.551 11.023 33.710 1.00 28.64 444 GLY A N 1
ATOM 3209 C CA . GLY A 1 444 ? 28.803 12.239 33.362 1.00 28.64 444 GLY A CA 1
ATOM 3210 C C . GLY A 1 444 ? 27.317 11.985 33.113 1.00 28.64 444 GLY A C 1
ATOM 3211 O O . GLY A 1 444 ? 26.964 11.146 32.300 1.00 28.64 444 GLY A O 1
ATOM 3212 N N . ALA A 1 445 ? 26.456 12.675 33.857 1.00 27.23 445 ALA A N 1
ATOM 3213 C CA . ALA A 1 445 ? 25.032 12.400 34.023 1.00 27.23 445 ALA A CA 1
ATOM 3214 C C . ALA A 1 445 ? 24.099 12.978 32.934 1.00 27.23 445 ALA A C 1
ATOM 3216 O O . ALA A 1 445 ? 24.443 13.923 32.235 1.00 27.23 445 ALA A O 1
ATOM 3217 N N . ALA A 1 446 ? 22.861 12.466 32.972 1.00 29.78 446 ALA A N 1
ATOM 3218 C CA . ALA A 1 446 ? 21.587 13.138 32.692 1.00 29.78 446 ALA A CA 1
ATOM 3219 C C . ALA A 1 446 ? 21.261 13.570 31.249 1.00 29.78 446 ALA A C 1
ATOM 3221 O O . ALA A 1 446 ? 21.744 14.579 30.749 1.00 29.78 446 ALA A O 1
ATOM 3222 N N . THR A 1 447 ? 20.264 12.908 30.655 1.00 28.72 447 THR A N 1
ATOM 3223 C CA . THR A 1 447 ? 19.363 13.527 29.670 1.00 28.72 447 THR A CA 1
ATOM 3224 C C . THR A 1 447 ? 17.924 13.093 29.943 1.00 28.72 447 THR A C 1
ATOM 3226 O O . THR A 1 447 ? 17.634 11.920 30.172 1.00 28.72 447 THR A O 1
ATOM 3229 N N . GLY A 1 448 ? 17.037 14.085 30.028 1.00 24.61 448 GLY A N 1
ATOM 3230 C CA . GLY A 1 448 ? 15.639 13.925 30.405 1.00 24.61 448 GLY A CA 1
ATOM 3231 C C . GLY A 1 448 ? 14.764 13.397 29.270 1.00 24.61 448 GLY A C 1
ATOM 3232 O O . GLY A 1 448 ? 14.979 13.696 28.099 1.00 24.61 448 GLY A O 1
ATOM 3233 N N . CYS A 1 449 ? 13.733 12.642 29.646 1.00 26.75 449 CYS A N 1
ATOM 3234 C CA . CYS A 1 449 ? 12.603 12.338 28.778 1.00 26.75 449 CYS A CA 1
ATOM 3235 C C . CYS A 1 449 ? 11.651 13.542 28.767 1.00 26.75 449 CYS A C 1
ATOM 3237 O O . CYS A 1 449 ? 10.917 13.764 29.728 1.00 26.75 449 CYS A O 1
ATOM 3239 N N . ALA A 1 450 ? 11.677 14.312 27.681 1.00 27.19 450 ALA A N 1
ATOM 3240 C CA . ALA A 1 450 ? 10.593 15.207 27.289 1.00 27.19 450 ALA A CA 1
ATOM 3241 C C . ALA A 1 450 ? 9.775 14.540 26.163 1.00 27.19 450 ALA A C 1
ATOM 3243 O O . ALA A 1 450 ? 10.326 13.737 25.404 1.00 27.19 450 ALA A O 1
ATOM 3244 N N . PRO A 1 451 ? 8.466 14.824 26.062 1.00 30.66 451 PRO A N 1
ATOM 3245 C CA . PRO A 1 451 ? 7.545 14.049 25.247 1.00 30.66 451 PRO A CA 1
ATOM 3246 C C . PRO A 1 451 ? 7.670 14.456 23.776 1.00 30.66 451 PRO A C 1
ATOM 3248 O O . PRO A 1 451 ? 7.267 15.547 23.381 1.00 30.66 451 PRO A O 1
ATOM 3251 N N . SER A 1 452 ? 8.218 13.568 22.947 1.00 28.67 452 SER A N 1
ATOM 3252 C CA . SER A 1 452 ? 8.070 13.671 21.496 1.00 28.67 452 SER A CA 1
ATOM 3253 C C . SER A 1 452 ? 6.656 13.213 21.139 1.00 28.67 452 SER A C 1
ATOM 3255 O O . SER A 1 452 ? 6.349 12.023 21.095 1.00 28.67 452 SER A O 1
ATOM 3257 N N . GLY A 1 453 ? 5.769 14.193 20.978 1.00 35.12 453 GLY A N 1
ATOM 3258 C CA . GLY A 1 453 ? 4.458 14.016 20.380 1.00 35.12 453 GLY A CA 1
ATOM 3259 C C . GLY A 1 453 ? 4.588 13.888 18.867 1.00 35.12 453 GLY A C 1
ATOM 3260 O O . GLY A 1 453 ? 4.767 14.881 18.175 1.00 35.12 453 GLY A O 1
ATOM 3261 N N . ALA A 1 454 ? 4.479 12.657 18.384 1.00 27.91 454 ALA A N 1
ATOM 3262 C CA . ALA A 1 454 ? 3.908 12.296 17.093 1.00 27.91 454 ALA A CA 1
ATOM 3263 C C . ALA A 1 454 ? 3.422 10.846 17.252 1.00 27.91 454 ALA A C 1
ATOM 3265 O O . ALA A 1 454 ? 4.204 10.000 17.700 1.00 27.91 454 ALA A O 1
ATOM 3266 N N . PRO A 1 455 ? 2.143 10.521 16.997 1.00 34.00 455 PRO A N 1
ATOM 3267 C CA . PRO A 1 455 ? 1.718 9.133 17.019 1.00 34.00 455 PRO A CA 1
ATOM 3268 C C . PRO A 1 455 ? 2.470 8.421 15.896 1.00 34.00 455 PRO A C 1
ATOM 3270 O O . PRO A 1 455 ? 2.288 8.740 14.725 1.00 34.00 455 PRO A O 1
ATOM 3273 N N . GLY A 1 456 ? 3.350 7.487 16.263 1.00 31.22 456 GLY A N 1
ATOM 3274 C CA . GLY A 1 456 ? 3.993 6.605 15.303 1.00 31.22 456 GLY A CA 1
ATOM 3275 C C . GLY A 1 456 ? 2.912 5.940 14.463 1.00 31.22 456 GLY A C 1
ATOM 3276 O O . GLY A 1 456 ? 2.148 5.121 14.978 1.00 31.22 456 GLY A O 1
ATOM 3277 N N . GLY A 1 457 ? 2.832 6.330 13.190 1.00 31.56 457 GLY A N 1
ATOM 3278 C CA . GLY A 1 457 ? 2.025 5.635 12.202 1.00 31.56 457 GLY A CA 1
ATOM 3279 C C . GLY A 1 457 ? 2.383 4.147 12.213 1.00 31.56 457 GLY A C 1
ATOM 3280 O O . GLY A 1 457 ? 3.506 3.786 12.592 1.00 31.56 457 GLY A O 1
ATOM 3281 N N . PRO A 1 458 ? 1.440 3.259 11.860 1.00 34.06 458 PRO A N 1
ATOM 3282 C CA . PRO A 1 458 ? 1.701 1.831 11.839 1.00 34.06 458 PRO A CA 1
ATOM 3283 C C . PRO A 1 458 ? 2.932 1.583 10.970 1.00 34.06 458 PRO A C 1
ATOM 3285 O O . PRO A 1 458 ? 2.917 1.834 9.768 1.00 34.06 458 PRO A O 1
ATOM 3288 N N . GLY A 1 459 ? 4.019 1.135 11.602 1.00 30.78 459 GLY A N 1
ATOM 3289 C CA . GLY A 1 459 ? 5.240 0.791 10.901 1.00 30.78 459 GLY A CA 1
ATOM 3290 C C . GLY A 1 459 ? 4.905 -0.251 9.847 1.00 30.78 459 GLY A C 1
ATOM 3291 O O . GLY A 1 459 ? 4.612 -1.401 10.179 1.00 30.78 459 GLY A O 1
ATOM 3292 N N . THR A 1 460 ? 4.956 0.153 8.583 1.00 33.06 460 THR A N 1
ATOM 3293 C CA . THR A 1 460 ? 4.928 -0.723 7.418 1.00 33.06 460 THR A CA 1
ATOM 3294 C C . THR A 1 460 ? 6.227 -1.521 7.406 1.00 33.06 460 THR A C 1
ATOM 3296 O O . THR A 1 460 ? 7.140 -1.308 6.615 1.00 33.06 460 THR A O 1
ATOM 3299 N N . LYS A 1 461 ? 6.333 -2.492 8.319 1.00 32.53 461 LYS A N 1
ATOM 3300 C CA . LYS A 1 461 ? 7.232 -3.620 8.117 1.00 32.53 461 LYS A CA 1
ATOM 3301 C C . LYS A 1 461 ? 6.693 -4.353 6.904 1.00 32.53 461 LYS A C 1
ATOM 3303 O O . LYS A 1 461 ? 5.667 -5.024 6.994 1.00 32.53 461 LYS A O 1
ATOM 3308 N N . ALA A 1 462 ? 7.379 -4.164 5.780 1.00 31.61 462 ALA A N 1
ATOM 3309 C CA . ALA A 1 462 ? 7.249 -4.976 4.589 1.00 31.61 462 ALA A CA 1
ATOM 3310 C C . ALA A 1 462 ? 7.150 -6.442 5.021 1.00 31.61 462 ALA A C 1
ATOM 3312 O O . ALA A 1 462 ? 8.115 -7.038 5.509 1.00 31.61 462 ALA A O 1
ATOM 3313 N N . SER A 1 463 ? 5.941 -6.990 4.918 1.00 30.22 463 SER A N 1
ATOM 3314 C CA . SER A 1 463 ? 5.739 -8.421 5.031 1.00 30.22 463 SER A CA 1
ATOM 3315 C C . SER A 1 463 ? 6.522 -9.031 3.883 1.00 30.22 463 SER A C 1
ATOM 3317 O O . SER A 1 463 ? 6.270 -8.724 2.720 1.00 30.22 463 SER A O 1
ATOM 3319 N N . ALA A 1 464 ? 7.526 -9.833 4.222 1.00 31.14 464 ALA A N 1
ATOM 3320 C CA . ALA A 1 464 ? 8.197 -10.704 3.280 1.00 31.14 464 ALA A CA 1
ATOM 3321 C C . ALA A 1 464 ? 7.157 -11.704 2.759 1.00 31.14 464 ALA A C 1
ATOM 3323 O O . ALA A 1 464 ? 6.957 -12.775 3.336 1.00 31.14 464 ALA A O 1
ATOM 3324 N N . GLU A 1 465 ? 6.447 -11.323 1.700 1.00 29.78 465 GLU A N 1
ATOM 3325 C CA . GLU A 1 465 ? 5.617 -12.244 0.949 1.00 29.78 465 GLU A CA 1
ATOM 3326 C C . GLU A 1 465 ? 6.523 -13.224 0.212 1.00 29.78 465 GLU A C 1
ATOM 3328 O O . GLU A 1 465 ? 7.475 -12.876 -0.491 1.00 29.78 465 GLU A O 1
ATOM 3333 N N . ARG A 1 466 ? 6.227 -14.499 0.452 1.00 32.12 466 ARG A N 1
ATOM 3334 C CA . ARG A 1 466 ? 6.781 -15.634 -0.267 1.00 32.12 466 ARG A CA 1
ATOM 3335 C C . ARG A 1 466 ? 6.487 -15.445 -1.750 1.00 32.12 466 ARG A C 1
ATOM 3337 O O . ARG A 1 466 ? 5.337 -15.249 -2.125 1.00 32.12 466 ARG A O 1
ATOM 3344 N N . ASN A 1 467 ? 7.524 -15.579 -2.574 1.00 28.61 467 ASN A N 1
ATOM 3345 C CA . ASN A 1 467 ? 7.385 -15.737 -4.017 1.00 28.61 467 ASN A CA 1
ATOM 3346 C C . ASN A 1 467 ? 6.327 -16.809 -4.317 1.00 28.61 467 ASN A C 1
ATOM 3348 O O . ASN A 1 467 ? 6.503 -17.972 -3.942 1.00 28.61 467 ASN A O 1
ATOM 3352 N N . GLY A 1 468 ? 5.243 -16.395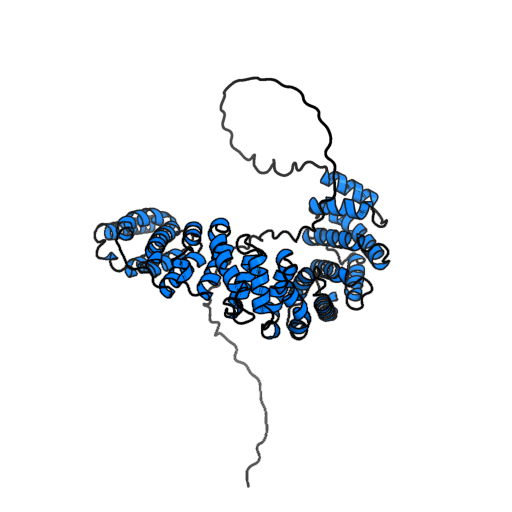 -4.973 1.00 28.84 468 GLY A N 1
ATOM 3353 C CA . GLY A 1 468 ? 4.236 -17.286 -5.525 1.00 28.84 468 GLY A CA 1
ATOM 3354 C C . GLY A 1 468 ? 4.867 -18.203 -6.566 1.00 28.84 468 GLY A C 1
ATOM 3355 O O . GLY A 1 468 ? 5.500 -17.744 -7.518 1.00 28.84 468 GLY A O 1
ATOM 3356 N N . ALA A 1 469 ? 4.714 -19.507 -6.355 1.00 31.14 469 ALA A N 1
ATOM 3357 C CA . ALA A 1 469 ? 4.841 -20.485 -7.418 1.00 31.14 469 ALA A CA 1
ATOM 3358 C C . ALA A 1 469 ? 3.684 -20.257 -8.400 1.00 31.14 469 ALA A C 1
ATOM 3360 O O . ALA A 1 469 ? 2.545 -20.069 -7.980 1.00 31.14 469 ALA A O 1
ATOM 3361 N N . ALA A 1 470 ? 4.002 -20.228 -9.690 1.00 33.12 470 ALA A N 1
ATOM 3362 C CA . ALA A 1 470 ? 3.023 -20.133 -10.756 1.00 33.12 470 ALA A CA 1
ATOM 3363 C C . ALA A 1 470 ? 2.107 -21.366 -10.739 1.00 33.12 470 ALA A C 1
ATOM 3365 O O . ALA A 1 470 ? 2.593 -22.494 -10.835 1.00 33.12 470 ALA A O 1
ATOM 3366 N N . ASP A 1 471 ? 0.800 -21.133 -10.628 1.00 34.75 471 ASP A N 1
ATOM 3367 C CA . ASP A 1 471 ? -0.221 -22.124 -10.945 1.00 34.75 471 ASP A CA 1
ATOM 3368 C C . ASP A 1 471 ? -0.266 -22.340 -12.465 1.00 34.75 471 ASP A C 1
ATOM 3370 O O . ASP A 1 471 ? -0.364 -21.400 -13.255 1.00 34.75 471 ASP A O 1
ATOM 3374 N N . ASP A 1 472 ? -0.167 -23.610 -12.842 1.00 39.03 472 ASP A N 1
ATOM 3375 C CA . ASP A 1 472 ? -0.248 -24.167 -14.189 1.00 39.03 472 ASP A CA 1
ATOM 3376 C C . ASP A 1 472 ? -1.730 -24.368 -14.582 1.00 39.03 472 ASP A C 1
ATOM 3378 O O . ASP A 1 472 ? -2.401 -25.229 -13.999 1.00 39.03 472 ASP A O 1
ATOM 3382 N N . PRO A 1 473 ? -2.303 -23.605 -15.537 1.00 36.78 473 PRO A N 1
ATOM 3383 C CA . PRO A 1 473 ? -3.683 -23.790 -15.961 1.00 36.78 473 PRO A CA 1
ATOM 3384 C C . PRO A 1 473 ? -3.718 -24.829 -17.087 1.00 36.78 473 PRO A C 1
ATOM 3386 O O . PRO A 1 473 ? -3.805 -24.498 -18.268 1.00 36.78 473 PRO A O 1
ATOM 3389 N N . GLY A 1 474 ? -3.623 -26.107 -16.720 1.00 37.19 474 GLY A N 1
ATOM 3390 C CA . GLY A 1 474 ? -3.454 -27.187 -17.692 1.00 37.19 474 GLY A CA 1
ATOM 3391 C C . GLY A 1 474 ? -4.047 -28.528 -17.275 1.00 37.19 474 GLY A C 1
ATOM 3392 O O . GLY A 1 474 ? -3.429 -29.564 -17.515 1.00 37.19 474 GLY A O 1
ATOM 3393 N N . ARG A 1 475 ? -5.226 -28.563 -16.638 1.00 35.25 475 ARG A N 1
ATOM 3394 C CA . ARG A 1 475 ? -5.916 -29.843 -16.402 1.00 35.25 475 ARG A CA 1
ATOM 3395 C C . ARG A 1 475 ? -7.433 -29.755 -16.529 1.00 35.25 475 ARG A C 1
ATOM 3397 O O . ARG A 1 475 ? -8.144 -29.375 -15.607 1.00 35.25 475 ARG A O 1
ATOM 3404 N N . ASP A 1 476 ? -7.883 -30.161 -17.706 1.00 43.00 476 ASP A N 1
ATOM 3405 C CA . ASP A 1 476 ? -9.252 -30.484 -18.091 1.00 43.00 476 ASP A CA 1
ATOM 3406 C C . ASP A 1 476 ? -9.771 -31.701 -17.289 1.00 43.00 476 ASP A C 1
ATOM 3408 O O . ASP A 1 476 ? -9.134 -32.762 -17.328 1.00 43.00 476 ASP A O 1
ATOM 3412 N N . PRO A 1 477 ? -10.896 -31.601 -16.550 1.00 38.97 477 PRO A N 1
ATOM 3413 C CA . PRO A 1 477 ? -11.559 -32.751 -15.962 1.00 38.97 477 PRO A CA 1
ATOM 3414 C C . PRO A 1 477 ? -12.923 -32.985 -16.630 1.00 38.97 477 PRO A C 1
ATOM 3416 O O . PRO A 1 477 ? -13.966 -32.998 -15.977 1.00 38.97 477 PRO A O 1
ATOM 3419 N N . SER A 1 478 ? -12.943 -33.221 -17.939 1.00 36.47 478 SER A N 1
ATOM 3420 C CA . SER A 1 478 ? -14.092 -33.835 -18.610 1.00 36.47 478 SER A CA 1
ATOM 3421 C C . SER A 1 478 ? -14.126 -35.344 -18.315 1.00 36.47 478 SER A C 1
ATOM 3423 O O . SER A 1 478 ? -13.639 -36.186 -19.067 1.00 36.47 478 SER A O 1
ATOM 3425 N N . GLY A 1 479 ? -14.705 -35.716 -17.168 1.00 36.28 479 GLY A N 1
ATOM 3426 C CA . GLY A 1 479 ? -14.783 -37.118 -16.762 1.00 36.28 479 GLY A CA 1
ATOM 3427 C C . GLY A 1 479 ? -15.859 -37.435 -15.727 1.00 36.28 479 GLY A C 1
ATOM 3428 O O . GLY A 1 479 ? -15.574 -37.470 -14.537 1.00 36.28 479 GLY A O 1
ATOM 3429 N N . ARG A 1 480 ? -17.035 -37.842 -16.227 1.00 35.66 480 ARG A N 1
ATOM 3430 C CA . ARG A 1 480 ? -18.107 -38.612 -15.551 1.00 35.66 480 ARG A CA 1
ATOM 3431 C C . ARG A 1 480 ? -19.050 -37.847 -14.608 1.00 35.66 480 ARG A C 1
ATOM 3433 O O . ARG A 1 480 ? -18.730 -37.609 -13.452 1.00 35.66 480 ARG A O 1
ATOM 3440 N N . ARG A 1 481 ? -20.315 -37.733 -15.033 1.00 36.72 481 ARG A N 1
ATOM 3441 C CA . ARG A 1 481 ? -21.454 -38.478 -14.449 1.00 36.72 481 ARG A CA 1
ATOM 3442 C C . ARG A 1 481 ? -22.709 -38.280 -15.305 1.00 36.72 481 ARG A C 1
ATOM 3444 O O . ARG A 1 481 ? -23.199 -37.171 -15.456 1.00 36.72 481 ARG A O 1
ATOM 3451 N N . ALA A 1 482 ? -23.204 -39.388 -15.850 1.00 40.72 482 ALA A N 1
ATOM 3452 C CA . ALA A 1 482 ? -24.537 -39.527 -16.418 1.00 40.72 482 ALA A CA 1
ATOM 3453 C C . ALA A 1 482 ? -25.368 -40.387 -15.456 1.00 40.72 482 ALA A C 1
ATOM 3455 O O . ALA A 1 482 ? -24.910 -41.463 -15.074 1.00 40.72 482 ALA A O 1
ATOM 3456 N N . ALA A 1 483 ? -26.526 -39.859 -15.058 1.00 37.03 483 ALA A N 1
ATOM 3457 C CA . ALA A 1 483 ? -27.692 -40.460 -14.389 1.00 37.03 483 ALA A CA 1
ATOM 3458 C C . ALA A 1 483 ? -28.311 -39.319 -13.562 1.00 37.03 483 ALA A C 1
ATOM 3460 O O . ALA A 1 483 ? -27.601 -38.699 -12.783 1.00 37.03 483 ALA A O 1
ATOM 3461 N N . GLY A 1 484 ? -29.570 -38.925 -13.674 1.00 35.22 484 GLY A N 1
ATOM 3462 C CA . GLY A 1 484 ? -30.735 -39.507 -14.314 1.00 35.22 484 GLY A CA 1
ATOM 3463 C C . GLY A 1 484 ? -31.920 -39.035 -13.475 1.00 35.22 484 GLY A C 1
ATOM 3464 O O . GLY A 1 484 ? -32.031 -39.464 -12.342 1.00 35.22 484 GLY A O 1
ATOM 3465 N N . GLU A 1 485 ? -32.738 -38.129 -14.001 1.00 37.16 485 GLU A N 1
ATOM 3466 C CA . GLU A 1 485 ? -34.012 -37.637 -13.447 1.00 37.16 485 GLU A CA 1
ATOM 3467 C C . GLU A 1 485 ? -34.630 -36.836 -14.612 1.00 37.16 485 GLU A C 1
ATOM 3469 O O . GLU A 1 485 ? -33.978 -35.965 -15.174 1.00 37.16 485 GLU A O 1
ATOM 3474 N N . GLY A 1 486 ? -35.785 -37.150 -15.194 1.00 37.34 486 GLY A N 1
ATOM 3475 C CA . GLY A 1 486 ? -37.022 -37.603 -14.574 1.00 37.34 486 GLY A CA 1
ATOM 3476 C C . GLY A 1 486 ? -38.062 -36.479 -14.659 1.00 37.34 486 GLY A C 1
ATOM 3477 O O . GLY A 1 486 ? -38.573 -36.062 -13.631 1.00 37.34 486 GLY A O 1
ATOM 3478 N N . ALA A 1 487 ? -38.351 -35.949 -15.857 1.00 37.69 487 ALA A N 1
ATOM 3479 C CA . ALA A 1 487 ? -39.342 -34.885 -16.049 1.00 37.69 487 ALA A CA 1
ATOM 3480 C C . ALA A 1 487 ? -40.579 -35.420 -16.784 1.00 37.69 487 ALA A C 1
ATOM 3482 O O . ALA A 1 487 ? -40.554 -35.693 -17.985 1.00 37.69 487 ALA A O 1
ATOM 3483 N N . LYS A 1 488 ? -41.657 -35.583 -16.012 1.00 39.41 488 LYS A N 1
ATOM 3484 C CA . LYS A 1 488 ? -43.024 -35.826 -16.469 1.00 39.41 488 LYS A CA 1
ATOM 3485 C C . LYS A 1 488 ? -43.715 -34.509 -16.841 1.00 39.41 488 LYS A C 1
ATOM 3487 O O . LYS A 1 488 ? -43.610 -33.535 -16.110 1.00 39.41 488 LYS A O 1
ATOM 3492 N N . GLU A 1 489 ? -44.464 -34.597 -17.939 1.00 36.03 489 GLU A N 1
ATOM 3493 C CA . GLU A 1 489 ? -45.802 -34.036 -18.203 1.00 36.03 489 GLU A CA 1
ATOM 3494 C C . GLU A 1 489 ? -46.064 -32.527 -18.065 1.00 36.03 489 GLU A C 1
ATOM 3496 O O . GLU A 1 489 ? -45.981 -31.930 -16.999 1.00 36.03 489 GLU A O 1
ATOM 3501 N N . GLY A 1 490 ? -46.550 -31.942 -19.169 1.00 41.34 490 GLY A N 1
ATOM 3502 C CA . GLY A 1 490 ? -47.090 -30.584 -19.192 1.00 41.34 490 GLY A CA 1
ATOM 3503 C C . GLY A 1 490 ? -47.698 -30.144 -20.528 1.00 41.34 490 GLY A C 1
ATOM 3504 O O . GLY A 1 490 ? -47.300 -29.118 -21.060 1.00 41.34 490 GLY A O 1
ATOM 3505 N N . SER A 1 491 ? -48.616 -30.947 -21.082 1.00 41.97 491 SER A N 1
ATOM 3506 C CA . SER A 1 491 ? -49.830 -30.526 -21.817 1.00 41.97 491 SER A CA 1
ATOM 3507 C C . SER A 1 491 ? -49.801 -29.200 -22.618 1.00 41.97 491 SER A C 1
ATOM 3509 O O . SER A 1 491 ? -50.000 -28.121 -22.059 1.00 41.97 491 SER A O 1
ATOM 3511 N N . ARG A 1 492 ? -49.735 -29.295 -23.957 1.00 46.66 492 ARG A N 1
ATOM 3512 C CA . ARG A 1 492 ? -50.191 -28.247 -24.894 1.00 46.66 492 ARG A CA 1
ATOM 3513 C C . ARG A 1 492 ? -51.493 -28.681 -25.575 1.00 46.66 492 ARG A C 1
ATOM 3515 O O . ARG A 1 492 ? -51.525 -29.730 -26.213 1.00 46.66 492 ARG A O 1
ATOM 3522 N N . SER A 1 493 ? -52.524 -27.847 -25.465 1.00 50.31 493 SER A N 1
ATOM 3523 C CA . SER A 1 493 ? -53.767 -27.932 -26.244 1.00 50.31 493 SER A CA 1
ATOM 3524 C C . SER A 1 493 ? -53.589 -27.340 -27.660 1.00 50.31 493 SER A C 1
ATOM 3526 O O . SER A 1 493 ? -52.703 -26.500 -27.844 1.00 50.31 493 SER A O 1
ATOM 3528 N N . PRO A 1 494 ? -54.397 -27.763 -28.656 1.00 55.44 494 PRO A N 1
ATOM 3529 C CA . PRO A 1 494 ? -54.232 -27.425 -30.075 1.00 55.44 494 PRO A CA 1
ATOM 3530 C C . PRO A 1 494 ? -55.047 -26.175 -30.497 1.00 55.44 494 PRO A C 1
ATOM 3532 O O . PRO A 1 494 ? -55.784 -25.630 -29.672 1.00 55.44 494 PRO A O 1
ATOM 3535 N N . PRO A 1 495 ? -54.896 -25.689 -31.749 1.00 61.41 495 PRO A N 1
ATOM 3536 C CA . PRO A 1 495 ? -55.279 -24.336 -32.138 1.00 61.41 495 PRO A CA 1
ATOM 3537 C C . PRO A 1 495 ? -56.726 -24.223 -32.636 1.00 61.41 495 PRO A C 1
ATOM 3539 O O . PRO A 1 495 ? -57.362 -25.209 -33.011 1.00 61.41 495 PRO A O 1
ATOM 3542 N N . SER A 1 496 ? -57.198 -22.978 -32.683 1.00 55.31 496 SER A N 1
ATOM 3543 C CA . SER A 1 496 ? -58.250 -22.486 -33.580 1.00 55.31 496 SER A CA 1
ATOM 3544 C C . SER A 1 496 ? -57.662 -21.399 -34.463 1.00 55.31 496 SER A C 1
ATOM 3546 O O . SER A 1 496 ? -56.795 -20.658 -33.940 1.00 55.31 496 SER A O 1
#

pLDDT: mean 83.51, std 20.76, range [24.61, 98.44]

Organism: NCBI:txid311494

Radius of gyration: 30.98 Å; chains: 1; bounding box: 109×65×79 Å